Protein AF-0000000065992090 (afdb_homodimer)

Radius of gyration: 29.31 Å; Cα contacts (8 Å, |Δi|>4): 1492; chains: 2; bounding box: 113×69×102 Å

Secondary structure (DSSP, 8-state):
--------------------------------SS--SEEE--HHHHHHHHHHHTT--S-TTT-HHHHHHHHHHHGGGS-HHHHHHHHHHHHT--TTSEEEEE-PPPPSSPPPPPSSSSS-GGGGSTHHHHHHHHHHHHSEEEEETTSGGG-SSEEE---GGGTTSSSTT--SS-EEEE-TTTT-TT--SEEEEEEEE--TT--EEEEEHHHHHHTS-HHHHHHHTSS-EEEE--HHHHGGG---TT-SEEEEE-SEEEETTEEEE--BTTT-EESSHHHHHHHHHHHHHHHHH-EEE---TT-EEEEETTTEEEEE-------SS-S-EEEEEEEES-GGGGGGGBSTT-SEEPGGG-/--------------------------------SS--SEEE--HHHHHHHHHHHTT--S-TTT-HHHHHHHHHHHGGGS-HHHHHHHHHHHHT--TTSEEEEE-PPPPSSPPPPPSSSSS-GGGGSTHHHHHHHHHHHHSEEEEETTSGGG-SSEEE---GGGTTSSSTT--SS-EEEE-TTTT-TT--SEEEEEEEE--TT--EEEEEHHHHHHTS-HHHHHHHTSS-EEEE--HHHHGGG---TT-SEEEEE-SEEEETTEEEE--BTTT-EESSHHHHHHHHHHHHHHHHH-EEE---TT-EEEEETTTEEEEE-------SS-S-EEEEEEEES-GGGGGGGBSTT-SEEPGGG-

Foldseek 3Di:
DPCPDDPPPPPPDPPPPPPCPVPPPPPPPVCDPQLDLEAEDDPVQLVQLLVLLVQQDDQCFPCVPSSLVSLLVSLVSHDPVLLVSLQCLLVQVHDQQKHKYFQHDAWDPQFFQDQDFQPLSVSVTSVVSSQSNSQSSNFGFFFACLPSNRHQKTKQEAHPVCQPPLDSNHFAAKNAWFQQFLQAPPGFQKKKKAWNAFDPQKKKKKDWPSLLVVVDDPVLVVVLQDLFKKFFGDPSLPPPPDAAPCGGIGTSGHQWDDDPNQIWGGDDPVTMAGNDPVRRVSNVVSRVSRVVPIDIDGDHHRMMMMGRSGTMIMIMDHDDDPPPRRGTIIIMTGGHRDQVVQCVQDDDPHRYGYSRND/DDDPDDPPPPPPDPPPPPPCPVPPPPPPPVCDPQLDLEAEDDPVQQVQLLVLLVQQDDQCFPCVVSSLVSLLVSLVSHDPVLLVSLQCLLVQVHDQQKHKYFQHDAWDPQFFQDQDFQPLSVSVTSVVSSQSNSQSSNFGFFFACLPSNRHQKTKQEAHPVCQPPLDSNHFADKNAWFQQFLQAPPGFQKKKKAWNAFDPQKKKKKDWPSLLVVVDDPVLVVVLQDLFKKFFGDPSLPPPPDAAPCGGIGTSGHQWDDDPNQIWGGDDPVTMAGNDPVRRVSNVVSRVSRVVPIDIDGDHHRMMMMGRSGTMIMIMDHDDDPPPRRGTIIIMTGGHRDQVVQCVQDDDPHRYGYSRND

Organism: Catenulispora acidiphila (strain DSM 44928 / JCM 14897 / NBRC 102108 / NRRL B-24433 / ID139908) (NCBI:txid479433)

Sequence (716 aa):
MKNLSAYEVYESPKTSGESRTEAVSEAAFESDPEVSAILVLTSSEASTLERVADLVTAHALYAAHDFCAQAQLAAAELPSRVVARLQEFAWGDMNEGHLLIKGLPQVRSLPPTPTSNVHAVAATTPMSRYQALINECVGRMIAYEAEGHGHTFQDMVPSAMSAHSQTSLGSAVELELHTEQAFSPLRPDFVSLACLRGDPRALTYLFSARQLVATLTTQEIAMLREPMWTTTVDESFLAEGRTFLLGFERGPIPILSGADDDPFIVFDQDLMRGISAPAQELQQTVIRAYYAERVSHCLAPGEMLLIDNRRAVHGRSIFAPRFDGADRFLSRSFIVADGSRSRHARSSFGRVVSARFSMKNLSAYEVYESPKTSGESRTEAVSEAAFESDPEVSAILVLTSSEASTLERVADLVTAHALYAAHDFCAQAQLAAAELPSRVVARLQEFAWGDMNEGHLLIKGLPQVRSLPPTPTSNVHAVAATTPMSRYQALINECVGRMIAYEAEGHGHTFQDMVPSAMSAHSQTSLGSAVELELHTEQAFSPLRPDFVSLACLRGDPRALTYLFSARQLVATLTTQEIAMLREPMWTTTVDESFLAEGRTFLLGFERGPIPILSGADDDPFIVFDQDLMRGISAPAQELQQTVIRAYYAERVSHCLAPGEMLLIDNRRAVHGRSIFAPRFDGADRFLSRSFIVADGSRSRHARSSFGRVVSARFS

pLDDT: mean 87.79, std 20.75, range [20.95, 98.81]

Solvent-accessible surface area (backbone atoms only — not comparable to full-atom values): 37737 Å² total; per-residue (Å²): 132,79,80,80,74,78,79,77,74,78,71,73,77,78,77,76,70,75,72,76,69,72,71,74,68,73,74,66,73,58,85,60,72,81,68,64,50,60,47,72,46,48,74,68,51,23,51,48,48,56,57,45,34,66,68,41,77,50,44,52,82,86,31,42,64,57,20,51,52,38,20,41,60,39,37,39,72,49,55,66,70,60,52,48,51,39,40,38,50,57,70,57,77,43,75,60,24,42,39,38,36,35,46,46,66,73,70,77,83,69,72,64,37,56,72,60,37,85,74,30,64,47,34,74,39,71,57,40,42,54,50,38,24,56,46,37,57,46,27,44,70,34,23,32,40,43,47,54,76,31,36,54,37,19,38,38,29,56,22,84,93,34,24,77,40,89,50,78,30,27,24,72,36,58,33,61,50,25,17,68,55,59,60,25,94,69,40,51,44,27,39,36,42,34,27,69,34,44,37,93,60,39,31,40,32,37,39,24,28,54,61,51,56,73,75,50,52,73,64,56,52,56,53,34,48,38,60,42,25,30,30,42,66,57,72,66,49,54,53,90,72,58,64,40,79,67,51,60,63,36,71,58,37,40,38,34,45,72,21,90,92,55,34,26,35,47,42,36,64,87,54,44,42,40,76,42,70,69,41,38,52,50,50,50,51,53,53,52,50,40,77,73,64,45,44,77,44,62,54,37,62,23,24,35,38,39,33,33,28,43,23,21,31,33,30,30,45,43,39,83,77,76,83,76,35,69,34,44,25,30,32,36,33,35,23,26,53,44,69,70,79,46,40,60,38,18,64,80,90,50,49,39,31,41,51,42,66,64,134,82,80,83,75,78,78,77,77,78,74,75,79,78,76,77,72,76,71,76,68,72,68,73,66,74,76,64,73,58,83,61,74,81,68,64,49,59,46,71,47,47,73,68,50,23,53,47,48,56,57,45,35,65,68,42,76,51,45,52,81,86,30,42,65,58,21,51,52,38,20,41,62,40,36,39,74,50,56,65,71,59,50,50,53,39,39,38,50,55,70,58,76,41,77,60,25,43,41,37,37,36,48,46,66,74,70,77,84,68,73,64,36,54,71,61,38,84,74,30,63,47,36,77,40,68,56,40,42,52,50,39,25,56,45,37,56,46,27,43,70,35,22,33,41,44,46,53,76,31,36,55,37,20,37,37,29,57,22,86,92,34,24,76,40,89,50,77,30,26,24,72,35,60,33,61,50,25,16,68,57,58,59,25,94,68,42,51,43,27,39,36,41,34,26,68,33,44,37,94,60,39,30,40,33,37,39,24,28,54,62,52,56,74,75,49,52,73,66,54,52,55,53,36,49,38,58,43,26,30,31,42,66,57,71,66,49,51,53,90,74,60,64,37,80,67,52,61,64,36,70,58,38,38,39,35,46,71,22,91,92,55,34,26,36,46,42,37,66,85,54,44,42,40,78,43,69,70,42,37,52,51,51,50,50,54,52,52,50,40,76,72,64,45,45,76,44,63,56,38,60,24,25,35,39,38,34,33,28,43,24,22,32,35,30,31,45,43,39,82,77,77,83,74,35,72,35,43,25,32,30,36,35,34,24,26,55,44,69,70,79,45,40,58,38,18,63,78,90,51,50,39,31,41,50,42,66,64

GO terms:
  GO:0016706 2-oxoglutarate-dependent dioxygenase activity (F, IDA)

Structure (mmCIF, N/CA/C/O backbone):
data_AF-0000000065992090-model_v1
#
loop_
_entity.id
_entity.type
_entity.pdbx_description
1 polymer 'L-lysine 3-hydroxylase'
#
loop_
_atom_site.group_PDB
_atom_site.id
_atom_site.type_symbol
_atom_site.label_atom_id
_atom_site.label_alt_id
_atom_site.label_comp_id
_atom_site.label_asym_id
_atom_site.label_entity_id
_atom_site.label_seq_id
_atom_site.pdbx_PDB_ins_code
_atom_site.Cartn_x
_atom_site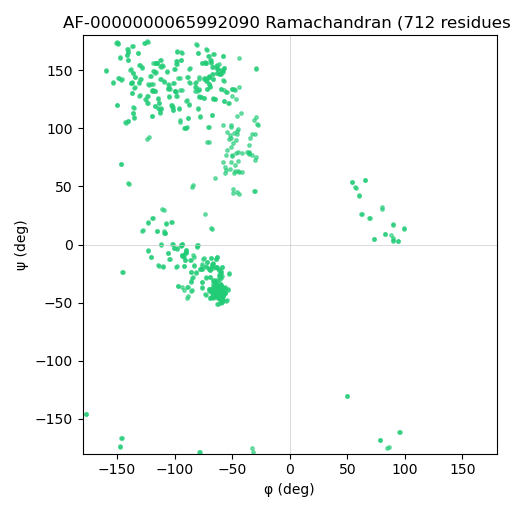.Cartn_y
_atom_site.Cartn_z
_atom_site.occupancy
_atom_site.B_iso_or_equiv
_atom_site.auth_seq_id
_atom_site.auth_comp_id
_atom_site.auth_asym_id
_atom_site.auth_atom_id
_atom_site.pdbx_PDB_model_num
ATOM 1 N N . MET A 1 1 ? -47.969 15.117 71.562 1 22.97 1 MET A N 1
ATOM 2 C CA . MET A 1 1 ? -47.281 13.852 71.438 1 22.97 1 MET A CA 1
ATOM 3 C C . MET A 1 1 ? -47.719 13.148 70.125 1 22.97 1 MET A C 1
ATOM 5 O O . MET A 1 1 ? -48.656 12.352 70.188 1 22.97 1 MET A O 1
ATOM 9 N N . LYS A 1 2 ? -47.781 14 69.062 1 23.59 2 LYS A N 1
ATOM 10 C CA . LYS A 1 2 ? -48.5 13.883 67.812 1 23.59 2 LYS A CA 1
ATOM 11 C C . LYS A 1 2 ? -48.094 12.617 67.062 1 23.59 2 LYS A C 1
ATOM 13 O O . LYS A 1 2 ? -46.906 12.336 66.875 1 23.59 2 LYS A O 1
ATOM 18 N N . ASN A 1 3 ? -48.938 11.625 67.125 1 21.34 3 ASN A N 1
ATOM 19 C CA . ASN A 1 3 ? -48.875 10.234 66.688 1 21.34 3 ASN A CA 1
ATOM 20 C C . ASN A 1 3 ? -48.594 10.141 65.188 1 21.34 3 ASN A C 1
ATOM 22 O O . ASN A 1 3 ? -49.375 10.562 64.312 1 21.34 3 ASN A O 1
ATOM 26 N N . LEU A 1 4 ? -47.375 10.461 64.75 1 23.2 4 LEU A N 1
ATOM 27 C CA . LEU A 1 4 ? -46.812 10.516 63.438 1 23.2 4 LEU A CA 1
ATOM 28 C C . LEU A 1 4 ? -46.969 9.18 62.719 1 23.2 4 LEU A C 1
ATOM 30 O O . LEU A 1 4 ? -46.438 8.164 63.156 1 23.2 4 LEU A O 1
ATOM 34 N N . SER A 1 5 ? -48.219 9.016 62.281 1 20.95 5 SER A N 1
ATOM 35 C CA . SER A 1 5 ? -48.812 7.844 61.625 1 20.95 5 SER A CA 1
ATOM 36 C C . SER A 1 5 ? -47.875 7.266 60.562 1 20.95 5 SER A C 1
ATOM 38 O O . SER A 1 5 ? -46.969 7.957 60.094 1 20.95 5 SER A O 1
ATOM 40 N N . ALA A 1 6 ? -48.156 5.949 60.219 1 21.67 6 ALA A N 1
ATOM 41 C CA . ALA A 1 6 ? -47.656 4.699 59.656 1 21.67 6 ALA A CA 1
ATOM 42 C C . ALA A 1 6 ? -47.5 4.789 58.156 1 21.67 6 ALA A C 1
ATOM 44 O O . ALA A 1 6 ? -48.438 4.457 57.406 1 21.67 6 ALA A O 1
ATOM 45 N N . TYR A 1 7 ? -47.281 5.953 57.5 1 22.78 7 TYR A N 1
ATOM 46 C CA . TYR A 1 7 ? -47.438 5.828 56.031 1 22.78 7 TYR A CA 1
ATOM 47 C C . TYR A 1 7 ? -46.625 4.656 55.5 1 22.78 7 TYR A C 1
ATOM 49 O O . TYR A 1 7 ? -45.469 4.488 55.875 1 22.78 7 TYR A O 1
ATOM 57 N N . GLU A 1 8 ? -47.312 3.578 55.219 1 22.14 8 GLU A N 1
ATOM 58 C CA . GLU A 1 8 ? -46.969 2.297 54.625 1 22.14 8 GLU A CA 1
ATOM 59 C C . GLU A 1 8 ? -46.125 2.494 53.375 1 22.14 8 GLU A C 1
ATOM 61 O O . GLU A 1 8 ? -46.531 3.209 52.438 1 22.14 8 GLU A O 1
ATOM 66 N N . VAL A 1 9 ? -44.812 2.531 53.5 1 24.27 9 VAL A N 1
ATOM 67 C CA . VAL A 1 9 ? -43.75 2.59 52.531 1 24.27 9 VAL A CA 1
ATOM 68 C C . VAL A 1 9 ? -43.938 1.511 51.469 1 24.27 9 VAL A C 1
ATOM 70 O O . VAL A 1 9 ? -43.969 0.319 51.781 1 24.27 9 VAL A O 1
ATOM 73 N N . TYR A 1 10 ? -44.906 1.753 50.531 1 23.14 10 TYR A N 1
ATOM 74 C CA . TYR A 1 10 ? -45.094 0.821 49.438 1 23.14 10 TYR A CA 1
ATOM 75 C C . TYR A 1 10 ? -43.719 0.442 48.844 1 23.14 10 TYR A C 1
ATOM 77 O O . TYR A 1 10 ? -42.938 1.315 48.469 1 23.14 10 TYR A O 1
ATOM 85 N N . GLU A 1 11 ? -43.188 -0.681 49.25 1 24.58 11 GLU A N 1
ATOM 86 C CA . GLU A 1 11 ? -42 -1.387 48.844 1 24.58 11 GLU A CA 1
ATOM 87 C C . GLU A 1 11 ? -42 -1.671 47.344 1 24.58 11 GLU A C 1
ATOM 89 O O . GLU A 1 11 ? -42.906 -2.359 46.844 1 24.58 11 GLU A O 1
ATOM 94 N N . SER A 1 12 ? -41.969 -0.593 46.5 1 24.86 12 SER A N 1
ATOM 95 C CA . SER A 1 12 ? -42 -0.955 45.094 1 24.86 12 SER A CA 1
ATOM 96 C C . SER A 1 12 ? -41.094 -2.156 44.812 1 24.86 12 SER A C 1
ATOM 98 O O . SER A 1 12 ? -40 -2.26 45.375 1 24.86 12 SER A O 1
ATOM 100 N N . PRO A 1 13 ? -41.719 -3.266 44.438 1 23.58 13 PRO A N 1
ATOM 101 C CA . PRO A 1 13 ? -40.969 -4.504 44.156 1 23.58 13 PRO A CA 1
ATOM 102 C C . PRO A 1 13 ? -39.75 -4.285 43.281 1 23.58 13 PRO A C 1
ATOM 104 O O . PRO A 1 13 ? -39.75 -3.369 42.469 1 23.58 13 PRO A O 1
ATOM 107 N N . LYS A 1 14 ? -38.625 -4.719 43.781 1 26.64 14 LYS A N 1
ATOM 108 C CA . LYS A 1 14 ? -37.281 -4.848 43.219 1 26.64 14 LYS A CA 1
ATOM 109 C C . LYS A 1 14 ? -37.312 -5.613 41.875 1 26.64 14 LYS A C 1
ATOM 111 O O . LYS A 1 14 ? -37.594 -6.816 41.875 1 26.64 14 LYS A O 1
ATOM 116 N N . THR A 1 15 ? -37.969 -5.008 40.844 1 23.81 15 THR A N 1
ATOM 117 C CA . THR A 1 15 ? -37.906 -5.758 39.594 1 23.81 15 THR A CA 1
ATOM 118 C C . THR A 1 15 ? -36.469 -6.195 39.281 1 23.81 15 THR A C 1
ATOM 120 O O . THR A 1 15 ? -35.531 -5.375 39.312 1 23.81 15 THR A O 1
ATOM 123 N N . SER A 1 16 ? -36.062 -7.418 39.625 1 25.8 16 SER A N 1
ATOM 124 C CA . SER A 1 16 ? -34.875 -8.195 39.344 1 25.8 16 SER A CA 1
ATOM 125 C C . SER A 1 16 ? -34.562 -8.18 37.844 1 25.8 16 SER A C 1
ATOM 127 O O . SER A 1 16 ? -35.188 -8.883 37.062 1 25.8 16 SER A O 1
ATOM 129 N N . GLY A 1 17 ? -34.656 -7.008 37.25 1 23.08 17 GLY A N 1
ATOM 130 C CA . GLY A 1 17 ? -34.281 -7.09 35.844 1 23.08 17 GLY A CA 1
ATOM 131 C C . GLY A 1 17 ? -32.938 -7.754 35.594 1 23.08 17 GLY A C 1
ATOM 132 O O . GLY A 1 17 ? -31.922 -7.258 36.062 1 23.08 17 GLY A O 1
ATOM 133 N N . GLU A 1 18 ? -32.906 -9.07 35.531 1 25.66 18 GLU A N 1
ATOM 134 C CA . GLU A 1 18 ? -31.766 -9.875 35.125 1 25.66 18 GLU A CA 1
ATOM 135 C C . GLU A 1 18 ? -31.156 -9.336 33.844 1 25.66 18 GLU A C 1
ATOM 137 O O . GLU A 1 18 ? -31.781 -9.328 32.781 1 25.66 18 GLU A O 1
ATOM 142 N N . SER A 1 19 ? -30.562 -8.172 33.969 1 23.84 19 SER A N 1
ATOM 143 C CA . SER A 1 19 ? -29.781 -7.73 32.812 1 23.84 19 SER A CA 1
ATOM 144 C C . SER A 1 19 ? -28.844 -8.828 32.344 1 23.84 19 SER A C 1
ATOM 146 O O . SER A 1 19 ? -28 -9.312 33.094 1 23.84 19 SER A O 1
ATOM 148 N N . ARG A 1 20 ? -29.328 -9.75 31.453 1 23.44 20 ARG A N 1
ATOM 149 C CA . ARG A 1 20 ? -28.438 -10.656 30.75 1 23.44 20 ARG A CA 1
ATOM 150 C C . ARG A 1 20 ? -27.25 -9.898 30.125 1 23.44 20 ARG A C 1
ATOM 152 O O . ARG A 1 20 ? -27.422 -9.172 29.141 1 23.44 20 ARG A O 1
ATOM 159 N N . THR A 1 21 ? -26.5 -9.305 30.984 1 24.06 21 THR A N 1
ATOM 160 C CA . THR A 1 21 ? -25.219 -8.883 30.422 1 24.06 21 THR A CA 1
ATOM 161 C C . THR A 1 21 ? -24.594 -9.992 29.578 1 24.06 21 THR A C 1
ATOM 163 O O . THR A 1 21 ? -24.188 -11.031 30.109 1 24.06 21 THR A O 1
ATOM 166 N N . GLU A 1 22 ? -25.172 -10.219 28.438 1 25.53 22 GLU A N 1
ATOM 167 C CA . GLU A 1 22 ? -24.438 -11.141 27.578 1 25.53 22 GLU A CA 1
ATOM 168 C C . GLU A 1 22 ? -22.938 -10.805 27.562 1 25.53 22 GLU A C 1
ATOM 170 O O . GLU A 1 22 ? -22.562 -9.664 27.312 1 25.53 22 GLU A O 1
ATOM 175 N N . ALA A 1 23 ? -22.156 -11.547 28.359 1 25.05 23 ALA A N 1
ATOM 176 C CA . ALA A 1 23 ? -20.688 -11.578 28.375 1 25.05 23 ALA A CA 1
ATOM 177 C C . ALA A 1 23 ? -20.125 -11.406 26.969 1 25.05 23 ALA A C 1
ATOM 179 O O . ALA A 1 23 ? -20.406 -12.203 26.078 1 25.05 23 ALA A O 1
ATOM 180 N N . VAL A 1 24 ? -19.984 -10.242 26.578 1 25 24 VAL A N 1
ATOM 181 C CA . VAL A 1 24 ? -19.062 -10.102 25.453 1 25 24 VAL A CA 1
ATOM 182 C C . VAL A 1 24 ? -17.844 -11.008 25.672 1 25 24 VAL A C 1
ATOM 184 O O . VAL A 1 24 ? -17.109 -10.844 26.641 1 25 24 VAL A O 1
ATOM 187 N N . SER A 1 25 ? -17.984 -12.266 25.422 1 24.23 25 SER A N 1
ATOM 188 C CA . SER A 1 25 ? -16.828 -13.164 25.5 1 24.23 25 SER A CA 1
ATOM 189 C C . SER A 1 25 ? -15.539 -12.438 25.141 1 24.23 25 SER A C 1
ATOM 191 O O . SER A 1 25 ? -15.516 -11.617 24.219 1 24.23 25 SER A O 1
ATOM 193 N N . GLU A 1 26 ? -14.734 -12.18 26.078 1 27.14 26 GLU A N 1
ATOM 194 C CA . GLU A 1 26 ? -13.336 -11.805 25.875 1 27.14 26 GLU A CA 1
ATOM 195 C C . GLU A 1 26 ? -12.773 -12.43 24.594 1 27.14 26 GLU A C 1
ATOM 197 O O . GLU A 1 26 ? -12.594 -13.648 24.531 1 27.14 26 GLU A O 1
ATOM 202 N N . ALA A 1 27 ? -13.125 -11.914 23.531 1 28.64 27 ALA A N 1
ATOM 203 C CA . ALA A 1 27 ? -12.359 -12.406 22.391 1 28.64 27 ALA A CA 1
ATOM 204 C C . ALA A 1 27 ? -10.875 -12.477 22.719 1 28.64 27 ALA A C 1
ATOM 206 O O . ALA A 1 27 ? -10.203 -11.445 22.812 1 28.64 27 ALA A O 1
ATOM 207 N N . ALA A 1 28 ? -10.477 -13.312 23.703 1 28.77 28 ALA A N 1
ATOM 208 C CA . ALA A 1 28 ? -9.062 -13.672 23.812 1 28.77 28 ALA A CA 1
ATOM 209 C C . ALA A 1 28 ? -8.43 -13.789 22.438 1 28.77 28 ALA A C 1
ATOM 211 O O . ALA A 1 28 ? -8.766 -14.68 21.656 1 28.77 28 ALA A O 1
ATOM 212 N N . PHE A 1 29 ? -8.141 -12.672 21.938 1 29.14 29 PHE A N 1
ATOM 213 C CA . PHE A 1 29 ? -7.141 -12.844 20.891 1 29.14 29 PHE A CA 1
ATOM 214 C C . PHE A 1 29 ? -6.039 -13.797 21.344 1 29.14 29 PHE A C 1
ATOM 216 O O . PHE A 1 29 ? -5.133 -13.398 22.078 1 29.14 29 PHE A O 1
ATOM 223 N N . GLU A 1 30 ? -6.371 -14.922 21.984 1 29.73 30 GLU A N 1
ATOM 224 C CA . GLU A 1 30 ? -5.273 -15.875 22.078 1 29.73 30 GLU A CA 1
ATOM 225 C C . GLU A 1 30 ? -4.328 -15.758 20.891 1 29.73 30 GLU A C 1
ATOM 227 O O . GLU A 1 30 ? -4.766 -15.781 19.734 1 29.73 30 GLU A O 1
ATOM 232 N N . SER A 1 31 ? -3.283 -15.031 21.016 1 33.78 31 SER A N 1
ATOM 233 C CA . SER A 1 31 ? -2.189 -15.188 20.062 1 33.78 31 SER A CA 1
ATOM 234 C C . SER A 1 31 ? -2.105 -16.625 19.531 1 33.78 31 SER A C 1
ATOM 236 O O . SER A 1 31 ? -1.698 -17.531 20.266 1 33.78 31 SER A O 1
ATOM 238 N N . ASP A 1 32 ? -3.178 -17.172 19.172 1 36.28 32 ASP A N 1
ATOM 239 C CA . ASP A 1 32 ? -3.285 -18.547 18.719 1 36.28 32 ASP A CA 1
ATOM 240 C C . ASP A 1 32 ? -2 -19.016 18.047 1 36.28 32 ASP A C 1
ATOM 242 O O . ASP A 1 32 ? -1.262 -18.188 17.484 1 36.28 32 ASP A O 1
ATOM 246 N N . PRO A 1 33 ? -1.635 -20.234 18.047 1 38.97 33 PRO A N 1
ATOM 247 C CA . PRO A 1 33 ? -0.645 -20.984 17.281 1 38.97 33 PRO A CA 1
ATOM 248 C C . PRO A 1 33 ? -0.461 -20.438 15.859 1 38.97 33 PRO A C 1
ATOM 250 O O . PRO A 1 33 ? -1.269 -19.625 15.398 1 38.97 33 PRO A O 1
ATOM 253 N N . GLU A 1 34 ? 0.412 -21.078 15.047 1 47.38 34 GLU A N 1
ATOM 254 C CA . GLU A 1 34 ? 0.8 -21.016 13.648 1 47.38 34 GLU A CA 1
ATOM 255 C C . GLU A 1 34 ? -0.384 -20.625 12.766 1 47.38 34 GLU A C 1
ATOM 257 O O . GLU A 1 34 ? -1.374 -21.359 12.688 1 47.38 34 GLU A O 1
ATOM 262 N N . VAL A 1 35 ? -0.678 -19.328 12.797 1 55.97 35 VAL A N 1
ATOM 263 C CA . VAL A 1 35 ? -1.689 -18.859 11.852 1 55.97 35 VAL A CA 1
ATOM 264 C C . VAL A 1 35 ? -1.688 -19.766 10.617 1 55.97 35 VAL A C 1
ATOM 266 O O . VAL A 1 35 ? -0.676 -19.875 9.922 1 55.97 35 VAL A O 1
ATOM 269 N N . SER A 1 36 ? -2.623 -20.625 10.539 1 71.56 36 SER A N 1
ATOM 270 C CA . SER A 1 36 ? -2.76 -21.594 9.461 1 71.56 36 SER A CA 1
ATOM 271 C C . SER A 1 36 ? -2.77 -20.906 8.094 1 71.56 36 SER A C 1
ATOM 273 O O . SER A 1 36 ? -3.318 -19.812 7.953 1 71.56 36 SER A O 1
ATOM 275 N N . ALA A 1 37 ? -2 -21.391 7.238 1 89 37 ALA A N 1
ATOM 276 C CA . ALA A 1 37 ? -1.963 -20.938 5.848 1 89 37 ALA A CA 1
ATOM 277 C C . ALA A 1 37 ? -3.25 -21.312 5.117 1 89 37 ALA A C 1
ATOM 279 O O . ALA A 1 37 ? -3.328 -21.219 3.891 1 89 37 ALA A O 1
ATOM 280 N N . ILE A 1 38 ? -4.359 -21.734 5.949 1 94.88 38 ILE A N 1
ATOM 281 C CA . ILE A 1 38 ? -5.621 -22.141 5.332 1 94.88 38 ILE A CA 1
ATOM 282 C C . ILE A 1 38 ? -6.781 -21.422 6.016 1 94.88 38 ILE A C 1
ATOM 284 O O . ILE A 1 38 ? -6.852 -21.375 7.246 1 94.88 38 ILE A O 1
ATOM 288 N N . LEU A 1 39 ? -7.609 -20.797 5.297 1 97.12 39 LEU A N 1
ATOM 289 C CA . LEU A 1 39 ? -8.875 -20.203 5.727 1 97.12 39 LEU A CA 1
ATOM 290 C C . LEU A 1 39 ? -10.055 -20.938 5.102 1 97.12 39 LEU A C 1
ATOM 292 O O . LEU A 1 39 ? -10.227 -20.922 3.881 1 97.12 39 LEU A O 1
ATOM 296 N N . VAL A 1 40 ? -10.836 -21.609 5.906 1 97.88 40 VAL A N 1
ATOM 297 C CA . VAL A 1 40 ? -12.023 -22.297 5.414 1 97.88 40 VAL A CA 1
ATOM 298 C C . VAL A 1 40 ? -13.273 -21.469 5.727 1 97.88 40 VAL A C 1
ATOM 300 O O . VAL A 1 40 ? -13.594 -21.25 6.891 1 97.88 40 VAL A O 1
ATOM 303 N N . LEU A 1 41 ? -13.914 -21.031 4.707 1 98.25 41 LEU A N 1
ATOM 304 C CA . LEU A 1 41 ? -15.164 -20.297 4.914 1 98.25 41 LEU A CA 1
ATOM 305 C C . LEU A 1 41 ? -16.266 -21.234 5.398 1 98.25 41 LEU A C 1
ATOM 307 O O . LEU A 1 41 ? -16.391 -22.359 4.906 1 98.25 41 LEU A O 1
ATOM 311 N N . THR A 1 42 ? -17.031 -20.766 6.344 1 97.62 42 THR A N 1
ATOM 312 C CA . THR A 1 42 ? -18.266 -21.453 6.707 1 97.62 42 THR A CA 1
ATOM 313 C C . THR A 1 42 ? -19.328 -21.281 5.629 1 97.62 42 THR A C 1
ATOM 315 O O . THR A 1 42 ? -19.188 -20.422 4.75 1 97.62 42 THR A O 1
ATOM 318 N N . SER A 1 43 ? -20.391 -22.094 5.754 1 97.12 43 SER A N 1
ATOM 319 C CA . SER A 1 43 ? -21.5 -21.969 4.805 1 97.12 43 SER A CA 1
ATOM 320 C C . SER A 1 43 ? -22.141 -20.578 4.871 1 97.12 43 SER A C 1
ATOM 322 O O . SER A 1 43 ? -22.516 -20.016 3.844 1 97.12 43 SER A O 1
ATOM 324 N N . SER A 1 44 ? -22.25 -20.078 6.047 1 97.5 44 SER A N 1
ATOM 325 C CA . SER A 1 44 ? -22.812 -18.75 6.227 1 97.5 44 SER A CA 1
ATOM 326 C C . SER A 1 44 ? -21.922 -17.672 5.613 1 97.5 44 SER A C 1
ATOM 328 O O . SER A 1 44 ? -22.422 -16.734 4.98 1 97.5 44 SER A O 1
ATOM 330 N N . GLU A 1 45 ? -20.656 -17.844 5.734 1 97.81 45 GLU A N 1
ATOM 331 C CA . GLU A 1 45 ? -19.703 -16.891 5.168 1 97.81 45 GLU A CA 1
ATOM 332 C C . GLU A 1 45 ? -19.703 -16.953 3.643 1 97.81 45 GLU A C 1
ATOM 334 O O . GLU A 1 45 ? -19.625 -15.914 2.975 1 97.81 45 GLU A O 1
ATOM 339 N N . ALA A 1 46 ? -19.797 -18.156 3.123 1 97.94 46 ALA A N 1
ATOM 340 C CA . ALA A 1 46 ? -19.891 -18.328 1.676 1 97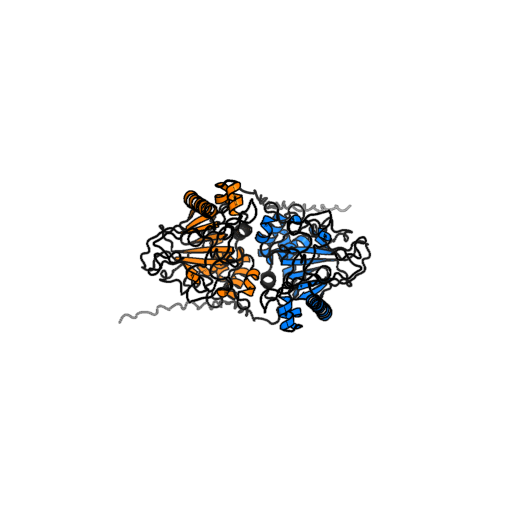.94 46 ALA A CA 1
ATOM 341 C C . ALA A 1 46 ? -21.156 -17.656 1.128 1 97.94 46 ALA A C 1
ATOM 343 O O . ALA A 1 46 ? -21.109 -17 0.089 1 97.94 46 ALA A O 1
ATOM 344 N N . SER A 1 47 ? -22.234 -17.797 1.849 1 97.56 47 SER A N 1
ATOM 345 C CA . SER A 1 47 ? -23.484 -17.172 1.442 1 97.56 47 SER A CA 1
ATOM 346 C C . SER A 1 47 ? -23.391 -15.656 1.48 1 97.56 47 SER A C 1
ATOM 348 O O . SER A 1 47 ? -23.922 -14.969 0.598 1 97.56 47 SER A O 1
ATOM 350 N N . THR A 1 48 ? -22.766 -15.18 2.498 1 97.81 48 THR A N 1
ATOM 351 C CA . THR A 1 48 ? -22.562 -13.742 2.586 1 97.81 48 THR A CA 1
ATOM 352 C C . THR A 1 48 ? -21.719 -13.242 1.418 1 97.81 48 THR A C 1
ATOM 354 O O . THR A 1 48 ? -22.016 -12.203 0.827 1 97.81 48 THR A O 1
ATOM 357 N N . LEU A 1 49 ? -20.641 -13.969 1.097 1 98 49 LEU A N 1
ATOM 358 C CA . LEU A 1 49 ? -19.781 -13.609 -0.033 1 98 49 LEU A CA 1
ATOM 359 C C . LEU A 1 49 ? -20.594 -13.523 -1.32 1 98 49 LEU A C 1
ATOM 361 O O . LEU A 1 49 ? -20.438 -12.578 -2.098 1 98 49 LEU A O 1
ATOM 365 N N . GLU A 1 50 ? -21.484 -14.469 -1.489 1 97.19 50 GLU A N 1
ATOM 366 C CA . GLU A 1 50 ? -22.344 -14.477 -2.672 1 97.19 50 GLU A CA 1
ATOM 367 C C . GLU A 1 50 ? -23.25 -13.25 -2.699 1 97.19 50 GLU A C 1
ATOM 369 O O . GLU A 1 50 ? -23.406 -12.602 -3.738 1 97.19 50 GLU A O 1
ATOM 374 N N . ARG A 1 51 ? -23.812 -12.898 -1.598 1 97.5 51 ARG A N 1
ATOM 375 C CA . ARG A 1 51 ? -24.688 -11.742 -1.51 1 97.5 51 ARG A CA 1
ATOM 376 C C . ARG A 1 51 ? -23.922 -10.445 -1.757 1 97.5 51 ARG A C 1
ATOM 378 O O . ARG A 1 51 ? -24.406 -9.57 -2.488 1 97.5 51 ARG A O 1
ATOM 385 N N . VAL A 1 52 ? -22.781 -10.375 -1.14 1 97.56 52 VAL A N 1
ATOM 386 C CA . VAL A 1 52 ? -21.969 -9.164 -1.266 1 97.56 52 VAL A CA 1
ATOM 387 C C . VAL A 1 52 ? -21.484 -9.016 -2.707 1 97.56 52 VAL A C 1
ATOM 389 O O . VAL A 1 52 ? -21.406 -7.895 -3.223 1 97.56 52 VAL A O 1
ATOM 392 N N . ALA A 1 53 ? -21.203 -10.125 -3.393 1 97.69 53 ALA A N 1
ATOM 393 C CA . ALA A 1 53 ? -20.75 -10.109 -4.781 1 97.69 53 ALA A CA 1
ATOM 394 C C . ALA A 1 53 ? -21.781 -9.461 -5.691 1 97.69 53 ALA A C 1
ATOM 396 O O . ALA A 1 53 ? -21.438 -8.836 -6.691 1 97.69 53 ALA A O 1
ATOM 397 N N . ASP A 1 54 ? -23.031 -9.539 -5.289 1 96.19 54 ASP A N 1
ATOM 398 C CA . ASP A 1 54 ? -24.109 -8.984 -6.09 1 96.19 54 ASP A CA 1
ATOM 399 C C . ASP A 1 54 ? -24.094 -7.457 -6.062 1 96.19 54 ASP A C 1
ATOM 401 O O . ASP A 1 54 ? -24.75 -6.809 -6.883 1 96.19 54 ASP A O 1
ATOM 405 N N . LEU A 1 55 ? -23.375 -6.934 -5.152 1 95.62 55 LEU A N 1
ATOM 406 C CA . LEU A 1 55 ? -23.281 -5.48 -5.062 1 95.62 55 LEU A CA 1
ATOM 407 C C . LEU A 1 55 ? -22.359 -4.926 -6.145 1 95.62 55 LEU A C 1
ATOM 409 O O . LEU A 1 55 ? -22.359 -3.721 -6.402 1 95.62 55 LEU A O 1
ATOM 413 N N . VAL A 1 56 ? -21.531 -5.746 -6.762 1 97.69 56 VAL A N 1
ATOM 414 C CA . VAL A 1 56 ? -20.641 -5.344 -7.848 1 97.69 56 VAL A CA 1
ATOM 415 C C . VAL A 1 56 ? -21.359 -5.488 -9.188 1 97.69 56 VAL A C 1
ATOM 417 O O . VAL A 1 56 ? -21.531 -6.602 -9.688 1 97.69 56 VAL A O 1
ATOM 420 N N . THR A 1 57 ? -21.688 -4.367 -9.781 1 96.62 57 THR A N 1
ATOM 421 C CA . THR A 1 57 ? -22.547 -4.418 -10.961 1 96.62 57 THR A CA 1
ATOM 422 C C . THR A 1 57 ? -21.766 -4.047 -12.219 1 96.62 57 THR A C 1
ATOM 424 O O . THR A 1 57 ? -22.203 -4.34 -13.336 1 96.62 57 THR A O 1
ATOM 427 N N . ALA A 1 58 ? -20.625 -3.383 -11.992 1 95.25 58 ALA A N 1
ATOM 428 C CA . ALA A 1 58 ? -19.797 -3.029 -13.148 1 95.25 58 ALA A CA 1
ATOM 429 C C . ALA A 1 58 ? -19.281 -4.277 -13.844 1 95.25 58 ALA A C 1
ATOM 431 O O . ALA A 1 58 ? -19.078 -5.316 -13.211 1 95.25 58 ALA A O 1
ATOM 432 N N . HIS A 1 59 ? -19.016 -4.156 -15.109 1 93.44 59 HIS A N 1
ATOM 433 C CA . HIS A 1 59 ? -18.516 -5.289 -15.875 1 93.44 59 HIS A CA 1
ATOM 434 C C . HIS A 1 59 ? -17.016 -5.457 -15.688 1 93.44 59 HIS A C 1
ATOM 436 O O . HIS A 1 59 ? -16.25 -4.504 -15.875 1 93.44 59 HIS A O 1
ATOM 442 N N . ALA A 1 60 ? -16.578 -6.617 -15.43 1 92.25 60 ALA A N 1
ATOM 443 C CA . ALA A 1 60 ? -15.195 -6.887 -15.07 1 92.25 60 ALA A CA 1
ATOM 444 C C . ALA A 1 60 ? -14.258 -6.617 -16.25 1 92.25 60 ALA A C 1
ATOM 446 O O . ALA A 1 60 ? -13.117 -6.188 -16.062 1 92.25 60 ALA A O 1
ATOM 447 N N . LEU A 1 61 ? -14.703 -6.789 -17.5 1 89.94 61 LEU A N 1
ATOM 448 C CA . LEU A 1 61 ? -13.859 -6.668 -18.672 1 89.94 61 LEU A CA 1
ATOM 449 C C . LEU A 1 61 ? -13.922 -5.254 -19.25 1 89.94 61 LEU A C 1
ATOM 451 O O . LEU A 1 61 ? -12.898 -4.691 -19.641 1 89.94 61 LEU A O 1
ATOM 455 N N . TYR A 1 62 ? -15.086 -4.609 -19.219 1 89.44 62 TYR A N 1
ATOM 456 C CA . TYR A 1 62 ? -15.266 -3.367 -19.969 1 89.44 62 TYR A CA 1
ATOM 457 C C . TYR A 1 62 ? -15.242 -2.162 -19.047 1 89.44 62 TYR A C 1
ATOM 459 O O . TYR A 1 62 ? -15.125 -1.021 -19.5 1 89.44 62 TYR A O 1
ATOM 467 N N . ALA A 1 63 ? -15.328 -2.43 -17.781 1 92.69 63 ALA A N 1
ATOM 468 C CA . ALA A 1 63 ? -15.297 -1.377 -16.766 1 92.69 63 ALA A CA 1
ATOM 469 C C . ALA A 1 63 ? -14.484 -1.808 -15.547 1 92.69 63 ALA A C 1
ATOM 471 O O . ALA A 1 63 ? -14.945 -1.696 -14.406 1 92.69 63 ALA A O 1
ATOM 472 N N . ALA A 1 64 ? -13.289 -2.23 -15.859 1 90.88 64 ALA A N 1
ATOM 473 C CA . ALA A 1 64 ? -12.438 -2.85 -14.844 1 90.88 64 ALA A CA 1
ATOM 474 C C . ALA A 1 64 ? -12.219 -1.905 -13.664 1 90.88 64 ALA A C 1
ATOM 476 O O . ALA A 1 64 ? -12.211 -2.336 -12.508 1 90.88 64 ALA A O 1
ATOM 477 N N . HIS A 1 65 ? -12.016 -0.648 -13.922 1 89.12 65 HIS A N 1
ATOM 478 C CA . HIS A 1 65 ? -11.773 0.311 -12.852 1 89.12 65 HIS A CA 1
ATOM 479 C C . HIS A 1 65 ? -12.977 0.416 -11.922 1 89.12 65 HIS A C 1
ATOM 481 O O . HIS A 1 65 ? -12.828 0.321 -10.703 1 89.12 65 HIS A O 1
ATOM 487 N N . ASP A 1 66 ? -14.148 0.625 -12.492 1 92.31 66 ASP A N 1
ATOM 488 C CA . ASP A 1 66 ? -15.367 0.707 -11.703 1 92.31 66 ASP A CA 1
ATOM 489 C C . ASP A 1 66 ? -15.641 -0.611 -10.977 1 92.31 66 ASP A C 1
ATOM 491 O O . ASP A 1 66 ? -16.094 -0.615 -9.836 1 92.31 66 ASP A O 1
ATOM 495 N N . PHE A 1 67 ? -15.422 -1.677 -11.711 1 96.44 67 PHE A N 1
ATOM 496 C CA . PHE A 1 67 ? -15.609 -3.008 -11.141 1 96.44 67 PHE A CA 1
ATOM 497 C C . PHE A 1 67 ? -14.781 -3.172 -9.867 1 96.44 67 PHE A C 1
ATOM 499 O O . PHE A 1 67 ? -15.312 -3.557 -8.828 1 96.44 67 PHE A O 1
ATOM 506 N N . CYS A 1 68 ? -13.523 -2.809 -9.898 1 94.81 68 CYS A N 1
ATOM 507 C CA . CYS A 1 68 ? -12.633 -2.945 -8.758 1 94.81 68 CYS A CA 1
ATOM 508 C C . CYS A 1 68 ? -13.008 -1.974 -7.648 1 94.81 68 CYS A C 1
ATOM 510 O O . CYS A 1 68 ? -12.945 -2.318 -6.465 1 94.81 68 CYS A O 1
ATOM 512 N N . ALA A 1 69 ? -13.406 -0.794 -8.008 1 91.38 69 ALA A N 1
ATOM 513 C CA . ALA A 1 69 ? -13.836 0.186 -7.012 1 91.38 69 ALA A CA 1
ATOM 514 C C . ALA A 1 69 ? -15.062 -0.301 -6.254 1 91.38 69 ALA A C 1
ATOM 516 O O . ALA A 1 69 ? -15.133 -0.172 -5.031 1 91.38 69 ALA A O 1
ATOM 517 N N . GLN A 1 70 ? -16.016 -0.832 -7.008 1 95.62 70 GLN A N 1
ATOM 518 C CA . GLN A 1 70 ? -17.203 -1.378 -6.371 1 95.62 70 GLN A CA 1
ATOM 519 C C . GLN A 1 70 ? -16.859 -2.557 -5.469 1 95.62 70 GLN A C 1
ATOM 521 O O . GLN A 1 70 ? -17.406 -2.689 -4.371 1 95.62 70 GLN A O 1
ATOM 526 N N . ALA A 1 71 ? -15.977 -3.398 -5.938 1 97.62 71 ALA A N 1
ATOM 527 C CA . ALA A 1 71 ? -15.547 -4.535 -5.125 1 97.62 71 ALA A CA 1
ATOM 528 C C . ALA A 1 71 ? -14.883 -4.066 -3.836 1 97.62 71 ALA A C 1
ATOM 530 O O . ALA A 1 71 ? -15.117 -4.633 -2.766 1 97.62 71 ALA A O 1
ATOM 531 N N . GLN A 1 72 ? -14.07 -3.049 -3.967 1 94.31 72 GLN A N 1
ATOM 532 C CA . GLN A 1 72 ? -13.406 -2.486 -2.799 1 94.31 72 GLN A CA 1
ATOM 533 C C . GLN A 1 72 ? -14.414 -2.016 -1.757 1 94.31 72 GLN A C 1
ATOM 535 O O . GLN A 1 72 ? -14.281 -2.328 -0.572 1 94.31 72 GLN A O 1
ATOM 540 N N . LEU A 1 73 ? -15.359 -1.324 -2.197 1 92.62 73 LEU A N 1
ATOM 541 C CA . LEU A 1 73 ? -16.391 -0.81 -1.295 1 92.62 73 LEU A CA 1
ATOM 542 C C . LEU A 1 73 ? -17.203 -1.949 -0.695 1 92.62 73 LEU A C 1
ATOM 544 O O . LEU A 1 73 ? -17.453 -1.975 0.513 1 92.62 73 LEU A O 1
ATOM 548 N N . ALA A 1 74 ? -17.547 -2.912 -1.52 1 95.81 74 ALA A N 1
ATOM 549 C CA . ALA A 1 74 ? -18.391 -4.023 -1.084 1 95.81 74 ALA A CA 1
ATOM 550 C C . ALA A 1 74 ? -17.641 -4.934 -0.113 1 95.81 74 ALA A C 1
ATOM 552 O O . ALA A 1 74 ? -18.25 -5.574 0.745 1 95.81 74 ALA A O 1
ATOM 553 N N . ALA A 1 75 ? -16.359 -4.98 -0.234 1 94.75 75 ALA A N 1
ATOM 554 C CA . ALA A 1 75 ? -15.531 -5.867 0.588 1 94.75 75 ALA A CA 1
ATOM 555 C C . ALA A 1 75 ? -15.703 -5.547 2.07 1 94.75 75 ALA A C 1
ATOM 557 O O . ALA A 1 75 ? -15.461 -6.402 2.926 1 94.75 75 ALA A O 1
ATOM 558 N N . ALA A 1 76 ? -16.109 -4.344 2.354 1 88 76 ALA A N 1
ATOM 559 C CA . ALA A 1 76 ? -16.344 -3.928 3.736 1 88 76 ALA A CA 1
ATOM 560 C C . ALA A 1 76 ? -17.469 -4.734 4.375 1 88 76 ALA A C 1
ATOM 562 O O . ALA A 1 76 ? -17.562 -4.805 5.602 1 88 76 ALA A O 1
ATOM 563 N N . GLU A 1 77 ? -18.297 -5.359 3.588 1 91.69 77 GLU A N 1
ATOM 564 C CA . GLU A 1 77 ? -19.469 -6.09 4.09 1 91.69 77 GLU A CA 1
ATOM 565 C C . GLU A 1 77 ? -19.141 -7.57 4.277 1 91.69 77 GLU A C 1
ATOM 567 O O . GLU A 1 77 ? -19.984 -8.336 4.738 1 91.69 77 GLU A O 1
ATOM 572 N N . LEU A 1 78 ? -17.938 -7.957 3.969 1 95.5 78 LEU A N 1
ATOM 573 C CA . LEU A 1 78 ? -17.562 -9.352 4.191 1 95.5 78 LEU A CA 1
ATOM 574 C C . LEU A 1 78 ? -17.5 -9.664 5.68 1 95.5 78 LEU A C 1
ATOM 576 O O . LEU A 1 78 ? -17.344 -8.766 6.504 1 95.5 78 LEU A O 1
ATOM 580 N N . PRO A 1 79 ? -17.641 -10.984 6 1 94.69 79 PRO A N 1
ATOM 581 C CA . PRO A 1 79 ? -17.578 -11.367 7.414 1 94.69 79 PRO A CA 1
ATOM 582 C C . PRO A 1 79 ? -16.25 -10.953 8.07 1 94.69 79 PRO A C 1
ATOM 584 O O . PRO A 1 79 ? -15.188 -11.094 7.465 1 94.69 79 PRO A O 1
ATOM 587 N N . SER A 1 80 ? -16.328 -10.508 9.312 1 91.94 80 SER A N 1
ATOM 588 C CA . SER A 1 80 ? -15.18 -9.922 10.008 1 91.94 80 SER A CA 1
ATOM 589 C C . SER A 1 80 ? -14.039 -10.922 10.133 1 91.94 80 SER A C 1
ATOM 591 O O . SER A 1 80 ? -12.867 -10.555 10.039 1 91.94 80 SER A O 1
ATOM 593 N N . ARG A 1 81 ? -14.383 -12.172 10.328 1 94.12 81 ARG A N 1
ATOM 594 C CA . ARG A 1 81 ? -13.344 -13.188 10.461 1 94.12 81 ARG A CA 1
ATOM 595 C C . ARG A 1 81 ? -12.539 -13.32 9.172 1 94.12 81 ARG A C 1
ATOM 597 O O . ARG A 1 81 ? -11.312 -13.469 9.211 1 94.12 81 ARG A O 1
ATOM 604 N N . VAL A 1 82 ? -13.234 -13.266 8.039 1 96.25 82 VAL A N 1
ATOM 605 C CA . VAL A 1 82 ? -12.594 -13.383 6.73 1 96.25 82 VAL A CA 1
ATOM 606 C C . VAL A 1 82 ? -11.695 -12.172 6.484 1 96.25 82 VAL A C 1
ATOM 608 O O . VAL A 1 82 ? -10.523 -12.32 6.133 1 96.25 82 VAL A O 1
ATOM 611 N N . VAL A 1 83 ? -12.227 -11.016 6.773 1 94.56 83 VAL A N 1
ATOM 612 C CA . VAL A 1 83 ? -11.492 -9.766 6.559 1 94.56 83 VAL A CA 1
ATOM 613 C C . VAL A 1 83 ? -10.25 -9.734 7.453 1 94.56 83 VAL A C 1
ATOM 615 O O . VAL A 1 83 ? -9.164 -9.375 6.996 1 94.56 83 VAL A O 1
ATOM 618 N N . ALA A 1 84 ? -10.398 -10.148 8.656 1 92 84 ALA A N 1
ATOM 619 C CA . ALA A 1 84 ? -9.281 -10.148 9.602 1 92 84 ALA A CA 1
ATOM 620 C C . ALA A 1 84 ? -8.141 -11.031 9.102 1 92 84 ALA A C 1
ATOM 622 O O . ALA A 1 84 ? -6.977 -10.633 9.141 1 92 84 ALA A O 1
ATOM 623 N N . ARG A 1 85 ? -8.5 -12.172 8.609 1 94.06 85 ARG A N 1
ATOM 624 C CA . ARG A 1 85 ? -7.488 -13.102 8.117 1 94.06 85 ARG A CA 1
ATOM 625 C C . ARG A 1 85 ? -6.785 -12.555 6.883 1 94.06 85 ARG A C 1
ATOM 627 O O . ARG A 1 85 ? -5.57 -12.688 6.742 1 94.06 85 ARG A O 1
ATOM 634 N N . LEU A 1 86 ? -7.551 -11.953 6.051 1 95.31 86 LEU A N 1
ATOM 635 C CA . LEU A 1 86 ? -6.98 -11.375 4.84 1 95.31 86 LEU A CA 1
ATOM 636 C C . LEU A 1 86 ? -6.059 -10.211 5.172 1 95.31 86 LEU A C 1
ATOM 638 O O . LEU A 1 86 ? -5.008 -10.047 4.547 1 95.31 86 LEU A O 1
ATOM 642 N N . GLN A 1 87 ? -6.422 -9.461 6.164 1 90.62 87 GLN A N 1
ATOM 643 C CA . GLN A 1 87 ? -5.598 -8.328 6.582 1 90.62 87 GLN A CA 1
ATOM 644 C C . GLN A 1 87 ? -4.305 -8.805 7.238 1 90.62 87 GLN A C 1
ATOM 646 O O . GLN A 1 87 ? -3.248 -8.195 7.051 1 90.62 87 GLN A O 1
ATOM 651 N N . GLU A 1 88 ? -4.395 -9.836 7.988 1 89.5 88 GLU A N 1
ATOM 652 C CA . GLU A 1 88 ? -3.199 -10.445 8.57 1 89.5 88 GLU A CA 1
ATOM 653 C C . GLU A 1 88 ? -2.238 -10.914 7.48 1 89.5 88 GLU A C 1
ATOM 655 O O . GLU A 1 88 ? -1.03 -10.688 7.57 1 89.5 88 GLU A O 1
ATOM 660 N N . PHE A 1 89 ? -2.812 -11.508 6.504 1 93.81 89 PHE A N 1
ATOM 661 C CA . PHE A 1 89 ? -2.018 -11.969 5.371 1 93.81 89 PHE A CA 1
ATOM 662 C C . PHE A 1 89 ? -1.348 -10.789 4.672 1 93.81 89 PHE A C 1
ATOM 664 O O . PHE A 1 89 ? -0.148 -10.828 4.391 1 93.81 89 PHE A O 1
ATOM 671 N N . ALA A 1 90 ? -2.092 -9.75 4.445 1 92.94 90 ALA A N 1
ATOM 672 C CA . ALA A 1 90 ? -1.595 -8.57 3.73 1 92.94 90 ALA A CA 1
ATOM 673 C C . ALA A 1 90 ? -0.474 -7.891 4.508 1 92.94 90 ALA A C 1
ATOM 675 O O . ALA A 1 90 ? 0.454 -7.336 3.914 1 92.94 90 ALA A O 1
ATOM 676 N N . TRP A 1 91 ? -0.562 -7.922 5.805 1 87.62 91 TRP A N 1
ATOM 677 C CA . TRP A 1 91 ? 0.417 -7.258 6.66 1 87.62 91 TRP A CA 1
ATOM 678 C C . TRP A 1 91 ? 1.712 -8.062 6.73 1 87.62 91 TRP A C 1
ATOM 680 O O . TRP A 1 91 ? 2.777 -7.508 7.008 1 87.62 91 TRP A O 1
ATOM 690 N N . GLY A 1 92 ? 1.641 -9.344 6.426 1 84.94 92 GLY A N 1
ATOM 691 C CA . GLY A 1 92 ? 2.834 -10.172 6.43 1 84.94 92 GLY A CA 1
ATOM 692 C C . GLY A 1 92 ? 2.984 -11 7.691 1 84.94 92 GLY A C 1
ATOM 693 O O . GLY A 1 92 ? 4.059 -11.547 7.961 1 84.94 92 GLY A O 1
ATOM 694 N N . ASP A 1 93 ? 1.982 -11.109 8.469 1 75.56 93 ASP A N 1
ATOM 695 C CA . ASP A 1 93 ? 2.049 -11.82 9.75 1 75.56 93 ASP A CA 1
ATOM 696 C C . ASP A 1 93 ? 1.948 -13.328 9.539 1 75.56 93 ASP A C 1
ATOM 698 O O . ASP A 1 93 ? 2.066 -14.102 10.492 1 75.56 93 ASP A O 1
ATOM 702 N N . MET A 1 94 ? 1.816 -13.758 8.336 1 78.06 94 MET A N 1
ATOM 703 C CA . MET A 1 94 ? 1.713 -15.188 8.078 1 78.06 94 MET A CA 1
ATOM 704 C C . MET A 1 94 ? 3.055 -15.758 7.629 1 78.06 94 MET A C 1
ATOM 706 O O . MET A 1 94 ? 3.695 -15.219 6.727 1 78.06 94 MET A O 1
ATOM 710 N N . ASN A 1 95 ? 3.414 -16.766 8.18 1 76.5 95 ASN A N 1
ATOM 711 C CA . ASN A 1 95 ? 4.746 -17.328 7.992 1 76.5 95 ASN A CA 1
ATOM 712 C C . ASN A 1 95 ? 4.895 -17.969 6.613 1 76.5 95 ASN A C 1
ATOM 714 O O . ASN A 1 95 ? 5.988 -18 6.047 1 76.5 95 ASN A O 1
ATOM 718 N N . GLU A 1 96 ? 3.906 -18.453 6.023 1 87.06 96 GLU A N 1
ATOM 719 C CA . GLU A 1 96 ? 3.998 -19.344 4.863 1 87.06 96 GLU A CA 1
ATOM 720 C C . GLU A 1 96 ? 4.102 -18.531 3.568 1 87.06 96 GLU A C 1
ATOM 722 O O . GLU A 1 96 ? 4.48 -19.078 2.527 1 87.06 96 GLU A O 1
ATOM 727 N N . GLY A 1 97 ? 3.846 -17.266 3.582 1 93.62 97 GLY A N 1
ATOM 728 C CA . GLY A 1 97 ? 3.893 -16.453 2.381 1 93.62 97 GLY A CA 1
ATOM 729 C C . GLY A 1 97 ? 2.732 -16.703 1.438 1 93.62 97 GLY A C 1
ATOM 730 O O . GLY A 1 97 ? 2.766 -16.281 0.278 1 93.62 97 GLY A O 1
ATOM 731 N N . HIS A 1 98 ? 1.759 -17.547 1.831 1 96.88 98 HIS A N 1
ATOM 732 C CA . HIS A 1 98 ? 0.553 -17.797 1.046 1 96.88 98 HIS A CA 1
ATOM 733 C C . HIS A 1 98 ? -0.644 -18.078 1.948 1 96.88 98 HIS A C 1
ATOM 735 O O . HIS A 1 98 ? -0.479 -18.328 3.146 1 96.88 98 HIS A O 1
ATOM 741 N N . LEU A 1 99 ? -1.822 -17.938 1.434 1 97.44 99 LEU A N 1
ATOM 742 C CA . LEU A 1 99 ? -3.082 -18.234 2.104 1 97.44 99 LEU A CA 1
ATOM 743 C C . LEU A 1 99 ? -4.027 -18.984 1.166 1 97.44 99 LEU A C 1
ATOM 745 O O . LEU A 1 99 ? -4.41 -18.469 0.119 1 97.44 99 LEU A O 1
ATOM 749 N N . LEU A 1 100 ? -4.285 -20.25 1.538 1 97.94 100 LEU A N 1
ATOM 750 C CA . LEU A 1 100 ? -5.281 -21.031 0.815 1 97.94 100 LEU A CA 1
ATOM 751 C C . LEU A 1 100 ? -6.672 -20.797 1.394 1 97.94 100 LEU A C 1
ATOM 753 O O . LEU A 1 100 ? -6.895 -21.016 2.588 1 97.94 100 LEU A O 1
ATOM 757 N N . ILE A 1 101 ? -7.559 -20.328 0.589 1 98.38 101 ILE A N 1
ATOM 758 C CA . ILE A 1 101 ? -8.938 -20.094 1.003 1 98.38 101 ILE A CA 1
ATOM 759 C C . ILE A 1 101 ? -9.844 -21.188 0.422 1 98.38 101 ILE A C 1
ATOM 761 O O . ILE A 1 101 ? -9.836 -21.422 -0.787 1 98.38 101 ILE A O 1
ATOM 765 N N . LYS A 1 102 ? -10.586 -21.797 1.23 1 98.12 102 LYS A N 1
ATOM 766 C CA . LYS A 1 102 ? -11.516 -22.859 0.841 1 98.12 102 LYS A CA 1
ATOM 767 C C . LYS A 1 102 ? -12.953 -22.46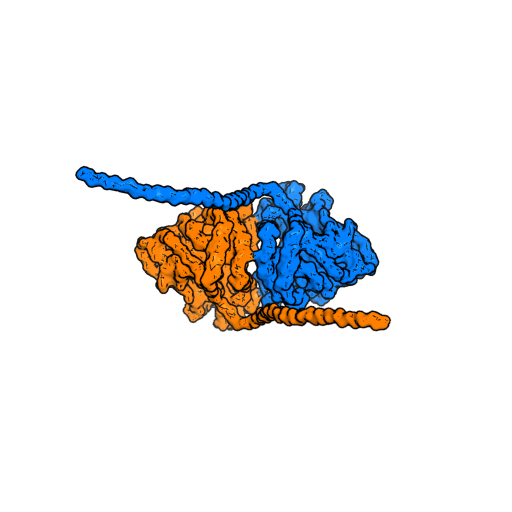9 1.16 1 98.12 102 LYS A C 1
ATOM 769 O O . LYS A 1 102 ? -13.195 -21.609 2.014 1 98.12 102 LYS A O 1
ATOM 774 N N . GLY A 1 103 ? -13.844 -23.078 0.444 1 97.88 103 GLY A N 1
ATOM 775 C CA . GLY A 1 103 ? -15.258 -22.906 0.758 1 97.88 103 GLY A CA 1
ATOM 776 C C . GLY A 1 103 ? -15.891 -21.734 0.023 1 97.88 103 GLY A C 1
ATOM 777 O O . GLY A 1 103 ? -16.922 -21.219 0.445 1 97.88 103 GLY A O 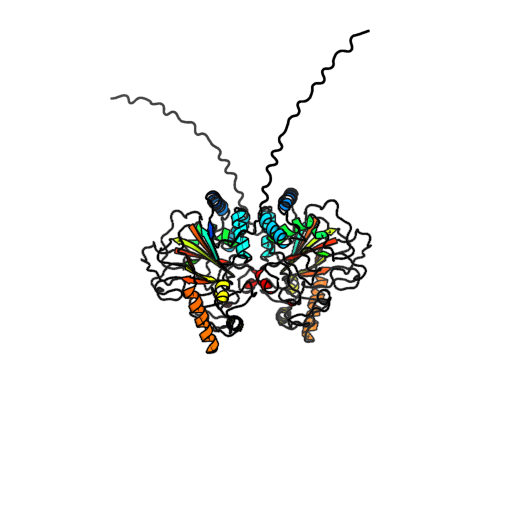1
ATOM 778 N N . LEU A 1 104 ? -15.258 -21.266 -1.024 1 97.88 104 LEU A N 1
ATOM 779 C CA . LEU A 1 104 ? -15.906 -20.266 -1.867 1 97.88 104 LEU A CA 1
ATOM 780 C C . LEU A 1 104 ? -17.156 -20.844 -2.52 1 97.88 104 LEU A C 1
ATOM 782 O O . LEU A 1 104 ? -17.25 -22.047 -2.742 1 97.88 104 LEU A O 1
ATOM 786 N N . PRO A 1 105 ? -18.094 -19.984 -2.867 1 96.19 105 PRO A N 1
ATOM 787 C CA . PRO A 1 105 ? -19.266 -20.484 -3.592 1 96.19 105 PRO A CA 1
ATOM 788 C C . PRO A 1 105 ? -18.906 -21.125 -4.926 1 96.19 105 PRO A C 1
ATOM 790 O O . PRO A 1 105 ? -18 -20.656 -5.621 1 96.19 105 PRO A O 1
ATOM 793 N N . GLN A 1 106 ? -19.656 -22.094 -5.254 1 90.94 106 GLN A N 1
ATOM 794 C CA . GLN A 1 106 ? -19.422 -22.781 -6.52 1 90.94 106 GLN A CA 1
ATOM 795 C C . GLN A 1 106 ? -20.047 -22.016 -7.684 1 90.94 106 GLN A C 1
ATOM 797 O O . GLN A 1 106 ? -21.141 -21.453 -7.559 1 90.94 106 GLN A O 1
ATOM 802 N N . VAL A 1 107 ? -19.266 -21.922 -8.711 1 91.31 107 VAL A N 1
ATOM 803 C CA . VAL A 1 107 ? -19.812 -21.344 -9.938 1 91.31 107 VAL A CA 1
ATOM 804 C C . VAL A 1 107 ? -20.641 -22.391 -10.68 1 91.31 107 VAL A C 1
ATOM 806 O O . VAL A 1 107 ? -20.109 -23.391 -11.18 1 91.31 107 VAL A O 1
ATOM 809 N N . ARG A 1 108 ? -21.891 -21.969 -10.719 1 85.5 108 ARG A N 1
ATOM 810 C CA . ARG A 1 108 ? -22.797 -22.875 -11.422 1 85.5 108 ARG A CA 1
ATOM 811 C C . ARG A 1 108 ? -22.719 -22.672 -12.93 1 85.5 108 ARG A C 1
ATOM 813 O O . ARG A 1 108 ? -22.484 -21.562 -13.398 1 85.5 108 ARG A O 1
ATOM 820 N N . SER A 1 109 ? -22.734 -23.641 -13.781 1 88.19 109 SER A N 1
ATOM 821 C CA . SER A 1 109 ? -22.734 -23.609 -15.242 1 88.19 109 SER A CA 1
ATOM 822 C C . SER A 1 109 ? -21.438 -23.016 -15.781 1 88.19 109 SER A C 1
ATOM 824 O O . SER A 1 109 ? -21.453 -22.062 -16.547 1 88.19 109 SER A O 1
ATOM 826 N N . LEU A 1 110 ? -20.391 -23.484 -15.469 1 94.38 110 LEU A N 1
ATOM 827 C CA . LEU A 1 110 ? -19.078 -23.031 -15.93 1 94.38 110 LEU A CA 1
ATOM 828 C C . LEU A 1 110 ? -18.906 -23.297 -17.422 1 94.38 110 LEU A C 1
ATOM 830 O O . LEU A 1 110 ? -19.188 -24.406 -17.906 1 94.38 110 LEU A O 1
ATOM 834 N N . PRO A 1 111 ? -18.578 -22.281 -18.156 1 95.25 111 PRO A N 1
ATOM 835 C CA . PRO A 1 111 ? -18.25 -22.531 -19.562 1 95.25 111 PRO A CA 1
ATOM 836 C C . PRO A 1 111 ? -17.094 -23.516 -19.734 1 95.25 111 PRO A C 1
ATOM 838 O O . PRO A 1 111 ? -16.344 -23.781 -18.781 1 95.25 111 PRO A O 1
ATOM 841 N N . PRO A 1 112 ? -17.016 -24.062 -20.969 1 96.81 112 PRO A N 1
ATOM 842 C CA . PRO A 1 112 ? -15.852 -24.906 -21.234 1 96.81 112 PRO A CA 1
ATOM 843 C C . PRO A 1 112 ? -14.531 -24.172 -21.031 1 96.81 112 PRO A C 1
ATOM 845 O O . PRO A 1 112 ? -14.461 -22.953 -21.219 1 96.81 112 PRO A O 1
ATOM 848 N N . THR A 1 113 ? -13.484 -24.938 -20.609 1 97.25 113 THR A N 1
ATOM 849 C CA . THR A 1 113 ? -12.148 -24.359 -20.531 1 97.25 113 THR A CA 1
ATOM 850 C C . THR A 1 113 ? -11.719 -23.797 -21.875 1 97.25 113 THR A C 1
ATOM 852 O O . THR A 1 113 ? -11.727 -24.5 -22.891 1 97.25 113 THR A O 1
ATOM 855 N N . PRO A 1 114 ? -11.391 -22.531 -21.859 1 95.94 114 PRO A N 1
ATOM 856 C CA . PRO A 1 114 ? -10.969 -21.938 -23.141 1 95.94 114 PRO A CA 1
ATOM 857 C C . PRO A 1 114 ? -9.656 -22.531 -23.656 1 95.94 114 PRO A C 1
ATOM 859 O O . PRO A 1 114 ? -8.883 -23.094 -22.875 1 95.94 114 PRO A O 1
ATOM 862 N N . THR A 1 115 ? -9.375 -22.297 -24.969 1 92.56 115 THR A N 1
ATOM 863 C CA . THR A 1 115 ? -8.188 -22.859 -25.609 1 92.56 115 THR A CA 1
ATOM 864 C C . THR A 1 115 ? -7.02 -21.891 -25.531 1 92.56 115 THR A C 1
ATOM 866 O O . THR A 1 115 ? -5.898 -22.219 -25.922 1 92.56 115 THR A O 1
ATOM 869 N N . SER A 1 116 ? -7.316 -20.719 -25.141 1 91.5 116 SER A N 1
ATOM 870 C CA . SER A 1 116 ? -6.301 -19.672 -24.984 1 91.5 116 SER A CA 1
ATOM 871 C C . SER A 1 116 ? -6.668 -18.703 -23.875 1 91.5 116 SER A C 1
ATOM 873 O O . SER A 1 116 ? -7.77 -18.766 -23.328 1 91.5 116 SER A O 1
ATOM 875 N N . ASN A 1 117 ? -5.77 -17.844 -23.578 1 92.5 117 ASN A N 1
ATOM 876 C CA . ASN A 1 117 ? -6.008 -16.891 -22.516 1 92.5 117 ASN A CA 1
ATOM 877 C C . ASN A 1 117 ? -6.363 -15.508 -23.062 1 92.5 117 ASN A C 1
ATOM 879 O O . ASN A 1 117 ? -6.293 -14.508 -22.359 1 92.5 117 ASN A O 1
ATOM 883 N N . VAL A 1 118 ? -6.801 -15.406 -24.312 1 92.06 118 VAL A N 1
ATOM 884 C CA . VAL A 1 118 ? -7 -14.141 -25 1 92.06 118 VAL A CA 1
ATOM 885 C C . VAL A 1 118 ? -8.344 -13.539 -24.594 1 92.06 118 VAL A C 1
ATOM 887 O O . VAL A 1 118 ? -8.5 -12.312 -24.562 1 92.06 118 VAL A O 1
ATOM 890 N N . HIS A 1 119 ? -9.289 -14.32 -24.156 1 92.25 119 HIS A N 1
ATOM 891 C CA . HIS A 1 119 ? -10.664 -13.836 -24.125 1 92.25 119 HIS A CA 1
ATOM 892 C C . HIS A 1 119 ? -11.094 -13.523 -22.688 1 92.25 119 HIS A C 1
ATOM 894 O O . HIS A 1 119 ? -12.188 -13.016 -22.453 1 92.25 119 HIS A O 1
ATOM 900 N N . ALA A 1 120 ? -10.328 -13.836 -21.719 1 95.94 120 ALA A N 1
ATOM 901 C CA . ALA A 1 120 ? -10.633 -13.547 -20.312 1 95.94 120 ALA A CA 1
ATOM 902 C C . ALA A 1 120 ? -12 -14.102 -19.922 1 95.94 120 ALA A C 1
ATOM 904 O O . ALA A 1 120 ? -12.836 -13.367 -19.375 1 95.94 120 ALA A O 1
ATOM 905 N N . VAL A 1 121 ? -12.242 -15.344 -20.141 1 96.5 121 VAL A N 1
ATOM 906 C CA . VAL A 1 121 ? -13.516 -16.016 -19.875 1 96.5 121 VAL A CA 1
ATOM 907 C C . VAL A 1 121 ? -13.82 -15.992 -18.391 1 96.5 121 VAL A C 1
ATOM 909 O O . VAL A 1 121 ? -14.977 -15.828 -17.984 1 96.5 121 VAL A O 1
ATOM 912 N N . ALA A 1 122 ? -12.883 -16.141 -17.562 1 96.38 122 ALA A N 1
ATOM 913 C CA . ALA A 1 122 ? -13.062 -16.141 -16.125 1 96.38 122 ALA A CA 1
ATOM 914 C C . ALA A 1 122 ? -13.734 -14.852 -15.656 1 96.38 122 ALA A C 1
ATOM 916 O O . ALA A 1 122 ? -14.531 -14.867 -14.711 1 96.38 122 ALA A O 1
ATOM 917 N N . ALA A 1 123 ? -13.414 -13.758 -16.281 1 96.62 123 ALA A N 1
ATOM 918 C CA . ALA A 1 123 ? -13.953 -12.453 -15.914 1 96.62 123 ALA A CA 1
ATOM 919 C C . ALA A 1 123 ? -15.477 -12.43 -16.047 1 96.62 123 ALA A C 1
ATOM 921 O O . ALA A 1 123 ? -16.141 -11.633 -15.391 1 96.62 123 ALA A O 1
ATOM 922 N N . THR A 1 124 ? -15.992 -13.281 -16.875 1 94.31 124 THR A N 1
ATOM 923 C CA . THR A 1 124 ? -17.422 -13.281 -17.156 1 94.31 124 THR A CA 1
ATOM 924 C C . THR A 1 124 ? -18.172 -14.195 -16.188 1 94.31 124 THR A C 1
ATOM 926 O O . THR A 1 124 ? -19.406 -14.273 -16.234 1 94.31 124 THR A O 1
ATOM 929 N N . THR A 1 125 ? -17.531 -14.93 -15.375 1 95.75 125 THR A N 1
ATOM 930 C CA . THR A 1 125 ? -18.141 -15.812 -14.391 1 95.75 125 THR A CA 1
ATOM 931 C C . THR A 1 125 ? -18.281 -15.109 -13.039 1 95.75 125 THR A C 1
ATOM 933 O O . THR A 1 125 ? -17.625 -14.102 -12.789 1 95.75 125 THR A O 1
ATOM 936 N N . PRO A 1 126 ? -19.094 -15.68 -12.141 1 95.94 126 PRO A N 1
ATOM 937 C CA . PRO A 1 126 ? -19.234 -15.102 -10.805 1 95.94 126 PRO A CA 1
ATOM 938 C C . PRO A 1 126 ? -17.922 -15.125 -10.016 1 95.94 126 PRO A C 1
ATOM 940 O O . PRO A 1 126 ? -17.766 -14.367 -9.055 1 95.94 126 PRO A O 1
ATOM 943 N N . MET A 1 127 ? -17 -15.953 -10.398 1 97.06 127 MET A N 1
ATOM 944 C CA . MET A 1 127 ? -15.734 -16.078 -9.68 1 97.06 127 MET A CA 1
ATOM 945 C C . MET A 1 127 ? -14.992 -14.742 -9.664 1 97.06 127 MET A C 1
ATOM 947 O O . MET A 1 127 ? -14.312 -14.414 -8.688 1 97.06 127 MET A O 1
ATOM 951 N N . SER A 1 128 ? -15.125 -13.984 -10.75 1 97.75 128 SER A N 1
ATOM 952 C CA . SER A 1 128 ? -14.438 -12.703 -10.812 1 97.75 128 SER A CA 1
ATOM 953 C C . SER A 1 128 ? -14.859 -11.797 -9.656 1 97.75 128 SER A C 1
ATOM 955 O O . SER A 1 128 ? -14.023 -11.109 -9.062 1 97.75 128 SER A O 1
ATOM 957 N N . ARG A 1 129 ? -16.109 -11.836 -9.281 1 98.19 129 ARG A N 1
ATOM 958 C CA . ARG A 1 129 ? -16.594 -11 -8.195 1 98.19 129 ARG A CA 1
ATOM 959 C C . ARG A 1 129 ? -16.109 -11.516 -6.844 1 98.19 129 ARG A C 1
ATOM 961 O O . ARG A 1 129 ? -15.688 -10.727 -5.988 1 98.19 129 ARG A O 1
ATOM 968 N N . TYR A 1 130 ? -16.156 -12.875 -6.637 1 98.31 130 TYR A N 1
ATOM 969 C CA . TYR A 1 130 ? -15.625 -13.445 -5.398 1 98.31 130 TYR A CA 1
ATOM 970 C C . TYR A 1 130 ? -14.148 -13.109 -5.23 1 98.31 130 TYR A C 1
ATOM 972 O O . TYR A 1 130 ? -13.727 -12.648 -4.168 1 98.31 130 TYR A O 1
ATOM 980 N N . GLN A 1 131 ? -13.445 -13.305 -6.277 1 98.56 131 GLN A N 1
ATOM 981 C CA . GLN A 1 131 ? -12 -13.078 -6.297 1 98.56 131 GLN A CA 1
ATOM 982 C C . GLN A 1 131 ? -11.672 -11.609 -6.035 1 98.56 131 GLN A C 1
ATOM 984 O O . GLN A 1 131 ? -10.773 -11.297 -5.254 1 98.56 131 GLN A O 1
ATOM 989 N N . ALA A 1 132 ? -12.43 -10.727 -6.629 1 98.69 132 ALA A N 1
ATOM 990 C CA . ALA A 1 132 ? -12.188 -9.297 -6.477 1 98.69 132 ALA A CA 1
ATOM 991 C C . ALA A 1 132 ? -12.445 -8.844 -5.043 1 98.69 132 ALA A C 1
ATOM 993 O O . ALA A 1 132 ? -11.688 -8.047 -4.492 1 98.69 132 ALA A O 1
ATOM 994 N N . LEU A 1 133 ? -13.516 -9.32 -4.473 1 98.5 133 LEU A N 1
ATOM 995 C CA . LEU A 1 133 ? -13.836 -8.953 -3.096 1 98.5 133 LEU A CA 1
ATOM 996 C C . LEU A 1 133 ? -12.703 -9.344 -2.152 1 98.5 133 LEU A C 1
ATOM 998 O O . LEU A 1 133 ? -12.281 -8.539 -1.318 1 98.5 133 LEU A O 1
ATOM 1002 N N . ILE A 1 134 ? -12.203 -10.477 -2.316 1 98.5 134 ILE A N 1
ATOM 1003 C CA . ILE A 1 134 ? -11.117 -10.977 -1.479 1 98.5 134 ILE A CA 1
ATOM 1004 C C . ILE A 1 134 ? -9.836 -10.195 -1.765 1 98.5 134 ILE A C 1
ATOM 1006 O O . ILE A 1 134 ? -9.156 -9.75 -0.839 1 98.5 134 ILE A O 1
ATOM 1010 N N . ASN A 1 135 ? -9.555 -10.023 -3.055 1 98.56 135 ASN A N 1
ATOM 1011 C CA . ASN A 1 135 ? -8.352 -9.312 -3.467 1 98.56 135 ASN A CA 1
ATOM 1012 C C . ASN A 1 135 ? -8.32 -7.895 -2.906 1 98.56 135 ASN A C 1
ATOM 1014 O O . ASN A 1 135 ? -7.277 -7.434 -2.434 1 98.56 135 ASN A O 1
ATOM 1018 N N . GLU A 1 136 ? -9.438 -7.215 -2.898 1 96.81 136 GLU A N 1
ATOM 1019 C CA . GLU A 1 136 ? -9.5 -5.812 -2.498 1 96.81 136 GLU A CA 1
ATOM 1020 C C . GLU A 1 136 ? -9.391 -5.668 -0.983 1 96.81 136 GLU A C 1
ATOM 1022 O O . GLU A 1 136 ? -9.188 -4.562 -0.473 1 96.81 136 GLU A O 1
ATOM 1027 N N . CYS A 1 137 ? -9.508 -6.77 -0.225 1 95.19 137 CYS A N 1
ATOM 1028 C CA . CYS A 1 137 ? -9.211 -6.762 1.203 1 95.19 137 CYS A CA 1
ATOM 1029 C C . CYS A 1 137 ? -7.703 -6.797 1.448 1 95.19 137 CYS A C 1
ATOM 1031 O O . CYS A 1 137 ? -7.238 -6.402 2.518 1 95.19 137 CYS A O 1
ATOM 1033 N N . VAL A 1 138 ? -6.996 -7.242 0.461 1 95.94 138 VAL A N 1
ATOM 1034 C CA . VAL A 1 138 ? -5.559 -7.465 0.604 1 95.94 138 VAL A CA 1
ATOM 1035 C C . VAL A 1 138 ? -4.793 -6.262 0.058 1 95.94 138 VAL A C 1
ATOM 1037 O O . VAL A 1 138 ? -3.771 -5.859 0.622 1 95.94 138 VAL A O 1
ATOM 1040 N N . GLY A 1 139 ? -5.301 -5.711 -0.939 1 96.44 139 GLY A N 1
ATOM 1041 C CA . GLY A 1 139 ? -4.703 -4.574 -1.625 1 96.44 139 GLY A CA 1
ATOM 1042 C C . GLY A 1 139 ? -5.562 -4.043 -2.758 1 96.44 139 GLY A C 1
ATOM 1043 O O . GLY A 1 139 ? -6.789 -4 -2.645 1 96.44 139 GLY A O 1
ATOM 1044 N N . ARG A 1 140 ? -4.879 -3.557 -3.828 1 95.69 140 ARG A N 1
ATOM 1045 C CA . ARG A 1 140 ? -5.562 -3.004 -4.996 1 95.69 140 ARG A CA 1
ATOM 1046 C C . ARG A 1 140 ? -5.234 -3.803 -6.25 1 95.69 140 ARG A C 1
ATOM 1048 O O . ARG A 1 140 ? -4.062 -4.055 -6.547 1 95.69 140 ARG A O 1
ATOM 1055 N N . MET A 1 141 ? -6.242 -4.109 -6.945 1 97.31 141 MET A N 1
ATOM 1056 C CA . MET A 1 141 ? -6.047 -4.918 -8.148 1 97.31 141 MET A CA 1
ATOM 1057 C C . MET A 1 141 ? -5.535 -4.062 -9.305 1 97.31 141 MET A C 1
ATOM 1059 O O . MET A 1 141 ? -6.039 -2.959 -9.531 1 97.31 141 MET A O 1
ATOM 1063 N N . ILE A 1 142 ? -4.535 -4.578 -9.945 1 96.25 142 ILE A N 1
ATOM 1064 C CA . ILE A 1 142 ? -4.027 -3.98 -11.18 1 96.25 142 ILE A CA 1
ATOM 1065 C C . ILE A 1 142 ? -3.752 -5.074 -12.203 1 96.25 142 ILE A C 1
ATOM 1067 O O . ILE A 1 142 ? -3.857 -6.266 -11.898 1 96.25 142 ILE A O 1
ATOM 1071 N N . ALA A 1 143 ? -3.477 -4.645 -13.414 1 96.5 143 ALA A N 1
ATOM 1072 C CA . ALA A 1 143 ? -3.139 -5.551 -14.508 1 96.5 143 ALA A CA 1
ATOM 1073 C C . ALA A 1 143 ? -1.889 -5.082 -15.25 1 96.5 143 ALA A C 1
ATOM 1075 O O . ALA A 1 143 ? -1.396 -3.977 -15.008 1 96.5 143 ALA A O 1
ATOM 1076 N N . TYR A 1 144 ? -1.347 -5.91 -16 1 95.12 144 TYR A N 1
ATOM 1077 C CA . TYR A 1 144 ? -0.159 -5.621 -16.797 1 95.12 144 TYR A CA 1
ATOM 1078 C C . TYR A 1 144 ? -0.421 -5.875 -18.281 1 95.12 144 TYR A C 1
ATOM 1080 O O . TYR A 1 144 ? -0.828 -6.973 -18.672 1 95.12 144 TYR A O 1
ATOM 1088 N N . GLU A 1 145 ? -0.12 -4.898 -19.047 1 92.56 145 GLU A N 1
ATOM 1089 C CA . GLU A 1 145 ? -0.41 -4.918 -20.484 1 92.56 145 GLU A CA 1
ATOM 1090 C C . GLU A 1 145 ? 0.16 -6.168 -21.141 1 92.56 145 GLU A C 1
ATOM 1092 O O . GLU A 1 145 ? -0.496 -6.785 -21.984 1 92.56 145 GLU A O 1
ATOM 1097 N N . ALA A 1 146 ? 1.331 -6.555 -20.719 1 89.5 146 ALA A N 1
ATOM 1098 C CA . ALA A 1 146 ? 2.051 -7.633 -21.391 1 89.5 146 ALA A CA 1
ATOM 1099 C C . ALA A 1 146 ? 1.699 -8.992 -20.781 1 89.5 146 ALA A C 1
ATOM 1101 O O . ALA A 1 146 ? 2.117 -10.031 -21.297 1 89.5 146 ALA A O 1
ATOM 1102 N N . GLU A 1 147 ? 0.976 -9.062 -19.75 1 90.56 147 GLU A N 1
ATOM 1103 C CA . GLU A 1 147 ? 0.604 -10.305 -19.078 1 90.56 147 GLU A CA 1
ATOM 1104 C C . GLU A 1 147 ? -0.89 -10.586 -19.219 1 90.56 147 GLU A C 1
ATOM 1106 O O . GLU A 1 147 ? -1.717 -9.805 -18.734 1 90.56 147 GLU A O 1
ATOM 1111 N N . GLY A 1 148 ? -1.162 -11.695 -19.875 1 90.38 148 GLY A N 1
ATOM 1112 C CA . GLY A 1 148 ? -2.559 -12.062 -20.047 1 90.38 148 GLY A CA 1
ATOM 1113 C C . GLY A 1 148 ? -3.348 -11.039 -20.844 1 90.38 148 GLY A C 1
ATOM 1114 O O . GLY A 1 148 ? -4.523 -10.797 -20.562 1 90.38 148 GLY A O 1
ATOM 1115 N N . HIS A 1 149 ? -2.654 -10.328 -21.672 1 89.94 149 HIS A N 1
ATOM 1116 C CA . HIS A 1 149 ? -3.264 -9.367 -22.594 1 89.94 149 HIS A CA 1
ATOM 1117 C C . HIS A 1 149 ? -3.834 -8.172 -21.828 1 89.94 149 HIS A C 1
ATOM 1119 O O . HIS A 1 149 ? -4.805 -7.559 -22.281 1 89.94 149 HIS A O 1
ATOM 1125 N N . GLY A 1 150 ? -3.326 -7.938 -20.641 1 92.25 150 GLY A N 1
ATOM 1126 C CA . GLY A 1 150 ? -3.752 -6.773 -19.875 1 92.25 150 GLY A CA 1
ATOM 1127 C C . GLY A 1 150 ? -5.039 -7.004 -19.109 1 92.25 150 GLY A C 1
ATOM 1128 O O . GLY A 1 150 ? -5.594 -6.07 -18.516 1 92.25 150 GLY A O 1
ATOM 1129 N N . HIS A 1 151 ? -5.512 -8.211 -19.062 1 95 151 HIS A N 1
ATOM 1130 C CA . HIS A 1 151 ? -6.766 -8.516 -18.391 1 95 151 HIS A CA 1
ATOM 1131 C C . HIS A 1 151 ? -6.586 -8.492 -16.875 1 95 151 HIS A C 1
ATOM 1133 O O . HIS A 1 151 ? -5.562 -8.938 -16.344 1 95 151 HIS A O 1
ATOM 1139 N N . THR A 1 152 ? -7.652 -7.984 -16.172 1 96.69 152 THR A N 1
ATOM 1140 C CA . THR A 1 152 ? -7.652 -7.996 -14.711 1 96.69 152 THR A CA 1
ATOM 1141 C C . THR A 1 152 ? -7.762 -9.422 -14.18 1 96.69 152 THR A C 1
ATOM 1143 O O . THR A 1 152 ? -7.129 -9.773 -13.188 1 96.69 152 THR A O 1
ATOM 1146 N N . PHE A 1 153 ? -8.578 -10.195 -14.867 1 98 153 PHE A N 1
ATOM 1147 C CA . PHE A 1 153 ? -8.711 -11.625 -14.617 1 98 153 PHE A CA 1
ATOM 1148 C C . PHE A 1 153 ? -8.203 -12.438 -15.812 1 98 153 PHE A C 1
ATOM 1150 O O . PHE A 1 153 ? -8.797 -12.383 -16.891 1 98 153 PHE A O 1
ATOM 1157 N N . GLN A 1 154 ? -7.152 -13.203 -15.547 1 97.38 154 GLN A N 1
ATOM 1158 C CA . GLN A 1 154 ? -6.488 -13.922 -16.625 1 97.38 154 GLN A CA 1
ATOM 1159 C C . GLN A 1 154 ? -6.84 -15.406 -16.594 1 97.38 154 GLN A C 1
ATOM 1161 O O . GLN A 1 154 ? -6.805 -16.047 -15.539 1 97.38 154 GLN A O 1
ATOM 1166 N N . ASP A 1 155 ? -7.094 -15.914 -17.766 1 97.31 155 ASP A N 1
ATOM 1167 C CA . ASP A 1 155 ? -7.348 -17.344 -17.906 1 97.31 155 ASP A CA 1
ATOM 1168 C C . ASP A 1 155 ? -6.043 -18.141 -17.859 1 97.31 155 ASP A C 1
ATOM 1170 O O . ASP A 1 155 ? -5.215 -18.031 -18.766 1 97.31 155 ASP A O 1
ATOM 1174 N N . MET A 1 156 ? -5.891 -18.844 -16.812 1 96.88 156 MET A N 1
ATOM 1175 C CA . MET A 1 156 ? -4.816 -19.828 -16.766 1 96.88 156 MET A CA 1
ATOM 1176 C C . MET A 1 156 ? -5.309 -21.188 -17.25 1 96.88 156 MET A C 1
ATOM 1178 O O . MET A 1 156 ? -5.953 -21.922 -16.5 1 96.88 156 MET A O 1
ATOM 1182 N N . VAL A 1 157 ? -4.992 -21.5 -18.484 1 97.12 157 VAL A N 1
ATOM 1183 C CA . VAL A 1 157 ? -5.469 -22.688 -19.172 1 97.12 157 VAL A CA 1
ATOM 1184 C C . VAL A 1 157 ? -4.336 -23.312 -19.984 1 97.12 157 VAL A C 1
ATOM 1186 O O . VAL A 1 157 ? -3.416 -22.609 -20.406 1 97.12 157 VAL A O 1
ATOM 1189 N N . PRO A 1 158 ? -4.414 -24.609 -20.141 1 96 158 PRO A N 1
ATOM 1190 C CA . PRO A 1 158 ? -3.391 -25.188 -21.016 1 96 158 PRO A CA 1
ATOM 1191 C C . PRO A 1 158 ? -3.615 -24.875 -22.484 1 96 158 PRO A C 1
ATOM 1193 O O . PRO A 1 158 ? -4.762 -24.797 -22.938 1 96 158 PRO A O 1
ATOM 1196 N N . SER A 1 159 ? -2.525 -24.625 -23.125 1 93.06 159 SER A N 1
ATOM 1197 C CA . SER A 1 159 ? -2.535 -24.438 -24.578 1 93.06 159 SER A CA 1
ATOM 1198 C C . SER A 1 159 ? -1.652 -25.469 -25.266 1 93.06 159 SER A C 1
ATOM 1200 O O . SER A 1 159 ? -0.488 -25.641 -24.891 1 93.06 159 SER A O 1
ATOM 1202 N N . ALA A 1 160 ? -2.207 -26.094 -26.328 1 91.69 160 ALA A N 1
ATOM 1203 C CA . ALA A 1 160 ? -1.447 -27.109 -27.062 1 91.69 160 ALA A CA 1
ATOM 1204 C C . ALA A 1 160 ? -0.21 -26.5 -27.703 1 91.69 160 ALA A C 1
ATOM 1206 O O . ALA A 1 160 ? 0.862 -27.109 -27.703 1 91.69 160 ALA A O 1
ATOM 1207 N N . MET A 1 161 ? -0.329 -25.312 -28.156 1 90 161 MET A N 1
ATOM 1208 C CA . MET A 1 161 ? 0.744 -24.641 -28.875 1 90 161 MET A CA 1
ATOM 1209 C C . MET A 1 161 ? 1.867 -24.234 -27.922 1 90 161 MET A C 1
ATOM 1211 O O . MET A 1 161 ? 3.016 -24.078 -28.344 1 90 161 MET A O 1
ATOM 1215 N N . SER A 1 162 ? 1.567 -24.188 -26.625 1 89.75 162 SER A N 1
ATOM 1216 C CA . SER A 1 162 ? 2.539 -23.703 -25.656 1 89.75 162 SER A CA 1
ATOM 1217 C C . SER A 1 162 ? 2.869 -24.781 -24.625 1 89.75 162 SER A C 1
ATOM 1219 O O . SER A 1 162 ? 3.287 -24.469 -23.5 1 89.75 162 SER A O 1
ATOM 1221 N N . ALA A 1 163 ? 2.684 -25.984 -24.922 1 91.94 163 ALA A N 1
ATOM 1222 C CA . ALA A 1 163 ? 2.768 -27.094 -23.969 1 91.94 163 ALA A CA 1
ATOM 1223 C C . ALA A 1 163 ? 4.156 -27.172 -23.344 1 91.94 163 ALA A C 1
ATOM 1225 O O . ALA A 1 163 ? 4.297 -27.547 -22.172 1 91.94 163 ALA A O 1
ATOM 1226 N N . HIS A 1 164 ? 5.191 -26.75 -24.016 1 92.12 164 HIS A N 1
ATOM 1227 C CA . HIS A 1 164 ? 6.559 -26.922 -23.531 1 92.12 164 HIS A CA 1
ATOM 1228 C C . HIS A 1 164 ? 7.156 -25.578 -23.109 1 92.12 164 HIS A C 1
ATOM 1230 O O . HIS A 1 164 ? 8.352 -25.484 -22.828 1 92.12 164 HIS A O 1
ATOM 1236 N N . SER A 1 165 ? 6.316 -24.562 -23.047 1 88.56 165 SER A N 1
ATOM 1237 C CA . SER A 1 165 ? 6.812 -23.234 -22.719 1 88.56 165 SER A CA 1
ATOM 1238 C C . SER A 1 165 ? 6.863 -23.031 -21.219 1 88.56 165 SER A C 1
ATOM 1240 O O . SER A 1 165 ? 6.141 -23.688 -20.469 1 88.56 165 SER A O 1
ATOM 1242 N N . GLN A 1 166 ? 7.773 -22.172 -20.734 1 88.94 166 GLN A N 1
ATOM 1243 C CA . GLN A 1 166 ? 7.855 -21.734 -19.344 1 88.94 166 GLN A CA 1
ATOM 1244 C C . GLN A 1 166 ? 6.914 -20.562 -19.078 1 88.94 166 GLN A C 1
ATOM 1246 O O . GLN A 1 166 ? 7.344 -19.516 -18.609 1 88.94 166 GLN A O 1
ATOM 1251 N N . THR A 1 167 ? 5.672 -20.719 -19.484 1 87.25 167 THR A N 1
ATOM 1252 C CA . THR A 1 167 ? 4.605 -19.75 -19.266 1 87.25 167 THR A CA 1
ATOM 1253 C C . THR A 1 167 ? 3.408 -20.406 -18.578 1 87.25 167 THR A C 1
ATOM 1255 O O . THR A 1 167 ? 3.395 -21.625 -18.375 1 87.25 167 THR A O 1
ATOM 1258 N N . SER A 1 168 ? 2.439 -19.625 -18.203 1 87.31 168 SER A N 1
ATOM 1259 C CA . SER A 1 168 ? 1.244 -20.109 -17.516 1 87.31 168 SER A CA 1
ATOM 1260 C C . SER A 1 168 ? 0.436 -21.047 -18.406 1 87.31 168 SER A C 1
ATOM 1262 O O . SER A 1 168 ? -0.441 -21.766 -17.938 1 87.31 168 SER A O 1
ATOM 1264 N N . LEU A 1 169 ? 0.726 -21.109 -19.656 1 88.44 169 LEU A N 1
ATOM 1265 C CA . LEU A 1 169 ? -0.028 -21.922 -20.609 1 88.44 169 LEU A CA 1
ATOM 1266 C C . LEU A 1 169 ? 0.609 -23.297 -20.781 1 88.44 169 LEU A C 1
ATOM 1268 O O . LEU A 1 169 ? 0.016 -24.188 -21.406 1 88.44 169 LEU A O 1
ATOM 1272 N N . GLY A 1 170 ? 1.742 -23.469 -20.25 1 90.69 170 GLY A N 1
ATOM 1273 C CA . GLY A 1 170 ? 2.461 -24.719 -20.375 1 90.69 170 GLY A CA 1
ATOM 1274 C C . GLY A 1 170 ? 1.855 -25.844 -19.547 1 90.69 170 GLY A C 1
ATOM 1275 O O . GLY A 1 170 ? 1.203 -25.578 -18.531 1 90.69 170 GLY A O 1
ATOM 1276 N N . SER A 1 171 ? 2.17 -27.094 -20.016 1 92.81 171 SER A N 1
ATOM 1277 C CA . SER A 1 171 ? 1.666 -28.266 -19.297 1 92.81 171 SER A CA 1
ATOM 1278 C C . SER A 1 171 ? 2.66 -29.422 -19.344 1 92.81 171 SER A C 1
ATOM 1280 O O . SER A 1 171 ? 2.691 -30.25 -18.453 1 92.81 171 SER A O 1
ATOM 1282 N N . ALA A 1 172 ? 3.523 -29.453 -20.312 1 94.31 172 ALA A N 1
ATOM 1283 C CA . ALA A 1 172 ? 4.375 -30.609 -20.578 1 94.31 172 ALA A CA 1
ATOM 1284 C C . ALA A 1 172 ? 5.715 -30.484 -19.859 1 94.31 172 ALA A C 1
ATOM 1286 O O . ALA A 1 172 ? 6.531 -31.406 -19.875 1 94.31 172 ALA A O 1
ATOM 1287 N N . VAL A 1 173 ? 5.98 -29.391 -19.328 1 94.19 173 VAL A N 1
ATOM 1288 C CA . VAL A 1 173 ? 7.156 -29.172 -18.484 1 94.19 173 VAL A CA 1
ATOM 1289 C C . VAL A 1 173 ? 6.734 -28.547 -17.156 1 94.19 173 VAL A C 1
ATOM 1291 O O . VAL A 1 173 ? 5.703 -27.875 -17.078 1 94.19 173 VAL A O 1
ATOM 1294 N N . GLU A 1 174 ? 7.496 -28.797 -16.188 1 95.88 174 GLU A N 1
ATOM 1295 C CA . GLU A 1 174 ? 7.242 -28.125 -14.914 1 95.88 174 GLU A CA 1
ATOM 1296 C C . GLU A 1 174 ? 7.461 -26.609 -15.047 1 95.88 174 GLU A C 1
ATOM 1298 O O . GLU A 1 174 ? 8.438 -26.172 -15.656 1 95.88 174 GLU A O 1
ATOM 1303 N N . LEU A 1 175 ? 6.441 -25.891 -14.68 1 95.62 175 LEU A N 1
ATOM 1304 C CA . LEU A 1 175 ? 6.699 -24.453 -14.523 1 95.62 175 LEU A CA 1
ATOM 1305 C C . LEU A 1 175 ? 7.625 -24.203 -13.344 1 95.62 175 LEU A C 1
ATOM 1307 O O . LEU A 1 175 ? 7.23 -24.391 -12.188 1 95.62 175 LEU A O 1
ATOM 1311 N N . GLU A 1 176 ? 8.773 -23.781 -13.617 1 96.56 176 GLU A N 1
ATOM 1312 C CA . GLU A 1 176 ? 9.852 -23.688 -12.633 1 96.56 176 GLU A CA 1
ATOM 1313 C C . GLU A 1 176 ? 9.562 -22.594 -11.609 1 96.56 176 GLU A C 1
ATOM 1315 O O . GLU A 1 176 ? 8.742 -21.703 -11.852 1 96.56 176 GLU A O 1
ATOM 1320 N N . LEU A 1 177 ? 10.234 -22.719 -10.453 1 97.12 177 LEU A N 1
ATOM 1321 C CA . LEU A 1 177 ? 9.984 -21.797 -9.359 1 97.12 177 LEU A CA 1
ATOM 1322 C C . LEU A 1 177 ? 10.281 -20.359 -9.781 1 97.12 177 LEU A C 1
ATOM 1324 O O . LEU A 1 177 ? 11.289 -20.109 -10.445 1 97.12 177 LEU A O 1
ATOM 1328 N N . HIS A 1 178 ? 9.367 -19.453 -9.453 1 98.19 178 HIS A N 1
ATOM 1329 C CA . HIS A 1 178 ? 9.594 -18.062 -9.844 1 98.19 178 HIS A CA 1
ATOM 1330 C C . HIS A 1 178 ? 8.766 -17.109 -8.992 1 98.19 178 HIS A C 1
ATOM 1332 O O . HIS A 1 178 ? 7.738 -17.5 -8.43 1 98.19 178 HIS A O 1
ATOM 1338 N N . THR A 1 179 ? 9.289 -15.914 -8.781 1 98.5 179 THR A N 1
ATOM 1339 C CA . THR A 1 179 ? 8.531 -14.719 -8.43 1 98.5 179 THR A CA 1
ATOM 1340 C C . THR A 1 179 ? 7.863 -14.125 -9.664 1 98.5 179 THR A C 1
ATOM 1342 O O . THR A 1 179 ? 8.5 -13.969 -10.703 1 98.5 179 THR A O 1
ATOM 1345 N N . GLU A 1 180 ? 6.535 -13.906 -9.523 1 97.81 180 GLU A N 1
ATOM 1346 C CA . GLU A 1 180 ? 5.855 -13.312 -10.664 1 97.81 180 GLU A CA 1
ATOM 1347 C C . GLU A 1 180 ? 6.539 -12.016 -11.102 1 97.81 180 GLU A C 1
ATOM 1349 O O . GLU A 1 180 ? 6.734 -11.109 -10.297 1 97.81 180 GLU A O 1
ATOM 1354 N N . GLN A 1 181 ? 6.973 -11.992 -12.375 1 96.62 181 GLN A N 1
ATOM 1355 C CA . GLN A 1 181 ? 7.621 -10.828 -12.977 1 96.62 181 GLN A CA 1
ATOM 1356 C C . GLN A 1 181 ? 8.859 -10.414 -12.18 1 96.62 181 GLN A C 1
ATOM 1358 O O . GLN A 1 181 ? 9.047 -9.234 -11.883 1 96.62 181 GLN A O 1
ATOM 1363 N N . ALA A 1 182 ? 9.672 -11.305 -11.883 1 97.19 182 ALA A N 1
ATOM 1364 C CA . ALA A 1 182 ? 10.883 -11.109 -11.086 1 97.19 182 ALA A CA 1
ATOM 1365 C C . ALA A 1 182 ? 11.727 -9.977 -11.648 1 97.19 182 ALA A C 1
ATOM 1367 O O . ALA A 1 182 ? 12.445 -9.297 -10.906 1 97.19 182 ALA A O 1
ATOM 1368 N N . PHE A 1 183 ? 11.594 -9.695 -12.922 1 95.12 183 PHE A N 1
ATOM 1369 C CA . PHE A 1 183 ? 12.445 -8.734 -13.617 1 95.12 183 PHE A CA 1
ATOM 1370 C C . PHE A 1 183 ? 11.945 -7.312 -13.414 1 95.12 183 PHE A C 1
ATOM 1372 O O . PHE A 1 183 ? 12.656 -6.348 -13.695 1 95.12 183 PHE A O 1
ATOM 1379 N N . SER A 1 184 ? 10.797 -7.148 -13.031 1 95.25 184 SER A N 1
ATOM 1380 C CA . SER A 1 184 ? 10.164 -5.832 -13.062 1 95.25 184 SER A CA 1
ATOM 1381 C C . SER A 1 184 ? 10.188 -5.176 -11.68 1 95.25 184 SER A C 1
ATOM 1383 O O . SER A 1 184 ? 9.781 -5.789 -10.695 1 95.25 184 SER A O 1
ATOM 1385 N N . PRO A 1 185 ? 10.609 -3.877 -11.578 1 93.81 185 PRO A N 1
ATOM 1386 C CA . PRO A 1 185 ? 10.453 -3.141 -10.32 1 93.81 185 PRO A CA 1
ATOM 1387 C C . PRO A 1 185 ? 8.992 -2.842 -9.977 1 93.81 185 PRO A C 1
ATOM 1389 O O . PRO A 1 185 ? 8.695 -2.41 -8.867 1 93.81 185 PRO A O 1
ATOM 1392 N N . LEU A 1 186 ? 8.086 -3.057 -10.938 1 95.56 186 LEU A N 1
ATOM 1393 C CA . LEU A 1 186 ? 6.668 -2.773 -10.742 1 95.56 186 LEU A CA 1
ATOM 1394 C C . LEU A 1 186 ? 5.867 -4.066 -10.617 1 95.56 186 LEU A C 1
ATOM 1396 O O . LEU A 1 186 ? 4.648 -4.066 -10.797 1 95.56 186 LEU A O 1
ATOM 1400 N N . ARG A 1 187 ? 6.559 -5.156 -10.328 1 97.25 187 ARG A N 1
ATOM 1401 C CA . ARG A 1 187 ? 5.898 -6.453 -10.227 1 97.25 187 ARG A CA 1
ATOM 1402 C C . ARG A 1 187 ? 4.789 -6.418 -9.18 1 97.25 187 ARG A C 1
ATOM 1404 O O . ARG A 1 187 ? 4.836 -5.621 -8.242 1 97.25 187 ARG A O 1
ATOM 1411 N N . PRO A 1 188 ? 3.748 -7.262 -9.344 1 98.12 188 PRO A N 1
ATOM 1412 C CA . PRO A 1 188 ? 2.688 -7.309 -8.336 1 98.12 188 PRO A CA 1
ATOM 1413 C C . PRO A 1 188 ? 3.191 -7.766 -6.969 1 98.12 188 PRO A C 1
ATOM 1415 O O . PRO A 1 188 ? 4.156 -8.531 -6.891 1 98.12 188 PRO A O 1
ATOM 1418 N N . ASP A 1 189 ? 2.539 -7.309 -5.934 1 98.25 189 ASP A N 1
ATOM 1419 C CA . ASP A 1 189 ? 2.895 -7.703 -4.574 1 98.25 189 ASP A CA 1
ATOM 1420 C C . ASP A 1 189 ? 2.227 -9.023 -4.191 1 98.25 189 ASP A C 1
ATOM 1422 O O . ASP A 1 189 ? 2.734 -9.758 -3.344 1 98.25 189 ASP A O 1
ATOM 1426 N N . PHE A 1 190 ? 1.078 -9.297 -4.781 1 98.56 190 PHE A N 1
ATOM 1427 C CA . PHE A 1 190 ? 0.342 -10.531 -4.531 1 98.56 190 PHE A CA 1
ATOM 1428 C C . PHE A 1 190 ? -0.177 -11.125 -5.836 1 98.56 190 PHE A C 1
ATOM 1430 O O . PHE A 1 190 ? -0.517 -10.391 -6.766 1 98.56 190 PHE A O 1
ATOM 1437 N N . VAL A 1 191 ? -0.222 -12.422 -5.832 1 98.75 191 VAL A N 1
ATOM 1438 C CA . VAL A 1 191 ? -0.84 -13.18 -6.91 1 98.75 191 VAL A CA 1
ATOM 1439 C C . VAL A 1 191 ? -2.037 -13.961 -6.371 1 98.75 191 VAL A C 1
ATOM 1441 O O . VAL A 1 191 ? -1.959 -14.57 -5.305 1 98.75 191 VAL A O 1
ATOM 1444 N N . SER A 1 192 ? -3.068 -13.828 -7.094 1 98.69 192 SER A N 1
ATOM 1445 C CA . SER A 1 192 ? -4.293 -14.539 -6.738 1 98.69 192 SER A CA 1
ATOM 1446 C C . SER A 1 192 ? -4.652 -15.578 -7.793 1 98.69 192 SER A C 1
ATOM 1448 O O . SER A 1 192 ? -4.758 -15.258 -8.977 1 98.69 192 SER A O 1
ATOM 1450 N N . LEU A 1 193 ? -4.84 -16.844 -7.379 1 98.75 193 LEU A N 1
ATOM 1451 C CA . LEU A 1 193 ? -5.262 -17.938 -8.242 1 98.75 193 LEU A CA 1
ATOM 1452 C C . LEU A 1 193 ? -6.582 -18.531 -7.758 1 98.75 193 LEU A C 1
ATOM 1454 O O . LEU A 1 193 ? -6.629 -19.188 -6.711 1 98.75 193 LEU A O 1
ATOM 1458 N N . ALA A 1 194 ? -7.625 -18.328 -8.492 1 98.69 194 ALA A N 1
ATOM 1459 C CA . ALA A 1 194 ? -8.93 -18.891 -8.164 1 98.69 194 ALA A CA 1
ATOM 1460 C C . ALA A 1 194 ? -9.266 -20.062 -9.086 1 98.69 194 ALA A C 1
ATOM 1462 O O . ALA A 1 194 ? -9.141 -19.953 -10.305 1 98.69 194 ALA A O 1
ATOM 1463 N N . CYS A 1 195 ? -9.734 -21.109 -8.531 1 98.44 195 CYS A N 1
ATOM 1464 C CA . CYS A 1 195 ? -9.938 -22.312 -9.312 1 98.44 195 CYS A CA 1
ATOM 1465 C C . CYS A 1 195 ? -11.383 -22.422 -9.797 1 98.44 195 CYS A C 1
ATOM 1467 O O . CYS A 1 195 ? -12.312 -22.5 -8.984 1 98.44 195 CYS A O 1
ATOM 1469 N N . LEU A 1 196 ? -11.539 -22.391 -11.039 1 98 196 LEU A N 1
ATOM 1470 C CA . LEU A 1 196 ? -12.836 -22.656 -11.648 1 98 196 LEU A CA 1
ATOM 1471 C C . LEU A 1 196 ? -13.016 -24.141 -11.922 1 98 196 LEU A C 1
ATOM 1473 O O . LEU A 1 196 ? -14.086 -24.703 -11.664 1 98 196 LEU A O 1
ATOM 1477 N N . ARG A 1 197 ? -11.961 -24.781 -12.477 1 97.44 197 ARG A N 1
ATOM 1478 C CA . ARG A 1 197 ? -11.883 -26.203 -12.734 1 97.44 197 ARG A CA 1
ATOM 1479 C C . ARG A 1 197 ? -10.516 -26.766 -12.352 1 97.44 197 ARG A C 1
ATOM 1481 O O . ARG A 1 197 ? -9.484 -26.203 -12.742 1 97.44 197 ARG A O 1
ATOM 1488 N N . GLY A 1 198 ? -10.57 -27.844 -11.586 1 95.75 198 GLY A N 1
ATOM 1489 C CA . GLY A 1 198 ? -9.312 -28.422 -11.141 1 95.75 198 GLY A CA 1
ATOM 1490 C C . GLY A 1 198 ? -8.859 -29.594 -11.992 1 95.75 198 GLY A C 1
ATOM 1491 O O . GLY A 1 198 ? -9.602 -30.047 -12.867 1 95.75 198 GLY A O 1
ATOM 1492 N N . ASP A 1 199 ? -7.652 -29.953 -11.828 1 95.75 199 ASP A N 1
ATOM 1493 C CA . ASP A 1 199 ? -7.023 -31.156 -12.328 1 95.75 199 ASP A CA 1
ATOM 1494 C C . ASP A 1 199 ? -6.168 -31.828 -11.25 1 95.75 199 ASP A C 1
ATOM 1496 O O . ASP A 1 199 ? -5.215 -31.219 -10.75 1 95.75 199 ASP A O 1
ATOM 1500 N N . PRO A 1 200 ? -6.5 -33.031 -10.859 1 93.62 200 PRO A N 1
ATOM 1501 C CA . PRO A 1 200 ? -5.797 -33.688 -9.75 1 93.62 200 PRO A CA 1
ATOM 1502 C C . PRO A 1 200 ? -4.301 -33.844 -10.016 1 93.62 200 PRO A C 1
ATOM 1504 O O . PRO A 1 200 ? -3.527 -34.062 -9.086 1 93.62 200 PRO A O 1
ATOM 1507 N N . ARG A 1 201 ? -3.865 -33.781 -11.18 1 93.5 201 ARG A N 1
ATOM 1508 C CA . ARG A 1 201 ? -2.457 -33.938 -11.523 1 93.5 201 ARG A CA 1
ATOM 1509 C C . ARG A 1 201 ? -1.729 -32.594 -11.539 1 93.5 201 ARG A C 1
ATOM 1511 O O . ARG A 1 201 ? -0.5 -32.562 -11.609 1 93.5 201 ARG A O 1
ATOM 1518 N N . ALA A 1 202 ? -2.439 -31.547 -11.531 1 96.06 202 ALA A N 1
ATOM 1519 C CA . ALA A 1 202 ? -1.846 -30.203 -11.586 1 96.06 202 ALA A CA 1
ATOM 1520 C C . ALA A 1 202 ? -1.68 -29.625 -10.188 1 96.06 202 ALA A C 1
ATOM 1522 O O . ALA A 1 202 ? -2.652 -29.172 -9.578 1 96.06 202 ALA A O 1
ATOM 1523 N N . LEU A 1 203 ? -0.462 -29.609 -9.758 1 97.31 203 LEU A N 1
ATOM 1524 C CA . LEU A 1 203 ? -0.122 -29.094 -8.43 1 97.31 203 LEU A CA 1
ATOM 1525 C C . LEU A 1 203 ? 0.515 -27.719 -8.531 1 97.31 203 LEU A C 1
ATOM 1527 O O . LEU A 1 203 ? 1.329 -27.469 -9.422 1 97.31 203 LEU A O 1
ATOM 1531 N N . THR A 1 204 ? 0.067 -26.781 -7.684 1 97.75 204 THR A N 1
ATOM 1532 C CA . THR A 1 204 ? 0.79 -25.531 -7.473 1 97.75 204 THR A CA 1
ATOM 1533 C C . THR A 1 204 ? 1.802 -25.688 -6.34 1 97.75 204 THR A C 1
ATOM 1535 O O . THR A 1 204 ? 1.446 -26.094 -5.234 1 97.75 204 THR A O 1
ATOM 1538 N N . TYR A 1 205 ? 3.01 -25.391 -6.664 1 97.81 205 TYR A N 1
ATOM 1539 C CA . TYR A 1 205 ? 4.082 -25.484 -5.676 1 97.81 205 TYR A CA 1
ATOM 1540 C C . TYR A 1 205 ? 4.355 -24.125 -5.055 1 97.81 205 TYR A C 1
ATOM 1542 O O . TYR A 1 205 ? 4.297 -23.094 -5.734 1 97.81 205 TYR A O 1
ATOM 1550 N N . LEU A 1 206 ? 4.672 -24.141 -3.752 1 97.69 206 LEU A N 1
ATOM 1551 C CA . LEU A 1 206 ? 5.023 -22.922 -3.025 1 97.69 206 LEU A CA 1
ATOM 1552 C C . LEU A 1 206 ? 6.262 -23.156 -2.16 1 97.69 206 LEU A C 1
ATOM 1554 O O . LEU A 1 206 ? 6.457 -24.234 -1.618 1 97.69 206 LEU A O 1
ATOM 1558 N N . PHE A 1 207 ? 7.035 -22.141 -2.078 1 97.56 207 PHE A N 1
ATOM 1559 C CA . PHE A 1 207 ? 8.25 -22.125 -1.267 1 97.56 207 PHE A CA 1
ATOM 1560 C C . PHE A 1 207 ? 8.555 -20.734 -0.764 1 97.56 207 PHE A C 1
ATOM 1562 O O . PHE A 1 207 ? 8.727 -19.797 -1.56 1 97.56 207 PHE A O 1
ATOM 1569 N N . SER A 1 208 ? 8.602 -20.531 0.579 1 97 208 SER A N 1
ATOM 1570 C CA . SER A 1 208 ? 8.719 -19.188 1.139 1 97 208 SER A CA 1
ATOM 1571 C C . SER A 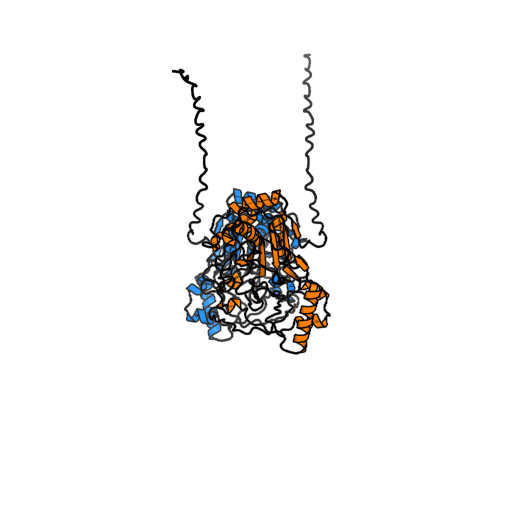1 208 ? 10.172 -18.828 1.414 1 97 208 SER A C 1
ATOM 1573 O O . SER A 1 208 ? 11.023 -19.703 1.566 1 97 208 SER A O 1
ATOM 1575 N N . ALA A 1 209 ? 10.445 -17.531 1.492 1 97.31 209 ALA A N 1
ATOM 1576 C CA . ALA A 1 209 ? 11.758 -17 1.869 1 97.31 209 ALA A CA 1
ATOM 1577 C C . ALA A 1 209 ? 12.156 -17.484 3.26 1 97.31 209 ALA A C 1
ATOM 1579 O O . ALA A 1 209 ? 13.328 -17.781 3.506 1 97.31 209 ALA A O 1
ATOM 1580 N N . ARG A 1 210 ? 11.219 -17.562 4.16 1 95.56 210 ARG A N 1
ATOM 1581 C CA . ARG A 1 210 ? 11.5 -18.016 5.512 1 95.56 210 ARG A CA 1
ATOM 1582 C C . ARG A 1 210 ? 11.969 -19.469 5.512 1 95.56 210 ARG A C 1
ATOM 1584 O O . ARG A 1 210 ? 12.922 -19.828 6.211 1 95.56 210 ARG A O 1
ATOM 1591 N N . GLN A 1 211 ? 11.297 -20.312 4.738 1 95.69 211 GLN A N 1
ATOM 1592 C CA . GLN A 1 211 ? 11.734 -21.688 4.586 1 95.69 211 GLN A CA 1
ATOM 1593 C C . GLN A 1 211 ? 13.148 -21.75 4.023 1 95.69 211 GLN A C 1
ATOM 1595 O O . GLN A 1 211 ? 13.977 -22.547 4.5 1 95.69 211 GLN A O 1
ATOM 1600 N N . LEU A 1 212 ? 13.391 -20.922 3.035 1 98 212 LEU A N 1
ATOM 1601 C CA . LEU A 1 212 ? 14.719 -20.906 2.43 1 98 212 LEU A CA 1
ATOM 1602 C C . LEU A 1 212 ? 15.781 -20.562 3.463 1 98 212 LEU A C 1
ATOM 1604 O O . LEU A 1 212 ? 16.781 -21.266 3.605 1 98 212 LEU A O 1
ATOM 1608 N N . VAL A 1 213 ? 15.578 -19.516 4.195 1 97.75 213 VAL A N 1
ATOM 1609 C CA . VAL A 1 213 ? 16.547 -19.016 5.164 1 97.75 213 VAL A CA 1
ATOM 1610 C C . VAL A 1 213 ? 16.828 -20.094 6.219 1 97.75 213 VAL A C 1
ATOM 1612 O O . VAL A 1 213 ? 17.953 -20.234 6.684 1 97.75 213 VAL A O 1
ATOM 1615 N N . ALA A 1 214 ? 15.867 -20.844 6.547 1 96.56 214 ALA A N 1
ATOM 1616 C CA . ALA A 1 214 ? 15.992 -21.875 7.57 1 96.56 214 ALA A CA 1
ATOM 1617 C C . ALA A 1 214 ? 16.922 -22.984 7.109 1 96.56 214 ALA A C 1
ATOM 1619 O O . ALA A 1 214 ? 17.422 -23.766 7.922 1 96.56 214 ALA A O 1
ATOM 1620 N N . THR A 1 215 ? 17.219 -23.094 5.824 1 97.19 215 THR A N 1
ATOM 1621 C CA . THR A 1 215 ? 18.031 -24.172 5.285 1 97.19 215 THR A CA 1
ATOM 1622 C C . THR A 1 215 ? 19.469 -23.703 5.035 1 97.19 215 THR A C 1
ATOM 1624 O O . THR A 1 215 ? 20.328 -24.484 4.648 1 97.19 215 THR A O 1
ATOM 1627 N N . LEU A 1 216 ? 19.734 -22.422 5.281 1 98.19 216 LEU A N 1
ATOM 1628 C CA . LEU A 1 216 ? 20.984 -21.844 4.832 1 98.19 216 LEU A CA 1
ATOM 1629 C C . LEU A 1 216 ? 21.875 -21.469 6.016 1 98.19 216 LEU A C 1
ATOM 1631 O O . LEU A 1 216 ? 21.375 -21.266 7.125 1 98.19 216 LEU A O 1
ATOM 1635 N N . THR A 1 217 ? 23.188 -21.359 5.738 1 98.12 217 THR A N 1
ATOM 1636 C CA . THR A 1 217 ? 24.125 -20.812 6.711 1 98.12 217 THR A CA 1
ATOM 1637 C C . THR A 1 217 ? 24.062 -19.281 6.73 1 98.12 217 THR A C 1
ATOM 1639 O O . THR A 1 217 ? 23.578 -18.672 5.785 1 98.12 217 THR A O 1
ATOM 1642 N N . THR A 1 218 ? 24.625 -18.734 7.754 1 97.88 218 THR A N 1
ATOM 1643 C CA . THR A 1 218 ? 24.672 -17.281 7.883 1 97.88 218 THR A CA 1
ATOM 1644 C C . THR A 1 218 ? 25.438 -16.656 6.719 1 97.88 218 THR A C 1
ATOM 1646 O O . THR A 1 218 ? 25.062 -15.602 6.215 1 97.88 218 THR A O 1
ATOM 1649 N N . GLN A 1 219 ? 26.422 -17.344 6.344 1 98 219 GLN A N 1
ATOM 1650 C CA . GLN A 1 219 ? 27.234 -16.844 5.242 1 98 219 GLN A CA 1
ATOM 1651 C C . GLN A 1 219 ? 26.453 -16.859 3.928 1 98 219 GLN A C 1
ATOM 1653 O O . GLN A 1 219 ? 26.516 -15.906 3.148 1 98 219 GLN A O 1
ATOM 1658 N N . GLU A 1 220 ? 25.766 -17.953 3.689 1 98.5 220 GLU A N 1
ATOM 1659 C CA . GLU A 1 220 ? 24.953 -18.062 2.48 1 98.5 220 GLU A CA 1
ATOM 1660 C C . GLU A 1 220 ? 23.875 -17 2.449 1 98.5 220 GLU A C 1
ATOM 1662 O O . GLU A 1 220 ? 23.609 -16.391 1.403 1 98.5 220 GLU A O 1
ATOM 1667 N N . ILE A 1 221 ? 23.297 -16.797 3.584 1 98.69 221 ILE A N 1
ATOM 1668 C CA . ILE A 1 221 ? 22.266 -15.766 3.695 1 98.69 221 ILE A CA 1
ATOM 1669 C C . ILE A 1 221 ? 22.859 -14.398 3.354 1 98.69 221 ILE A C 1
ATOM 1671 O O . ILE A 1 221 ? 22.266 -13.641 2.58 1 98.69 221 ILE A O 1
ATOM 1675 N N . ALA A 1 222 ? 23.984 -14.125 3.889 1 98.38 222 ALA A N 1
ATOM 1676 C CA . ALA A 1 222 ? 24.641 -12.844 3.633 1 98.38 222 ALA A CA 1
ATOM 1677 C C . ALA A 1 222 ? 24.953 -12.68 2.148 1 98.38 222 ALA A C 1
ATOM 1679 O O . ALA A 1 222 ? 24.766 -11.594 1.59 1 98.38 222 ALA A O 1
ATOM 1680 N N . MET A 1 223 ? 25.391 -13.703 1.562 1 98.56 223 MET A N 1
ATOM 1681 C CA . MET A 1 223 ? 25.719 -13.648 0.142 1 98.56 223 MET A CA 1
ATOM 1682 C C . MET A 1 223 ? 24.469 -13.453 -0.705 1 98.56 223 MET A C 1
ATOM 1684 O O . MET A 1 223 ? 24.5 -12.711 -1.691 1 98.56 223 MET A O 1
ATOM 1688 N N . LEU A 1 224 ? 23.375 -14.094 -0.358 1 98.81 224 LEU A N 1
ATOM 1689 C CA . LEU A 1 224 ? 22.141 -13.992 -1.111 1 98.81 224 LEU A CA 1
ATOM 1690 C C . LEU A 1 224 ? 21.562 -12.578 -1.034 1 98.81 224 LEU A C 1
ATOM 1692 O O . LEU A 1 224 ? 20.688 -12.211 -1.825 1 98.81 224 LEU A O 1
ATOM 1696 N N . ARG A 1 225 ? 22.031 -11.805 -0.091 1 98.44 225 ARG A N 1
ATOM 1697 C CA . ARG A 1 225 ? 21.562 -10.438 0.072 1 98.44 225 ARG A CA 1
ATOM 1698 C C . ARG A 1 225 ? 22.406 -9.469 -0.742 1 98.44 225 ARG A C 1
ATOM 1700 O O . ARG A 1 225 ? 22.094 -8.273 -0.82 1 98.44 225 ARG A O 1
ATOM 1707 N N . GLU A 1 226 ? 23.453 -9.961 -1.374 1 98.38 226 GLU A N 1
ATOM 1708 C CA . GLU A 1 226 ? 24.266 -9.148 -2.27 1 98.38 226 GLU A CA 1
ATOM 1709 C C . GLU A 1 226 ? 23.719 -9.172 -3.693 1 98.38 226 GLU A C 1
ATOM 1711 O O . GLU A 1 226 ? 23.188 -10.195 -4.141 1 98.38 226 GLU A O 1
ATOM 1716 N N . PRO A 1 227 ? 23.828 -8.039 -4.402 1 98.38 227 PRO A N 1
ATOM 1717 C CA . PRO A 1 227 ? 23.359 -8.016 -5.789 1 98.38 227 PRO A CA 1
ATOM 1718 C C . PRO A 1 227 ? 24.266 -8.805 -6.73 1 98.38 227 PRO A C 1
ATOM 1720 O O . PRO A 1 227 ? 25.125 -8.219 -7.402 1 98.38 227 PRO A O 1
ATOM 1723 N N . MET A 1 228 ? 24.016 -10.086 -6.871 1 98.62 228 MET A N 1
ATOM 1724 C CA . MET A 1 228 ? 24.953 -10.922 -7.598 1 98.62 228 MET A CA 1
ATOM 1725 C C . MET A 1 228 ? 24.25 -11.719 -8.688 1 98.62 228 MET A C 1
ATOM 1727 O O . MET A 1 228 ? 24.828 -12.641 -9.266 1 98.62 228 MET A O 1
ATOM 1731 N N . TRP A 1 229 ? 23.016 -11.398 -9.008 1 98.69 229 TRP A N 1
ATOM 1732 C CA . TRP A 1 229 ? 22.297 -12.148 -10.039 1 98.69 229 TRP A CA 1
ATOM 1733 C C . TRP A 1 229 ? 21.672 -11.211 -11.055 1 98.69 229 TRP A C 1
ATOM 1735 O O . TRP A 1 229 ? 21.172 -10.141 -10.695 1 98.69 229 TRP A O 1
ATOM 1745 N N . THR A 1 230 ? 21.688 -11.617 -12.273 1 98 230 THR A N 1
ATOM 1746 C CA . THR A 1 230 ? 21 -10.93 -13.352 1 98 230 THR A CA 1
ATOM 1747 C C . THR A 1 230 ? 19.812 -11.75 -13.844 1 98 230 THR A C 1
ATOM 1749 O O . THR A 1 230 ? 19.734 -12.961 -13.586 1 98 230 THR A O 1
ATOM 1752 N N . THR A 1 231 ? 18.844 -11.094 -14.391 1 97.06 231 THR A N 1
ATOM 1753 C CA . THR A 1 231 ? 17.703 -11.773 -15 1 97.06 231 THR A CA 1
ATOM 1754 C C . THR A 1 231 ? 17.281 -11.07 -16.281 1 97.06 231 THR A C 1
ATOM 1756 O O . THR A 1 231 ? 17.844 -10.023 -16.641 1 97.06 231 THR A O 1
ATOM 1759 N N . THR A 1 232 ? 16.438 -11.695 -17.031 1 94.31 232 THR A N 1
ATOM 1760 C CA . THR A 1 232 ? 15.883 -11.117 -18.266 1 94.31 232 THR A CA 1
ATOM 1761 C C . THR A 1 232 ? 14.359 -11.086 -18.203 1 94.31 232 THR A C 1
ATOM 1763 O O . THR A 1 232 ? 13.758 -11.5 -17.219 1 94.31 232 THR A O 1
ATOM 1766 N N . VAL A 1 233 ? 13.805 -10.477 -19.219 1 91.25 233 VAL A N 1
ATOM 1767 C CA . VAL A 1 233 ? 12.367 -10.242 -19.266 1 91.25 233 VAL A CA 1
ATOM 1768 C C . VAL A 1 233 ? 11.648 -11.531 -19.672 1 91.25 233 VAL A C 1
ATOM 1770 O O . VAL A 1 233 ? 12.125 -12.266 -20.547 1 91.25 233 VAL A O 1
ATOM 1773 N N . ASP A 1 234 ? 10.469 -11.758 -19.094 1 88 234 ASP A N 1
ATOM 1774 C CA . ASP A 1 234 ? 9.68 -12.953 -19.375 1 88 234 ASP A CA 1
ATOM 1775 C C . ASP A 1 234 ? 9.32 -13.031 -20.859 1 88 234 ASP A C 1
ATOM 1777 O O . ASP A 1 234 ? 9.055 -12.016 -21.5 1 88 234 ASP A O 1
ATOM 1781 N N . GLU A 1 235 ? 9.195 -14.234 -21.312 1 78.44 235 GLU A N 1
ATOM 1782 C CA . GLU A 1 235 ? 8.828 -14.5 -22.703 1 78.44 235 GLU A CA 1
ATOM 1783 C C . GLU A 1 235 ? 7.5 -13.844 -23.062 1 78.44 235 GLU A C 1
ATOM 1785 O O . GLU A 1 235 ? 7.34 -13.32 -24.172 1 78.44 235 GLU A O 1
ATOM 1790 N N . SER A 1 236 ? 6.586 -13.859 -22.172 1 78.06 236 SER A N 1
ATOM 1791 C CA . SER A 1 236 ? 5.266 -13.297 -22.422 1 78.06 236 SER A CA 1
ATOM 1792 C C . SER A 1 236 ? 5.348 -11.805 -22.719 1 78.06 236 SER A C 1
ATOM 1794 O O . SER A 1 236 ? 4.477 -11.242 -23.375 1 78.06 236 SER A O 1
ATOM 1796 N N . PHE A 1 237 ? 6.328 -11.141 -22.234 1 79.69 237 PHE A N 1
ATOM 1797 C CA . PHE A 1 237 ? 6.477 -9.703 -22.406 1 79.69 237 PHE A CA 1
ATOM 1798 C C . PHE A 1 237 ? 7.184 -9.391 -23.719 1 79.69 237 PHE A C 1
ATOM 1800 O O . PHE A 1 237 ? 7.152 -8.25 -24.188 1 79.69 237 PHE A O 1
ATOM 1807 N N . LEU A 1 238 ? 7.91 -10.328 -24.188 1 75.94 238 LEU A N 1
ATOM 1808 C CA . LEU A 1 238 ? 8.703 -10.094 -25.391 1 75.94 238 LEU A CA 1
ATOM 1809 C C . LEU A 1 238 ? 7.852 -10.227 -26.656 1 75.94 238 LEU A C 1
ATOM 1811 O O . LEU A 1 238 ? 8.266 -9.828 -27.734 1 75.94 238 LEU A O 1
ATOM 1815 N N . ALA A 1 239 ? 6.707 -10.531 -26.391 1 66.94 239 ALA A N 1
ATOM 1816 C CA . ALA A 1 239 ? 5.844 -10.688 -27.562 1 66.94 239 ALA A CA 1
ATOM 1817 C C . ALA A 1 239 ? 5.57 -9.344 -28.234 1 66.94 239 ALA A C 1
ATOM 1819 O O . ALA A 1 239 ? 5.688 -8.297 -27.594 1 66.94 239 ALA A O 1
ATOM 1820 N N . GLU A 1 240 ? 5.633 -9.266 -29.531 1 68.38 240 GLU A N 1
ATOM 1821 C CA . GLU A 1 240 ? 5.168 -8.156 -30.344 1 68.38 240 GLU A CA 1
ATOM 1822 C C . GLU A 1 240 ? 6.27 -7.113 -30.547 1 68.38 240 GLU A C 1
ATOM 1824 O O . GLU A 1 240 ? 5.988 -5.961 -30.891 1 68.38 240 GLU A O 1
ATOM 1829 N N . GLY A 1 241 ? 7.402 -7.457 -30.078 1 72.56 241 GLY A N 1
ATOM 1830 C CA . GLY A 1 241 ? 8.492 -6.527 -30.328 1 72.56 241 GLY A CA 1
ATOM 1831 C C . GLY A 1 241 ? 8.5 -5.344 -29.375 1 72.56 241 GLY A C 1
ATOM 1832 O O . GLY A 1 241 ? 8.867 -4.234 -29.766 1 72.56 241 GLY A O 1
ATOM 1833 N N . ARG A 1 242 ? 8.07 -5.594 -28.234 1 77.94 242 ARG A N 1
ATOM 1834 C CA . ARG A 1 242 ? 8 -4.52 -27.25 1 77.94 242 ARG A CA 1
ATOM 1835 C C . ARG A 1 242 ? 9.398 -4.102 -26.797 1 77.94 242 ARG A C 1
ATOM 1837 O O . ARG A 1 242 ? 10.32 -4.918 -26.766 1 77.94 242 ARG A O 1
ATOM 1844 N N . THR A 1 243 ? 9.461 -2.764 -26.562 1 80.12 243 THR A N 1
ATOM 1845 C CA . THR A 1 243 ? 10.688 -2.217 -25.969 1 80.12 243 THR A CA 1
ATOM 1846 C C . THR A 1 243 ? 10.461 -1.83 -24.516 1 80.12 243 THR A C 1
ATOM 1848 O O . THR A 1 243 ? 9.344 -1.5 -24.125 1 80.12 243 THR A O 1
ATOM 1851 N N . PHE A 1 244 ? 11.562 -1.978 -23.781 1 84.31 244 PHE A N 1
ATOM 1852 C CA . PHE A 1 244 ? 11.508 -1.695 -22.359 1 84.31 244 PHE A CA 1
ATOM 1853 C C . PHE A 1 244 ? 12.461 -0.566 -21.984 1 84.31 244 PHE A C 1
ATOM 1855 O O . PHE A 1 244 ? 13.617 -0.552 -22.438 1 84.31 244 PHE A O 1
ATOM 1862 N N . LEU A 1 245 ? 12.055 0.327 -21.156 1 83.56 245 LEU A N 1
ATOM 1863 C CA . LEU A 1 245 ? 12.875 1.465 -20.734 1 83.56 245 LEU A CA 1
ATOM 1864 C C . LEU A 1 245 ? 14.125 0.999 -20 1 83.56 245 LEU A C 1
ATOM 1866 O O . LEU A 1 245 ? 15.188 1.604 -20.141 1 83.56 245 LEU A O 1
ATOM 1870 N N . LEU A 1 246 ? 13.977 -0.144 -19.312 1 85.44 246 LEU A N 1
ATOM 1871 C CA . LEU A 1 246 ? 15.094 -0.625 -18.5 1 85.44 246 LEU A CA 1
ATOM 1872 C C . LEU A 1 246 ? 15.938 -1.622 -19.281 1 85.44 246 LEU A C 1
ATOM 1874 O O . LEU A 1 246 ? 16.859 -2.232 -18.734 1 85.44 246 LEU A O 1
ATOM 1878 N N . GLY A 1 247 ? 15.562 -1.885 -20.484 1 86.88 247 GLY A N 1
ATOM 1879 C CA . GLY A 1 247 ? 16.297 -2.84 -21.281 1 86.88 247 GLY A CA 1
ATOM 1880 C C . GLY A 1 247 ? 15.883 -4.277 -21.047 1 86.88 247 GLY A C 1
ATOM 1881 O O . GLY A 1 247 ? 14.914 -4.535 -20.328 1 86.88 247 GLY A O 1
ATOM 1882 N N . PHE A 1 248 ? 16.594 -5.18 -21.672 1 89.38 248 PHE A N 1
ATOM 1883 C CA . PHE A 1 248 ? 16.25 -6.594 -21.625 1 89.38 248 PHE A CA 1
ATOM 1884 C C . PHE A 1 248 ? 16.906 -7.27 -20.422 1 89.38 248 PHE A C 1
ATOM 1886 O O . PHE A 1 248 ? 16.312 -8.156 -19.797 1 89.38 248 PHE A O 1
ATOM 1893 N N . GLU A 1 249 ? 18.094 -6.844 -20.125 1 92.31 249 GLU A N 1
ATOM 1894 C CA . GLU A 1 249 ? 18.828 -7.402 -19 1 92.31 249 GLU A CA 1
ATOM 1895 C C . GLU A 1 249 ? 18.641 -6.551 -17.75 1 92.31 249 GLU A C 1
ATOM 1897 O O . GLU A 1 249 ? 18.703 -5.324 -17.812 1 92.31 249 GLU A O 1
ATOM 1902 N N . ARG A 1 250 ? 18.359 -7.242 -16.688 1 94.88 250 ARG A N 1
ATOM 1903 C CA . ARG A 1 250 ? 18.156 -6.582 -15.398 1 94.88 250 ARG A CA 1
ATOM 1904 C C . ARG A 1 250 ? 19.234 -7.016 -14.391 1 94.88 250 ARG A C 1
ATOM 1906 O O . ARG A 1 250 ? 19.703 -8.156 -14.43 1 94.88 250 ARG A O 1
ATOM 1913 N N . GLY A 1 251 ? 19.422 -6.082 -13.391 1 93.06 251 GLY A N 1
ATOM 1914 C CA . GLY A 1 251 ? 20.328 -6.406 -12.297 1 93.06 251 GLY A CA 1
ATOM 1915 C C . GLY A 1 251 ? 21.734 -5.879 -12.508 1 93.06 251 GLY A C 1
ATOM 1916 O O . GLY A 1 251 ? 21.969 -5.07 -13.414 1 93.06 251 GLY A O 1
ATOM 1917 N N . PRO A 1 252 ? 22.625 -6.441 -11.789 1 97.31 252 PRO A N 1
ATOM 1918 C CA . PRO A 1 252 ? 22.453 -7.531 -10.82 1 97.31 252 PRO A CA 1
ATOM 1919 C C . PRO A 1 252 ? 21.562 -7.148 -9.648 1 97.31 252 PRO A C 1
ATOM 1921 O O . PRO A 1 252 ? 21.516 -5.98 -9.25 1 97.31 252 PRO A O 1
ATOM 1924 N N . ILE A 1 253 ? 20.797 -8.172 -9.109 1 97.75 253 ILE A N 1
ATOM 1925 C CA . ILE A 1 253 ? 19.906 -7.992 -7.969 1 97.75 253 ILE A CA 1
ATOM 1926 C C . ILE A 1 253 ? 20.172 -9.078 -6.93 1 97.75 253 ILE A C 1
ATOM 1928 O O . ILE A 1 253 ? 20.75 -10.117 -7.246 1 97.75 253 ILE A O 1
ATOM 1932 N N . PRO A 1 254 ? 19.859 -8.781 -5.672 1 98.56 254 PRO A N 1
ATOM 1933 C CA . PRO A 1 254 ? 19.906 -9.836 -4.656 1 98.56 254 PRO A CA 1
ATOM 1934 C C . PRO A 1 254 ? 18.719 -10.781 -4.73 1 98.56 254 PRO A C 1
ATOM 1936 O O . PRO A 1 254 ? 17.656 -10.406 -5.242 1 98.56 254 PRO A O 1
ATOM 1939 N N . ILE A 1 255 ? 18.844 -11.969 -4.254 1 98.75 255 ILE A N 1
ATOM 1940 C CA . ILE A 1 255 ? 17.75 -12.938 -4.168 1 98.75 255 ILE A CA 1
ATOM 1941 C C . ILE A 1 255 ? 16.953 -12.711 -2.879 1 98.75 255 ILE A C 1
ATOM 1943 O O . ILE A 1 255 ? 15.734 -12.844 -2.863 1 98.75 255 ILE A O 1
ATOM 1947 N N . LEU A 1 256 ? 17.703 -12.406 -1.792 1 98.56 256 LEU A N 1
ATOM 1948 C CA . LEU A 1 256 ? 17.062 -12.125 -0.512 1 98.56 256 LEU A CA 1
ATOM 1949 C C . LEU A 1 256 ? 17.172 -10.648 -0.161 1 98.56 256 LEU A C 1
ATOM 1951 O O . LEU A 1 256 ? 18.203 -10.023 -0.421 1 98.56 256 LEU A O 1
ATOM 1955 N N . SER A 1 257 ? 16.156 -10.094 0.38 1 97.5 257 SER A N 1
ATOM 1956 C CA . SER A 1 257 ? 16.125 -8.75 0.954 1 97.5 257 SER A CA 1
ATOM 1957 C C . SER A 1 257 ? 15.188 -8.68 2.154 1 97.5 257 SER A C 1
ATOM 1959 O O . SER A 1 257 ? 14.797 -9.719 2.701 1 97.5 257 SER A O 1
ATOM 1961 N N . GLY A 1 258 ? 14.867 -7.488 2.58 1 93.88 258 GLY A N 1
ATOM 1962 C CA . GLY A 1 258 ? 13.93 -7.316 3.682 1 93.88 258 GLY A CA 1
ATOM 1963 C C . GLY A 1 258 ? 14.562 -7.566 5.039 1 93.88 258 GLY A C 1
ATOM 1964 O O . GLY A 1 258 ? 15.789 -7.645 5.156 1 93.88 258 GLY A O 1
ATOM 1965 N N . ALA A 1 259 ? 13.695 -7.664 6.043 1 93.12 259 ALA A N 1
ATOM 1966 C CA . ALA A 1 259 ? 14.141 -7.859 7.422 1 93.12 259 ALA A CA 1
ATOM 1967 C C . ALA A 1 259 ? 14.641 -9.281 7.641 1 93.12 259 ALA A C 1
ATOM 1969 O O . ALA A 1 259 ? 14.242 -10.211 6.934 1 93.12 259 ALA A O 1
ATOM 1970 N N . ASP A 1 260 ? 15.484 -9.453 8.648 1 92 260 ASP A N 1
ATOM 1971 C CA . ASP A 1 260 ? 16.016 -10.781 8.953 1 92 260 ASP A CA 1
ATOM 1972 C C . ASP A 1 260 ? 14.891 -11.734 9.367 1 92 260 ASP A C 1
ATOM 1974 O O . ASP A 1 260 ? 14.906 -12.906 8.992 1 92 260 ASP A O 1
ATOM 1978 N N . ASP A 1 261 ? 13.953 -11.227 10.055 1 91 261 ASP A N 1
ATOM 1979 C CA . ASP A 1 261 ? 12.883 -12.094 10.547 1 91 261 ASP A CA 1
ATOM 1980 C C . ASP A 1 261 ? 11.703 -12.102 9.586 1 91 261 ASP A C 1
ATOM 1982 O O . ASP A 1 261 ? 10.688 -12.758 9.852 1 91 261 ASP A O 1
ATOM 1986 N N . ASP A 1 262 ? 11.781 -11.414 8.539 1 93.25 262 ASP A N 1
ATOM 1987 C CA . ASP A 1 262 ? 10.773 -11.375 7.48 1 93.25 262 ASP A CA 1
ATOM 1988 C C . ASP A 1 262 ? 11.422 -11.172 6.113 1 93.25 262 ASP A C 1
ATOM 1990 O O . ASP A 1 262 ? 11.227 -10.133 5.477 1 93.25 262 ASP A O 1
ATOM 1994 N N . PRO A 1 263 ? 12.117 -12.156 5.668 1 96 263 PRO A N 1
ATOM 1995 C CA . PRO A 1 263 ? 12.852 -12.016 4.41 1 96 263 PRO A CA 1
ATOM 1996 C C . PRO A 1 263 ? 11.945 -12.023 3.184 1 96 263 PRO A C 1
ATOM 1998 O O . PRO A 1 263 ? 10.922 -12.719 3.178 1 96 263 PRO A O 1
ATOM 2001 N N . PHE A 1 264 ? 12.336 -11.219 2.234 1 97.44 264 PHE A N 1
ATOM 2002 C CA . PHE A 1 264 ? 11.742 -11.227 0.905 1 97.44 264 PHE A CA 1
ATOM 2003 C C . PHE A 1 264 ? 12.602 -12.016 -0.07 1 97.44 264 PHE A C 1
ATOM 2005 O O . PHE A 1 264 ? 13.812 -12.164 0.14 1 97.44 264 PHE A O 1
ATOM 2012 N N . ILE A 1 265 ? 11.969 -12.523 -1.126 1 98.38 265 ILE A N 1
ATOM 2013 C CA . ILE A 1 265 ? 12.688 -13.32 -2.113 1 98.38 265 ILE A CA 1
ATOM 2014 C C . ILE A 1 265 ? 12.281 -12.891 -3.521 1 98.38 265 ILE A C 1
ATOM 2016 O O . ILE A 1 265 ? 11.102 -12.633 -3.779 1 98.38 265 ILE A O 1
ATOM 2020 N N . VAL A 1 266 ? 13.203 -12.727 -4.371 1 98.62 266 VAL A N 1
ATOM 2021 C CA . VAL A 1 266 ? 13.008 -12.602 -5.812 1 98.62 266 VAL A CA 1
ATOM 2022 C C . VAL A 1 266 ? 13.828 -13.672 -6.535 1 98.62 266 VAL A C 1
ATOM 2024 O O . VAL A 1 266 ? 15.039 -13.75 -6.359 1 98.62 266 VAL A O 1
ATOM 2027 N N . PHE A 1 267 ? 13.141 -14.492 -7.293 1 98.69 267 PHE A N 1
ATOM 2028 C CA . PHE A 1 267 ? 13.828 -15.617 -7.922 1 98.69 267 PHE A CA 1
ATOM 2029 C C . PHE A 1 267 ? 13.117 -16.031 -9.203 1 98.69 267 PHE A C 1
ATOM 2031 O O . PHE A 1 267 ? 11.891 -15.984 -9.281 1 98.69 267 PHE A O 1
ATOM 2038 N N . ASP A 1 268 ? 13.867 -16.344 -10.172 1 98.19 268 ASP A N 1
ATOM 2039 C CA . ASP A 1 268 ? 13.414 -16.953 -11.422 1 98.19 268 ASP A CA 1
ATOM 2040 C C . ASP A 1 268 ? 14.398 -18 -11.898 1 98.19 268 ASP A C 1
ATOM 2042 O O . ASP A 1 268 ? 15.469 -17.672 -12.43 1 98.19 268 ASP A O 1
ATOM 2046 N N . GLN A 1 269 ? 14.008 -19.203 -11.742 1 97.62 269 GLN A N 1
ATOM 2047 C CA . GLN A 1 269 ? 14.906 -20.312 -12.047 1 97.62 269 GLN A CA 1
ATOM 2048 C C . GLN A 1 269 ? 15.297 -20.312 -13.523 1 97.62 269 GLN A C 1
ATOM 2050 O O . GLN A 1 269 ? 16.453 -20.594 -13.867 1 97.62 269 GLN A O 1
ATOM 2055 N N . ASP A 1 270 ? 14.414 -20 -14.344 1 95.12 270 ASP A N 1
ATOM 2056 C CA . ASP A 1 270 ? 14.617 -20.094 -15.789 1 95.12 270 ASP A CA 1
ATOM 2057 C C . ASP A 1 270 ? 15.492 -18.938 -16.281 1 95.12 270 ASP A C 1
ATOM 2059 O O . ASP A 1 270 ? 16.344 -19.141 -17.156 1 95.12 270 ASP A O 1
ATOM 2063 N N . LEU A 1 271 ? 15.336 -17.75 -15.734 1 96.19 271 LEU A N 1
ATOM 2064 C CA . LEU A 1 271 ? 15.875 -16.562 -16.391 1 96.19 271 LEU A CA 1
ATOM 2065 C C . LEU A 1 271 ? 17 -15.938 -15.57 1 96.19 271 LEU A C 1
ATOM 2067 O O . LEU A 1 271 ? 17.797 -15.156 -16.094 1 96.19 271 LEU A O 1
ATOM 2071 N N . MET A 1 272 ? 17.094 -16.25 -14.32 1 97.62 272 MET A N 1
ATOM 2072 C CA . MET A 1 272 ? 18.078 -15.633 -13.445 1 97.62 272 MET A CA 1
ATOM 2073 C C . MET A 1 272 ? 19.406 -16.375 -13.5 1 97.62 272 MET A C 1
ATOM 2075 O O . MET A 1 272 ? 19.438 -17.609 -13.531 1 97.62 272 MET A O 1
ATOM 2079 N N . ARG A 1 273 ? 20.547 -15.602 -13.516 1 98 273 ARG A N 1
ATOM 2080 C CA . ARG A 1 273 ? 21.891 -16.172 -13.555 1 98 273 ARG A CA 1
ATOM 2081 C C . ARG A 1 273 ? 22.812 -15.445 -12.594 1 98 273 ARG A C 1
ATOM 2083 O O . ARG A 1 273 ? 22.781 -14.219 -12.492 1 98 273 ARG A O 1
ATOM 2090 N N . GLY A 1 274 ? 23.656 -16.281 -11.922 1 98.25 274 GLY A N 1
ATOM 2091 C CA . GLY A 1 274 ? 24.719 -15.672 -11.117 1 98.25 274 GLY A CA 1
ATOM 2092 C C . GLY A 1 274 ? 25.797 -15.023 -11.945 1 98.25 274 GLY A C 1
ATOM 2093 O O . GLY A 1 274 ? 26.188 -15.555 -12.992 1 98.25 274 GLY A O 1
ATOM 2094 N N . ILE A 1 275 ? 26.312 -13.93 -11.43 1 98.12 275 ILE A N 1
ATOM 2095 C CA . ILE A 1 275 ? 27.312 -13.195 -12.203 1 98.12 275 ILE A CA 1
ATOM 2096 C C . ILE A 1 275 ? 28.688 -13.805 -11.984 1 98.12 275 ILE A C 1
ATOM 2098 O O . ILE A 1 275 ? 29.672 -13.398 -12.617 1 98.12 275 ILE A O 1
ATOM 2102 N N . SER A 1 276 ? 28.859 -14.695 -11.086 1 98.19 276 SER A N 1
ATOM 2103 C CA . SER A 1 276 ? 30.094 -15.414 -10.758 1 98.19 276 SER A CA 1
ATOM 2104 C C . SER A 1 276 ? 29.797 -16.875 -10.438 1 98.19 276 SER A C 1
ATOM 2106 O O . SER A 1 276 ? 28.641 -17.266 -10.258 1 98.19 276 SER A O 1
ATOM 2108 N N . ALA A 1 277 ? 30.828 -17.656 -10.414 1 97.88 277 ALA A N 1
ATOM 2109 C CA . ALA A 1 277 ? 30.672 -19.078 -10.133 1 97.88 277 ALA A CA 1
ATOM 2110 C C . ALA A 1 277 ? 30.078 -19.297 -8.742 1 97.88 277 ALA A C 1
ATOM 2112 O O . ALA A 1 277 ? 29.141 -20.078 -8.578 1 97.88 277 ALA A O 1
ATOM 2113 N N . PRO A 1 278 ? 30.578 -18.578 -7.734 1 97.69 278 PRO A N 1
ATOM 2114 C CA . PRO A 1 278 ? 29.953 -18.766 -6.414 1 97.69 278 PRO A CA 1
ATOM 2115 C C . PRO A 1 278 ? 28.484 -18.375 -6.398 1 97.69 278 PRO A C 1
ATOM 2117 O O . PRO A 1 278 ? 27.672 -19.047 -5.746 1 97.69 278 PRO A O 1
ATOM 2120 N N . ALA A 1 279 ? 28.141 -17.328 -7.113 1 98.25 279 ALA A N 1
ATOM 2121 C CA . ALA A 1 279 ? 26.75 -16.906 -7.191 1 98.25 279 ALA A CA 1
ATOM 2122 C C . ALA A 1 279 ? 25.891 -17.984 -7.871 1 98.25 279 ALA A C 1
ATOM 2124 O O . ALA A 1 279 ? 24.766 -18.25 -7.438 1 98.25 279 ALA A O 1
ATOM 2125 N N . GLN A 1 280 ? 26.453 -18.578 -8.875 1 98.12 280 GLN A N 1
ATOM 2126 C CA . GLN A 1 280 ? 25.734 -19.625 -9.586 1 98.12 280 GLN A CA 1
ATOM 2127 C C . GLN A 1 280 ? 25.531 -20.859 -8.695 1 98.12 280 GLN A C 1
ATOM 2129 O O . GLN A 1 280 ? 24.469 -21.469 -8.711 1 98.12 280 GLN A O 1
ATOM 2134 N N . GLU A 1 281 ? 26.5 -21.172 -8.016 1 98.12 281 GLU A N 1
ATOM 2135 C CA . GLU A 1 281 ? 26.406 -22.297 -7.098 1 98.12 281 GLU A CA 1
ATOM 2136 C C . GLU A 1 281 ? 25.344 -22.047 -6.027 1 98.12 281 GLU A C 1
ATOM 2138 O O . GLU A 1 281 ? 24.594 -22.953 -5.66 1 98.12 281 GLU A O 1
ATOM 2143 N N . LEU A 1 282 ? 25.375 -20.875 -5.52 1 98.31 282 LEU A N 1
ATOM 2144 C CA . LEU A 1 282 ? 24.375 -20.516 -4.508 1 98.31 282 LEU A CA 1
ATOM 2145 C C . LEU A 1 282 ? 22.969 -20.547 -5.086 1 98.31 282 LEU A C 1
ATOM 2147 O O . LEU A 1 282 ? 22.016 -20.922 -4.387 1 98.31 282 LEU A O 1
ATOM 2151 N N . GLN A 1 283 ? 22.828 -20.172 -6.277 1 98.19 283 GLN A N 1
ATOM 2152 C CA . GLN A 1 283 ? 21.547 -20.281 -6.969 1 98.19 283 GLN A CA 1
ATOM 2153 C C . GLN A 1 283 ? 21.062 -21.734 -7 1 98.19 283 GLN A C 1
ATOM 2155 O O . GLN A 1 283 ? 19.875 -22 -6.781 1 98.19 283 GLN A O 1
ATOM 2160 N N . GLN A 1 284 ? 21.953 -22.609 -7.289 1 98.31 284 GLN A N 1
ATOM 2161 C CA . GLN A 1 284 ? 21.609 -24.031 -7.289 1 98.31 284 GLN A CA 1
ATOM 2162 C C . GLN A 1 284 ? 21.203 -24.5 -5.898 1 98.31 284 GLN A C 1
ATOM 2164 O O . GLN A 1 284 ? 20.328 -25.359 -5.762 1 98.31 284 GLN A O 1
ATOM 2169 N N . THR A 1 285 ? 21.828 -23.938 -4.918 1 98.5 285 THR A N 1
ATOM 2170 C CA . THR A 1 285 ? 21.438 -24.25 -3.547 1 98.5 285 THR A CA 1
ATOM 2171 C C . THR A 1 285 ? 20 -23.859 -3.281 1 98.5 285 THR A C 1
ATOM 2173 O O . THR A 1 285 ? 19.25 -24.609 -2.65 1 98.5 285 THR A O 1
ATOM 2176 N N . VAL A 1 286 ? 19.562 -22.719 -3.75 1 98.62 286 VAL A N 1
ATOM 2177 C CA . VAL A 1 286 ? 18.188 -22.25 -3.611 1 98.62 286 VAL A CA 1
ATOM 2178 C C . VAL A 1 286 ? 17.234 -23.219 -4.312 1 98.62 286 VAL A C 1
ATOM 2180 O O . VAL A 1 286 ? 16.203 -23.609 -3.75 1 98.62 286 VAL A O 1
ATOM 2183 N N . ILE A 1 287 ? 17.609 -23.672 -5.496 1 98.56 287 ILE A N 1
ATOM 2184 C CA . ILE A 1 287 ? 16.781 -24.578 -6.293 1 98.56 287 ILE A CA 1
ATOM 2185 C C . ILE A 1 287 ? 16.641 -25.922 -5.566 1 98.56 287 ILE A C 1
ATOM 2187 O O . ILE A 1 287 ? 15.539 -26.453 -5.465 1 98.56 287 ILE A O 1
ATOM 2191 N N . ARG A 1 288 ? 17.734 -26.391 -5.039 1 98.38 288 ARG A N 1
ATOM 2192 C CA . ARG A 1 288 ? 17.688 -27.656 -4.305 1 98.38 288 ARG A CA 1
ATOM 2193 C C . ARG A 1 288 ? 16.797 -27.547 -3.072 1 98.38 288 ARG A C 1
ATOM 2195 O O . ARG A 1 288 ? 16.047 -28.469 -2.766 1 98.38 288 ARG A O 1
ATOM 2202 N N . ALA A 1 289 ? 16.922 -26.438 -2.363 1 98.38 289 ALA A N 1
ATOM 2203 C CA . ALA A 1 289 ? 16.078 -26.219 -1.187 1 98.38 289 ALA A CA 1
ATOM 2204 C C . ALA A 1 289 ? 14.594 -26.219 -1.561 1 98.38 289 ALA A C 1
ATOM 2206 O O . ALA A 1 289 ? 13.773 -26.797 -0.848 1 98.38 289 ALA A O 1
ATOM 2207 N N . TYR A 1 290 ? 14.258 -25.594 -2.648 1 97.69 290 TYR A N 1
ATOM 2208 C CA . TYR A 1 290 ? 12.891 -25.547 -3.148 1 97.69 290 TYR A CA 1
ATOM 2209 C C . TYR A 1 290 ? 12.359 -26.953 -3.4 1 97.69 290 TYR A C 1
ATOM 2211 O O . TYR A 1 290 ? 11.281 -27.312 -2.926 1 97.69 290 TYR A O 1
ATOM 2219 N N . TYR A 1 291 ? 13.109 -27.766 -4.098 1 97.75 291 TYR A N 1
ATOM 2220 C CA . TYR A 1 291 ? 12.633 -29.094 -4.473 1 97.75 291 TYR A CA 1
ATOM 2221 C C . TYR A 1 291 ? 12.547 -30.016 -3.256 1 97.75 291 TYR A C 1
ATOM 2223 O O . TYR A 1 291 ? 11.727 -30.938 -3.219 1 97.75 291 TYR A O 1
ATOM 2231 N N . ALA A 1 292 ? 13.266 -29.672 -2.258 1 97.38 292 ALA A N 1
ATOM 2232 C CA . ALA A 1 292 ? 13.281 -30.484 -1.043 1 97.38 292 ALA A CA 1
ATOM 2233 C C . ALA A 1 292 ? 12.133 -30.094 -0.114 1 97.38 292 ALA A C 1
ATOM 2235 O O . ALA A 1 292 ? 11.602 -30.938 0.607 1 97.38 292 ALA A O 1
ATOM 2236 N N . GLU A 1 293 ? 11.742 -28.797 -0.128 1 96 293 GLU A N 1
ATOM 2237 C CA . GLU A 1 293 ? 10.93 -28.297 0.98 1 96 293 GLU A CA 1
ATOM 2238 C C . GLU A 1 293 ? 9.609 -27.719 0.479 1 96 293 GLU A C 1
ATOM 2240 O O . GLU A 1 293 ? 8.742 -27.359 1.276 1 96 293 GLU A O 1
ATOM 2245 N N . ARG A 1 294 ? 9.414 -27.625 -0.818 1 96.25 294 ARG A N 1
ATOM 2246 C CA . ARG A 1 294 ? 8.219 -26.969 -1.349 1 96.25 294 ARG A CA 1
ATOM 2247 C C . ARG A 1 294 ? 6.953 -27.672 -0.875 1 96.25 294 ARG A C 1
ATOM 2249 O O . ARG A 1 294 ? 6.965 -28.875 -0.61 1 96.25 294 ARG A O 1
ATOM 2256 N N . VAL A 1 295 ? 5.93 -26.875 -0.694 1 95.5 295 VAL A N 1
ATOM 2257 C CA . VAL A 1 295 ? 4.605 -27.406 -0.399 1 95.5 295 VAL A CA 1
ATOM 2258 C C . VAL A 1 295 ? 3.756 -27.422 -1.67 1 95.5 295 VAL A C 1
ATOM 2260 O O . VAL A 1 295 ? 4.012 -26.656 -2.6 1 95.5 295 VAL A O 1
ATOM 2263 N N . SER A 1 296 ? 2.816 -28.359 -1.746 1 96.12 296 SER A N 1
ATOM 2264 C CA . SER A 1 296 ? 1.988 -28.516 -2.939 1 96.12 296 SER A CA 1
ATOM 2265 C C . SER A 1 296 ? 0.506 -28.391 -2.602 1 96.12 296 SER A C 1
ATOM 2267 O O . SER A 1 296 ? 0.061 -28.875 -1.56 1 96.12 296 SER A O 1
ATOM 2269 N N . HIS A 1 297 ? -0.198 -27.688 -3.445 1 96.25 297 HIS A N 1
ATOM 2270 C CA . HIS A 1 297 ? -1.652 -27.609 -3.373 1 96.25 297 HIS A CA 1
ATOM 2271 C C . HIS A 1 297 ? -2.291 -28 -4.703 1 96.25 297 HIS A C 1
ATOM 2273 O O . HIS A 1 297 ? -1.903 -27.484 -5.754 1 96.25 297 HIS A O 1
ATOM 2279 N N . CYS A 1 298 ? -3.166 -28.938 -4.672 1 97.5 298 CYS A N 1
ATOM 2280 C CA . CYS A 1 298 ? -4.051 -29.219 -5.797 1 97.5 298 CYS A CA 1
ATOM 2281 C C . CYS A 1 298 ? -5.344 -28.422 -5.688 1 97.5 298 CYS A C 1
ATOM 2283 O O . CYS A 1 298 ? -6.258 -28.812 -4.953 1 97.5 298 CYS A O 1
ATOM 2285 N N . LEU A 1 299 ? -5.438 -27.344 -6.41 1 97.62 299 LEU A N 1
ATOM 2286 C CA . LEU A 1 299 ? -6.574 -26.438 -6.25 1 97.62 299 LEU A CA 1
ATOM 2287 C C . LEU A 1 299 ? -7.844 -27.062 -6.824 1 97.62 299 LEU A C 1
ATOM 2289 O O . LEU A 1 299 ? -7.816 -27.656 -7.902 1 97.62 299 LEU A O 1
ATOM 2293 N N . ALA A 1 300 ? -8.883 -26.984 -6.086 1 96.94 300 ALA A N 1
ATOM 2294 C CA . ALA A 1 300 ? -10.195 -27.484 -6.477 1 96.94 300 ALA A CA 1
ATOM 2295 C C . ALA A 1 300 ? -11.203 -26.359 -6.602 1 96.94 300 ALA A C 1
ATOM 2297 O O . ALA A 1 300 ? -11 -25.266 -6.062 1 96.94 300 ALA A O 1
ATOM 2298 N N . PRO A 1 301 ? -12.281 -26.641 -7.438 1 96.38 301 PRO A N 1
ATOM 2299 C CA . PRO A 1 301 ? -13.312 -25.609 -7.492 1 96.38 301 PRO A CA 1
ATOM 2300 C C . PRO A 1 301 ? -13.766 -25.156 -6.105 1 96.38 301 PRO A C 1
ATOM 2302 O O . PRO A 1 301 ? -13.969 -25.984 -5.215 1 96.38 301 PRO A O 1
ATOM 2305 N N . GLY A 1 302 ? -13.867 -23.844 -5.898 1 95.12 302 GLY A N 1
ATOM 2306 C CA . GLY A 1 302 ? -14.219 -23.297 -4.594 1 95.12 302 GLY A CA 1
ATOM 2307 C C . GLY A 1 302 ? -13.008 -22.938 -3.756 1 95.12 302 GLY A C 1
ATOM 2308 O O . GLY A 1 302 ? -13.141 -22.547 -2.596 1 95.12 302 GLY A O 1
ATOM 2309 N N . GLU A 1 303 ? -11.852 -23.109 -4.363 1 97.69 303 GLU A N 1
ATOM 2310 C CA . GLU A 1 303 ? -10.625 -22.75 -3.664 1 97.69 303 GLU A CA 1
ATOM 2311 C C . GLU A 1 303 ? -9.891 -21.625 -4.387 1 97.69 303 GLU A C 1
ATOM 2313 O O . GLU A 1 303 ? -10.008 -21.484 -5.605 1 97.69 303 GLU A O 1
ATOM 2318 N N . MET A 1 304 ? -9.227 -20.812 -3.609 1 98.25 304 MET A N 1
ATOM 2319 C CA . MET A 1 304 ? -8.391 -19.719 -4.098 1 98.25 304 MET A CA 1
ATOM 2320 C C . MET A 1 304 ? -7.09 -19.641 -3.312 1 98.25 304 MET A C 1
ATOM 2322 O O . MET A 1 304 ? -7.074 -19.844 -2.098 1 98.25 304 MET A O 1
ATOM 2326 N N . LEU A 1 305 ? -6.07 -19.406 -4.02 1 98.5 305 LEU A N 1
ATOM 2327 C CA . LEU A 1 305 ? -4.75 -19.281 -3.416 1 98.5 305 LEU A CA 1
ATOM 2328 C C . LEU A 1 305 ? -4.227 -17.844 -3.551 1 98.5 305 LEU A C 1
ATOM 2330 O O . LEU A 1 305 ? -4.188 -17.297 -4.656 1 98.5 305 LEU A O 1
ATOM 2334 N N . LEU A 1 306 ? -3.928 -17.219 -2.426 1 98.5 306 LEU A N 1
ATOM 2335 C CA . LEU A 1 306 ? -3.203 -15.953 -2.395 1 98.5 306 LEU A CA 1
ATOM 2336 C C . LEU A 1 306 ? -1.722 -16.172 -2.111 1 98.5 306 LEU A C 1
ATOM 2338 O O . LEU A 1 306 ? -1.368 -16.875 -1.162 1 98.5 306 LEU A O 1
ATOM 2342 N N . ILE A 1 307 ? -0.924 -15.625 -2.947 1 98.25 307 ILE A N 1
ATOM 2343 C CA . ILE A 1 307 ? 0.522 -15.734 -2.793 1 98.25 307 ILE A CA 1
ATOM 2344 C C . ILE A 1 307 ? 1.125 -14.352 -2.568 1 98.25 307 ILE A C 1
ATOM 2346 O O . ILE A 1 307 ? 0.888 -13.43 -3.354 1 98.25 307 ILE A O 1
ATOM 2350 N N . ASP A 1 308 ? 1.775 -14.125 -1.451 1 98.06 308 ASP A N 1
ATOM 2351 C CA . ASP A 1 308 ? 2.602 -12.93 -1.297 1 98.06 308 ASP A CA 1
ATOM 2352 C C . ASP A 1 308 ? 3.861 -13.016 -2.152 1 98.06 308 ASP A C 1
ATOM 2354 O O . ASP A 1 308 ? 4.84 -13.656 -1.762 1 98.06 308 ASP A O 1
ATOM 2358 N N . ASN A 1 309 ? 3.844 -12.352 -3.268 1 98.25 309 ASN A N 1
ATOM 2359 C CA . ASN A 1 309 ? 4.848 -12.43 -4.324 1 98.25 309 ASN A CA 1
ATOM 2360 C C . ASN A 1 309 ? 6.211 -11.945 -3.84 1 98.25 309 ASN A C 1
ATOM 2362 O O . ASN A 1 309 ? 7.227 -12.188 -4.496 1 98.25 309 ASN A O 1
ATOM 2366 N N . ARG A 1 310 ? 6.262 -11.312 -2.633 1 97.44 310 ARG A N 1
ATOM 2367 C CA . ARG A 1 310 ? 7.508 -10.844 -2.033 1 97.44 310 ARG A CA 1
ATOM 2368 C C . ARG A 1 310 ? 8.109 -11.906 -1.118 1 97.44 310 ARG A C 1
ATOM 2370 O O . ARG A 1 310 ? 9.297 -11.867 -0.802 1 97.44 310 ARG A O 1
ATOM 2377 N N . ARG A 1 311 ? 7.254 -12.852 -0.725 1 97.25 311 ARG A N 1
ATOM 2378 C CA . ARG A 1 311 ? 7.68 -13.711 0.373 1 97.25 311 ARG A CA 1
ATOM 2379 C C . ARG A 1 311 ? 7.711 -15.172 -0.059 1 97.25 311 ARG A C 1
ATOM 2381 O O . ARG A 1 311 ? 8.242 -16.031 0.657 1 97.25 311 ARG A O 1
ATOM 2388 N N . ALA A 1 312 ? 7.16 -15.43 -1.223 1 97.56 312 ALA A N 1
ATOM 2389 C CA . ALA A 1 312 ? 7.129 -16.812 -1.68 1 97.56 312 ALA A CA 1
ATOM 2390 C C . ALA A 1 312 ? 7.27 -16.891 -3.197 1 97.56 312 ALA A C 1
ATOM 2392 O O . ALA A 1 312 ? 6.711 -16.062 -3.924 1 97.56 312 ALA A O 1
ATOM 2393 N N . VAL A 1 313 ? 7.98 -17.891 -3.605 1 98.19 313 VAL A N 1
ATOM 2394 C CA . VAL A 1 313 ? 8.039 -18.266 -5.016 1 98.19 313 VAL A CA 1
ATOM 2395 C C . VAL A 1 313 ? 7.082 -19.422 -5.281 1 98.19 313 VAL A C 1
ATOM 2397 O O . VAL A 1 313 ? 6.648 -20.109 -4.348 1 98.19 313 VAL A O 1
ATOM 2400 N N . HIS A 1 314 ? 6.707 -19.547 -6.543 1 98.44 314 HIS A N 1
ATOM 2401 C CA . HIS A 1 314 ? 5.746 -20.594 -6.863 1 98.44 314 HIS A CA 1
ATOM 2402 C C . HIS A 1 314 ? 6.09 -21.266 -8.188 1 98.44 314 HIS A C 1
ATOM 2404 O O . HIS A 1 314 ? 6.91 -20.75 -8.953 1 98.44 314 HIS A O 1
ATOM 2410 N N . GLY A 1 315 ? 5.598 -22.453 -8.375 1 97.94 315 GLY A N 1
ATOM 2411 C CA . GLY A 1 315 ? 5.676 -23.266 -9.586 1 97.94 315 GLY A CA 1
ATOM 2412 C C . GLY A 1 315 ? 4.457 -24.141 -9.797 1 97.94 315 GLY A C 1
ATOM 2413 O O . GLY A 1 315 ? 3.432 -23.953 -9.133 1 97.94 315 GLY A O 1
ATOM 2414 N N . ARG A 1 316 ? 4.578 -24.953 -10.805 1 97.56 316 ARG A N 1
ATOM 2415 C CA . ARG A 1 316 ? 3.455 -25.844 -11.109 1 97.56 316 ARG A CA 1
ATOM 2416 C C . ARG A 1 316 ? 3.938 -27.156 -11.703 1 97.56 316 ARG A C 1
ATOM 2418 O O . ARG A 1 316 ? 4.848 -27.172 -12.531 1 97.56 316 ARG A O 1
ATOM 2425 N N . SER A 1 317 ? 3.309 -28.188 -11.375 1 97.38 317 SER A N 1
ATOM 2426 C CA . SER A 1 317 ? 3.654 -29.516 -11.875 1 97.38 317 SER A CA 1
ATOM 2427 C C . SER A 1 317 ? 3.314 -29.656 -13.352 1 97.38 317 SER A C 1
ATOM 2429 O O . SER A 1 317 ? 2.576 -28.844 -13.906 1 97.38 317 SER A O 1
ATOM 2431 N N . ILE A 1 318 ? 3.945 -30.672 -13.859 1 96.12 318 ILE A N 1
ATOM 2432 C CA . ILE A 1 318 ? 3.5 -31.156 -15.156 1 96.12 318 ILE A CA 1
ATOM 2433 C C . ILE A 1 318 ? 2.104 -31.75 -15.031 1 96.12 318 ILE A C 1
ATOM 2435 O O . ILE A 1 318 ? 1.746 -32.281 -13.984 1 96.12 318 ILE A O 1
ATOM 2439 N N . PHE A 1 319 ? 1.281 -31.625 -16.047 1 95.81 319 PHE A N 1
ATOM 2440 C CA . PHE A 1 319 ? 0.016 -32.344 -16.141 1 95.81 319 PHE A CA 1
ATOM 2441 C C . PHE A 1 319 ? -0.351 -32.594 -17.594 1 95.81 319 PHE A C 1
ATOM 2443 O O . PHE A 1 319 ? 0.358 -32.156 -18.516 1 95.81 319 PHE A O 1
ATOM 2450 N N . ALA A 1 320 ? -1.434 -33.375 -17.828 1 94.44 320 ALA A N 1
ATOM 2451 C CA . ALA A 1 320 ? -1.765 -33.812 -19.172 1 94.44 320 ALA A CA 1
ATOM 2452 C C . ALA A 1 320 ? -3.174 -33.375 -19.562 1 94.44 320 ALA A C 1
ATOM 2454 O O . ALA A 1 320 ? -4.133 -34.125 -19.406 1 94.44 320 ALA A O 1
ATOM 2455 N N . PRO A 1 321 ? -3.258 -32.219 -20.188 1 95.94 321 PRO A N 1
ATOM 2456 C CA . PRO A 1 321 ? -4.578 -31.781 -20.641 1 95.94 321 PRO A CA 1
ATOM 2457 C C . PRO A 1 321 ? -5.137 -32.656 -21.766 1 95.94 321 PRO A C 1
ATOM 2459 O O . PRO A 1 321 ? -4.371 -33.219 -22.547 1 95.94 321 PRO A O 1
ATOM 2462 N N . ARG A 1 322 ? -6.469 -32.688 -21.812 1 95.38 322 ARG A N 1
ATOM 2463 C CA . ARG A 1 322 ? -7.148 -33.406 -22.875 1 95.38 322 ARG A CA 1
ATOM 2464 C C . ARG A 1 322 ? -7.59 -32.5 -24 1 95.38 322 ARG A C 1
ATOM 2466 O O . ARG A 1 322 ? -7.945 -32.969 -25.078 1 95.38 322 ARG A O 1
ATOM 2473 N N . PHE A 1 323 ? -7.672 -31.266 -23.781 1 94.81 323 PHE A N 1
ATOM 2474 C CA . PHE A 1 323 ? -8.109 -30.234 -24.719 1 94.81 323 PHE A CA 1
ATOM 2475 C C . PHE A 1 323 ? -9.531 -30.5 -25.172 1 94.81 323 PHE A C 1
ATOM 2477 O O . PHE A 1 323 ? -9.836 -30.375 -26.375 1 94.81 323 PHE A O 1
ATOM 2484 N N . ASP A 1 324 ? -10.391 -30.891 -24.219 1 95.5 324 ASP A N 1
ATOM 2485 C CA . ASP A 1 324 ? -11.773 -31.234 -24.531 1 95.5 324 ASP A CA 1
ATOM 2486 C C . ASP A 1 324 ? -12.734 -30.25 -23.859 1 95.5 324 ASP A C 1
ATOM 2488 O O . ASP A 1 324 ? -13.93 -30.531 -23.734 1 95.5 324 ASP A O 1
ATOM 2492 N N . GLY A 1 325 ? -12.203 -29.219 -23.375 1 95.75 325 GLY A N 1
ATOM 2493 C CA . GLY A 1 325 ? -13.031 -28.203 -22.734 1 95.75 325 GLY A CA 1
ATOM 2494 C C . GLY A 1 325 ? -13.227 -28.438 -21.25 1 95.75 325 GLY A C 1
ATOM 2495 O O . GLY A 1 325 ? -13.898 -27.656 -20.578 1 95.75 325 GLY A O 1
ATOM 2496 N N . ALA A 1 326 ? -12.578 -29.469 -20.719 1 96.06 326 ALA A N 1
ATOM 2497 C CA . ALA A 1 326 ? -12.766 -29.812 -19.312 1 96.06 326 ALA A CA 1
ATOM 2498 C C . ALA A 1 326 ? -11.43 -29.812 -18.562 1 96.06 326 ALA A C 1
ATOM 2500 O O . ALA A 1 326 ? -11.328 -30.375 -17.469 1 96.06 326 ALA A O 1
ATOM 2501 N N . ASP A 1 327 ? -10.508 -29.188 -19.141 1 97.19 327 ASP A N 1
ATOM 2502 C CA . ASP A 1 327 ? -9.172 -29.141 -18.531 1 97.19 327 ASP A CA 1
ATOM 2503 C C . ASP A 1 327 ? -9.102 -28.078 -17.438 1 97.19 327 ASP A C 1
ATOM 2505 O O . ASP A 1 327 ? -10.055 -27.328 -17.219 1 97.19 327 ASP A O 1
ATOM 2509 N N . ARG A 1 328 ? -7.957 -28.125 -16.734 1 97.38 328 ARG A N 1
ATOM 2510 C CA . ARG A 1 328 ? -7.688 -27.172 -15.656 1 97.38 328 ARG A CA 1
ATOM 2511 C C . ARG A 1 328 ? -7.98 -25.75 -16.094 1 97.38 328 ARG A C 1
ATOM 2513 O O . ARG A 1 328 ? -7.641 -25.359 -17.219 1 97.38 328 ARG A O 1
ATOM 2520 N N . PHE A 1 329 ? -8.688 -25 -15.266 1 97.81 329 PHE A N 1
ATOM 2521 C CA . PHE A 1 329 ? -9.062 -23.625 -15.531 1 97.81 329 PHE A CA 1
ATOM 2522 C C . PHE A 1 329 ? -8.992 -22.781 -14.266 1 97.81 329 PHE A C 1
ATOM 2524 O O . PHE A 1 329 ? -9.859 -22.891 -13.391 1 97.81 329 PHE A O 1
ATOM 2531 N N . LEU A 1 330 ? -7.926 -21.938 -14.156 1 98.19 330 LEU A N 1
ATOM 2532 C CA . LEU A 1 330 ? -7.793 -21 -13.047 1 98.19 330 LEU A CA 1
ATOM 2533 C C . LEU A 1 330 ? -7.941 -19.562 -13.523 1 98.19 330 LEU A C 1
ATOM 2535 O O . LEU A 1 330 ? -7.719 -19.266 -14.703 1 98.19 330 LEU A O 1
ATOM 2539 N N . SER A 1 331 ? -8.391 -18.719 -12.633 1 98.38 331 SER A N 1
ATOM 2540 C CA . SER A 1 331 ? -8.336 -17.266 -12.82 1 98.38 331 SER A CA 1
ATOM 2541 C C . SER A 1 331 ? -7.184 -16.641 -12.039 1 98.38 331 SER A C 1
ATOM 2543 O O . SER A 1 331 ? -7.125 -16.75 -10.812 1 98.38 331 SER A O 1
ATOM 2545 N N . ARG A 1 332 ? -6.254 -16.031 -12.727 1 98.44 332 ARG A N 1
ATOM 2546 C CA . ARG A 1 332 ? -5.164 -15.312 -12.062 1 98.44 332 ARG A CA 1
ATOM 2547 C C . ARG A 1 332 ? -5.418 -13.812 -12.055 1 98.44 332 ARG A C 1
ATOM 2549 O O . ARG A 1 332 ? -5.879 -13.25 -13.055 1 98.44 332 ARG A O 1
ATOM 2556 N N . SER A 1 333 ? -5.148 -13.156 -11.023 1 98.56 333 SER A N 1
ATOM 2557 C CA . SER A 1 333 ? -5.18 -11.703 -10.906 1 98.56 333 SER A CA 1
ATOM 2558 C C . SER A 1 333 ? -4.035 -11.195 -10.039 1 98.56 333 SER A C 1
ATOM 2560 O O . SER A 1 333 ? -3.393 -11.969 -9.328 1 98.56 333 SER A O 1
ATOM 2562 N N . PHE A 1 334 ? -3.789 -9.922 -10.156 1 98.5 334 PHE A N 1
ATOM 2563 C CA . PHE A 1 334 ? -2.652 -9.312 -9.469 1 98.5 334 PHE A CA 1
ATOM 2564 C C . PHE A 1 334 ? -3.113 -8.211 -8.531 1 98.5 334 PHE A C 1
ATOM 2566 O O . PHE A 1 334 ? -4.098 -7.52 -8.805 1 98.5 334 PHE A O 1
ATOM 2573 N N . ILE A 1 335 ? -2.414 -8.109 -7.438 1 98.5 335 ILE A N 1
ATOM 2574 C CA . ILE A 1 335 ? -2.711 -7.121 -6.402 1 98.5 335 ILE A CA 1
ATOM 2575 C C . ILE A 1 335 ? -1.437 -6.375 -6.02 1 98.5 335 ILE A C 1
ATOM 2577 O O . ILE A 1 335 ? -0.366 -6.977 -5.91 1 98.5 335 ILE A O 1
ATOM 2581 N N . VAL A 1 336 ? -1.566 -5.086 -5.82 1 97.62 336 VAL A N 1
ATOM 2582 C CA . VAL A 1 336 ? -0.473 -4.305 -5.25 1 97.62 336 VAL A CA 1
ATOM 2583 C C . VAL A 1 336 ? -0.913 -3.688 -3.926 1 97.62 336 VAL A C 1
ATOM 2585 O O . VAL A 1 336 ? -2.086 -3.35 -3.752 1 97.62 336 VAL A O 1
ATOM 2588 N N . ALA A 1 337 ? 0.039 -3.533 -3.094 1 96.5 337 ALA A N 1
ATOM 2589 C CA . ALA A 1 337 ? -0.242 -2.92 -1.799 1 96.5 337 ALA A CA 1
ATOM 2590 C C . ALA A 1 337 ? -0.42 -1.409 -1.935 1 96.5 337 ALA A C 1
ATOM 2592 O O . ALA A 1 337 ? -1.182 -0.798 -1.182 1 96.5 337 ALA A O 1
ATOM 2593 N N . ASP A 1 338 ? 0.265 -0.796 -2.852 1 95.44 338 ASP A N 1
ATOM 2594 C CA . ASP A 1 338 ? 0.242 0.643 -3.094 1 95.44 338 ASP A CA 1
ATOM 2595 C C . ASP A 1 338 ? 0.141 0.947 -4.586 1 95.44 338 ASP A C 1
ATOM 2597 O O . ASP A 1 338 ? 1.131 0.842 -5.312 1 95.44 338 ASP A O 1
ATOM 2601 N N . GLY A 1 339 ? -0.991 1.426 -4.949 1 92.5 339 GLY A N 1
ATOM 2602 C CA . GLY A 1 339 ? -1.231 1.702 -6.359 1 92.5 339 GLY A CA 1
ATOM 2603 C C . GLY A 1 339 ? -0.421 2.871 -6.883 1 92.5 339 GLY A C 1
ATOM 2604 O O . GLY A 1 339 ? -0.197 2.986 -8.094 1 92.5 339 GLY A O 1
ATOM 2605 N N . SER A 1 340 ? 0.035 3.748 -6.027 1 92.19 340 SER A N 1
ATOM 2606 C CA . SER A 1 340 ? 0.744 4.945 -6.465 1 92.19 340 SER A CA 1
ATOM 2607 C C . SER A 1 340 ? 2.109 4.598 -7.047 1 92.19 340 SER A C 1
ATOM 2609 O O . SER A 1 340 ? 2.654 5.348 -7.855 1 92.19 340 SER A O 1
ATOM 2611 N N . ARG A 1 341 ? 2.625 3.508 -6.75 1 91.81 341 ARG A N 1
ATOM 2612 C CA . ARG A 1 341 ? 3.959 3.104 -7.18 1 91.81 341 ARG A CA 1
ATOM 2613 C C . ARG A 1 341 ? 4.02 2.922 -8.688 1 91.81 341 ARG A C 1
ATOM 2615 O O . ARG A 1 341 ? 5.055 3.162 -9.312 1 91.81 341 ARG A O 1
ATOM 2622 N N . SER A 1 342 ? 2.928 2.5 -9.242 1 93.56 342 SER A N 1
ATOM 2623 C CA . SER A 1 342 ? 2.924 2.26 -10.688 1 93.56 342 SER A CA 1
ATOM 2624 C C . SER A 1 342 ? 2.107 3.318 -11.422 1 93.56 342 SER A C 1
ATOM 2626 O O . SER A 1 342 ? 1.848 3.188 -12.617 1 93.56 342 SER A O 1
ATOM 2628 N N . ARG A 1 343 ? 1.732 4.352 -10.703 1 92.75 343 ARG A N 1
ATOM 2629 C CA . ARG A 1 343 ? 0.846 5.344 -11.305 1 92.75 343 ARG A CA 1
ATOM 2630 C C . ARG A 1 343 ? 1.465 5.941 -12.562 1 92.75 343 ARG A C 1
ATOM 2632 O O . ARG A 1 343 ? 0.768 6.172 -13.555 1 92.75 343 ARG A O 1
ATOM 2639 N N . HIS A 1 344 ? 2.707 6.168 -12.617 1 91 344 HIS A N 1
ATOM 2640 C CA . HIS A 1 344 ? 3.4 6.77 -13.75 1 91 344 HIS A CA 1
ATOM 2641 C C . HIS A 1 344 ? 3.381 5.844 -14.961 1 91 344 HIS A C 1
ATOM 2643 O O . HIS A 1 344 ? 3.607 6.289 -16.094 1 91 344 HIS A O 1
ATOM 2649 N N . ALA A 1 345 ? 3.146 4.605 -14.711 1 94.38 345 ALA A N 1
ATOM 2650 C CA . ALA A 1 345 ? 3.229 3.604 -15.766 1 94.38 345 ALA A CA 1
ATOM 2651 C C . ALA A 1 345 ? 1.837 3.209 -16.25 1 94.38 345 ALA A C 1
ATOM 2653 O O . ALA A 1 345 ? 1.695 2.295 -17.078 1 94.38 345 ALA A O 1
ATOM 2654 N N . ARG A 1 346 ? 0.869 3.811 -15.68 1 92.31 346 ARG A N 1
ATOM 2655 C CA . ARG A 1 346 ? -0.51 3.523 -16.062 1 92.31 346 ARG A CA 1
ATOM 2656 C C . ARG A 1 346 ? -1.15 4.727 -16.75 1 92.31 346 ARG A C 1
ATOM 2658 O O . ARG A 1 346 ? -0.849 5.875 -16.406 1 92.31 346 ARG A O 1
ATOM 2665 N N . SER A 1 347 ? -1.939 4.418 -17.719 1 84.75 347 SER A N 1
ATOM 2666 C CA . SER A 1 347 ? -2.641 5.512 -18.375 1 84.75 347 SER A CA 1
ATOM 2667 C C . SER A 1 347 ? -3.775 6.047 -17.516 1 84.75 347 SER A C 1
ATOM 2669 O O . SER A 1 347 ? -4.621 5.285 -17.047 1 84.75 347 SER A O 1
ATOM 2671 N N . SER A 1 348 ? -3.689 7.453 -17.312 1 76.75 348 SER A N 1
ATOM 2672 C CA . SER A 1 348 ? -4.676 8.133 -16.484 1 76.75 348 SER A CA 1
ATOM 2673 C C . SER A 1 348 ? -4.863 7.43 -15.148 1 76.75 348 SER A C 1
ATOM 2675 O O . SER A 1 348 ? -3.889 7.16 -14.445 1 76.75 348 SER A O 1
ATOM 2677 N N . PHE A 1 349 ? -5.957 7.129 -14.695 1 66.44 349 PHE A N 1
ATOM 2678 C CA . PHE A 1 349 ? -6.195 6.48 -13.414 1 66.44 349 PHE A CA 1
ATOM 2679 C C . PHE A 1 349 ? -6.691 5.055 -13.609 1 66.44 349 PHE A C 1
ATOM 2681 O O . PHE A 1 349 ? -7.359 4.496 -12.742 1 66.44 349 PHE A O 1
ATOM 2688 N N . GLY A 1 350 ? -6.109 4.605 -14.789 1 82.12 350 GLY A N 1
ATOM 2689 C CA . GLY A 1 350 ? -6.469 3.227 -15.078 1 82.12 350 GLY A CA 1
ATOM 2690 C C . GLY A 1 350 ? -5.672 2.217 -14.273 1 82.12 350 GLY A C 1
ATOM 2691 O O . GLY A 1 350 ? -4.887 2.594 -13.398 1 82.12 350 GLY A O 1
ATOM 2692 N N . ARG A 1 351 ? -5.898 0.928 -14.477 1 90.69 351 ARG A N 1
ATOM 2693 C CA . ARG A 1 351 ? -5.344 -0.117 -13.617 1 90.69 351 ARG A CA 1
ATOM 2694 C C . ARG A 1 351 ? -4.305 -0.946 -14.367 1 90.69 351 ARG A C 1
ATOM 2696 O O . ARG A 1 351 ? -3.672 -1.828 -13.781 1 90.69 351 ARG A O 1
ATOM 2703 N N . VAL A 1 352 ? -4.004 -0.652 -15.68 1 93.94 352 VAL A N 1
ATOM 2704 C CA . VAL A 1 352 ? -3.115 -1.495 -16.469 1 93.94 352 VAL A CA 1
ATOM 2705 C C . VAL A 1 352 ? -1.739 -0.839 -16.578 1 93.94 352 VAL A C 1
ATOM 2707 O O . VAL A 1 352 ? -1.61 0.262 -17.109 1 93.94 352 VAL A O 1
ATOM 2710 N N . VAL A 1 353 ? -0.745 -1.479 -16.125 1 95 353 VAL A N 1
ATOM 2711 C CA . VAL A 1 353 ? 0.637 -1.021 -16.219 1 95 353 VAL A CA 1
ATOM 2712 C C . VAL A 1 353 ? 1.163 -1.261 -17.625 1 95 353 VAL A C 1
ATOM 2714 O O . VAL A 1 353 ? 1.104 -2.383 -18.141 1 95 353 VAL A O 1
ATOM 2717 N N . SER A 1 354 ? 1.671 -0.213 -18.203 1 92.62 354 SER A N 1
ATOM 2718 C CA . SER A 1 354 ? 2.242 -0.314 -19.547 1 92.62 354 SER A CA 1
ATOM 2719 C C . SER A 1 354 ? 3.498 -1.18 -19.547 1 92.62 354 SER A C 1
ATOM 2721 O O . SER A 1 354 ? 4.324 -1.086 -18.641 1 92.62 354 SER A O 1
ATOM 2723 N N . ALA A 1 355 ? 3.633 -1.95 -20.625 1 90.19 355 ALA A N 1
ATOM 2724 C CA . ALA A 1 355 ? 4.734 -2.904 -20.734 1 90.19 355 ALA A CA 1
ATOM 2725 C C . ALA A 1 355 ? 6.078 -2.188 -20.797 1 90.19 355 ALA A C 1
ATOM 2727 O O . ALA A 1 355 ? 7.086 -2.703 -20.297 1 90.19 355 ALA A O 1
ATOM 2728 N N . ARG A 1 356 ? 6.039 -1.051 -21.344 1 88.75 356 ARG A N 1
ATOM 2729 C CA . ARG A 1 356 ? 7.285 -0.315 -21.547 1 88.75 356 ARG A CA 1
ATOM 2730 C C . ARG A 1 356 ? 7.969 -0.013 -20.219 1 88.75 356 ARG A C 1
ATOM 2732 O O . ARG A 1 356 ? 9.18 0.187 -20.172 1 88.75 356 ARG A O 1
ATOM 2739 N N . PHE A 1 357 ? 7.188 -0.032 -19.125 1 88.44 357 PHE A N 1
ATOM 2740 C CA . PHE A 1 357 ? 7.73 0.345 -17.812 1 88.44 357 PHE A CA 1
ATOM 2741 C C . PHE A 1 357 ? 8.117 -0.89 -17.016 1 88.44 357 PHE A C 1
ATOM 2743 O O . PHE A 1 357 ? 8.656 -0.775 -15.914 1 88.44 357 PHE A O 1
ATOM 2750 N N . SER A 1 358 ? 7.867 -2.043 -17.516 1 83.75 358 SER A N 1
ATOM 2751 C CA . SER A 1 358 ? 8.156 -3.27 -16.781 1 83.75 358 SER A CA 1
ATOM 2752 C C . SER A 1 358 ? 9.633 -3.633 -16.875 1 83.75 358 SER A C 1
ATOM 2754 O O . SER A 1 358 ? 10.305 -3.287 -17.844 1 83.75 358 SER A O 1
ATOM 2756 N N . MET B 1 1 ? -83.062 -37 -13.852 1 23.47 1 MET B N 1
ATOM 2757 C CA . MET B 1 1 ? -82.688 -35.781 -14.586 1 23.47 1 MET B CA 1
ATOM 2758 C C . MET B 1 1 ? -82 -34.781 -13.648 1 23.47 1 MET B C 1
ATOM 2760 O O . MET B 1 1 ? -82.25 -33.562 -13.773 1 23.47 1 MET B O 1
ATOM 2764 N N . LYS B 1 2 ? -81.438 -35.312 -12.531 1 23.95 2 LYS B N 1
ATOM 2765 C CA . LYS B 1 2 ? -81.125 -34.5 -11.352 1 23.95 2 LYS B CA 1
ATOM 2766 C C . LYS B 1 2 ? -80.188 -33.344 -11.711 1 23.95 2 LYS B C 1
ATOM 2768 O O . LYS B 1 2 ? -79.375 -33.438 -12.656 1 23.95 2 LYS B O 1
ATOM 2773 N N . ASN B 1 3 ? -80.5 -32.125 -11.258 1 22.58 3 ASN B N 1
ATOM 2774 C CA . ASN B 1 3 ? -80.125 -30.734 -11.312 1 22.58 3 ASN B CA 1
ATOM 2775 C C . ASN B 1 3 ? -78.688 -30.547 -10.961 1 22.58 3 ASN B C 1
ATOM 2777 O O . ASN B 1 3 ? -78.188 -30.969 -9.898 1 22.58 3 ASN B O 1
ATOM 2781 N N . LEU B 1 4 ? -77.75 -30.438 -11.977 1 23.66 4 LEU B N 1
ATOM 2782 C CA . LEU B 1 4 ? -76.312 -30.219 -12.188 1 23.66 4 LEU B CA 1
ATOM 2783 C C . LEU B 1 4 ? -75.875 -28.922 -11.516 1 23.66 4 LEU B C 1
ATOM 2785 O O . LEU B 1 4 ? -76.312 -27.828 -11.922 1 23.66 4 LEU B O 1
ATOM 2789 N N . SER B 1 5 ? -75.938 -28.938 -10.133 1 21.11 5 SER B N 1
ATOM 2790 C CA . SER B 1 5 ? -75.688 -27.844 -9.211 1 21.11 5 SER B CA 1
ATOM 2791 C C . SER B 1 5 ? -74.438 -27.078 -9.609 1 21.11 5 SER B C 1
ATOM 2793 O O . SER B 1 5 ? -73.438 -27.656 -10.141 1 21.11 5 SER B O 1
ATOM 2795 N N . ALA B 1 6 ? -74.5 -25.719 -9.594 1 22.34 6 ALA B N 1
ATOM 2796 C CA . ALA B 1 6 ? -73.875 -24.469 -9.969 1 22.34 6 ALA B CA 1
ATOM 2797 C C . ALA B 1 6 ? -72.562 -24.297 -9.234 1 22.34 6 ALA B C 1
ATOM 2799 O O . ALA B 1 6 ? -72.5 -24.078 -8.016 1 22.34 6 ALA B O 1
ATOM 2800 N N . TYR B 1 7 ? -71.562 -25.219 -9.336 1 22.62 7 TYR B N 1
ATOM 2801 C CA . TYR B 1 7 ? -70.312 -25.016 -8.562 1 22.62 7 TYR B CA 1
ATOM 2802 C C . TYR B 1 7 ? -69.75 -23.641 -8.836 1 22.62 7 TYR B C 1
ATOM 2804 O O . TYR B 1 7 ? -69.5 -23.266 -9.992 1 22.62 7 TYR B O 1
ATOM 2812 N N . GLU B 1 8 ? -70.125 -22.641 -8.039 1 22.33 8 GLU B N 1
ATOM 2813 C CA . GLU B 1 8 ? -69.75 -21.234 -8.039 1 22.33 8 GLU B CA 1
ATOM 2814 C C . GLU B 1 8 ? -68.188 -21.109 -8.07 1 22.33 8 GLU B C 1
ATOM 2816 O O . GLU B 1 8 ? -67.5 -21.75 -7.285 1 22.33 8 GLU B O 1
ATOM 2821 N N . VAL B 1 9 ? -67.625 -20.828 -9.219 1 24.19 9 VAL B N 1
ATOM 2822 C CA . VAL B 1 9 ? -66.25 -20.516 -9.648 1 24.19 9 VAL B CA 1
ATOM 2823 C C . VAL B 1 9 ? -65.688 -19.406 -8.773 1 24.19 9 VAL B C 1
ATOM 2825 O O . VAL B 1 9 ? -66.188 -18.297 -8.75 1 24.19 9 VAL B O 1
ATOM 2828 N N . TYR B 1 10 ? -65.375 -19.703 -7.465 1 23.34 10 TYR B N 1
ATOM 2829 C CA . TYR B 1 10 ? -64.812 -18.672 -6.625 1 23.34 10 TYR B CA 1
ATOM 2830 C C . TYR B 1 10 ? -63.594 -18.031 -7.316 1 23.34 10 TYR B C 1
ATOM 2832 O O . TYR B 1 10 ? -62.688 -18.719 -7.75 1 23.34 10 TYR B O 1
ATOM 2840 N N . GLU B 1 11 ? -63.812 -16.938 -8.023 1 24.11 11 GLU B N 1
ATOM 2841 C CA . GLU B 1 11 ? -62.875 -16.062 -8.703 1 24.11 11 GLU B CA 1
ATOM 2842 C C . GLU B 1 11 ? -61.781 -15.562 -7.738 1 24.11 11 GLU B C 1
ATOM 2844 O O . GLU B 1 11 ? -62.094 -14.984 -6.699 1 24.11 11 GLU B O 1
ATOM 2849 N N . SER B 1 12 ? -60.75 -16.359 -7.492 1 24.5 12 SER B N 1
ATOM 2850 C CA . SER B 1 12 ? -59.688 -15.945 -6.602 1 24.5 12 SER B CA 1
ATOM 2851 C C . SER B 1 12 ? -59.25 -14.516 -6.895 1 24.5 12 SER B C 1
ATOM 2853 O O . SER B 1 12 ? -59.094 -14.133 -8.055 1 24.5 12 SER B O 1
ATOM 2855 N N . PRO B 1 13 ? -59.531 -13.57 -5.992 1 23.84 13 PRO B N 1
ATOM 2856 C CA . PRO B 1 13 ? -59.188 -12.164 -6.195 1 23.84 13 PRO B CA 1
ATOM 2857 C C . PRO B 1 13 ? -57.75 -11.953 -6.613 1 23.84 13 PRO B C 1
ATOM 2859 O O . PRO B 1 13 ? -56.875 -12.758 -6.266 1 23.84 13 PRO B O 1
ATOM 2862 N N . LYS B 1 14 ? -57.5 -11.227 -7.695 1 25.75 14 LYS B N 1
ATOM 2863 C CA . LYS B 1 14 ? -56.312 -10.703 -8.344 1 25.75 14 LYS B CA 1
ATOM 2864 C C . LYS B 1 14 ? -55.5 -9.844 -7.387 1 25.75 14 LYS B C 1
ATOM 2866 O O . LYS B 1 14 ? -55.906 -8.75 -7.008 1 25.75 14 LYS B O 1
ATOM 2871 N N . THR B 1 15 ? -55 -10.453 -6.266 1 23.7 15 THR B N 1
ATOM 2872 C CA . THR B 1 15 ? -54.219 -9.578 -5.406 1 23.7 15 THR B CA 1
ATOM 2873 C C . THR B 1 15 ? -53.156 -8.844 -6.215 1 23.7 15 THR B C 1
ATOM 2875 O O . THR B 1 15 ? -52.375 -9.469 -6.926 1 23.7 15 THR B O 1
ATOM 2878 N N . SER B 1 16 ? -53.406 -7.637 -6.75 1 25.86 16 SER B N 1
ATOM 2879 C CA . SER B 1 16 ? -52.562 -6.641 -7.402 1 25.86 16 SER B CA 1
ATOM 2880 C C . SER B 1 16 ? -51.312 -6.344 -6.578 1 25.86 16 SER B C 1
ATOM 2882 O O . SER B 1 16 ? -51.375 -5.641 -5.566 1 25.86 16 SER B O 1
ATOM 2884 N N . GLY B 1 17 ? -50.625 -7.355 -6.129 1 21.91 17 GLY B N 1
ATOM 2885 C CA . GLY B 1 17 ? -49.406 -7.051 -5.379 1 21.91 17 GLY B CA 1
ATOM 2886 C C . GLY B 1 17 ? -48.5 -6.086 -6.102 1 21.91 17 GLY B C 1
ATOM 2887 O O . GLY B 1 17 ? -47.969 -6.41 -7.164 1 21.91 17 GLY B O 1
ATOM 2888 N N . GLU B 1 18 ? -48.844 -4.773 -6.098 1 26.83 18 GLU B N 1
ATOM 2889 C CA . GLU B 1 18 ? -47.938 -3.719 -6.582 1 26.83 18 GLU B CA 1
ATOM 2890 C C . GLU B 1 18 ? -46.531 -3.914 -6.062 1 26.83 18 GLU B C 1
ATOM 2892 O O . GLU B 1 18 ? -46.281 -3.922 -4.852 1 26.83 18 GLU B O 1
ATOM 2897 N N . SER B 1 19 ? -45.844 -4.828 -6.723 1 24.72 19 SER B N 1
ATOM 2898 C CA . SER B 1 19 ? -44.406 -5 -6.5 1 24.72 19 SER B CA 1
ATOM 2899 C C . SER B 1 19 ? -43.688 -3.656 -6.512 1 24.72 19 SER B C 1
ATOM 2901 O O . SER B 1 19 ? -43.719 -2.93 -7.508 1 24.72 19 SER B O 1
ATOM 2903 N N . ARG B 1 20 ? -43.75 -2.887 -5.402 1 22.05 20 ARG B N 1
ATOM 2904 C CA . ARG B 1 20 ? -42.906 -1.706 -5.293 1 22.05 20 ARG B CA 1
ATOM 2905 C C . ARG B 1 20 ? -41.469 -2.029 -5.684 1 22.05 20 ARG B C 1
ATOM 2907 O O . ARG B 1 20 ? -40.75 -2.686 -4.93 1 22.05 20 ARG B O 1
ATOM 2914 N N . THR B 1 21 ? -41.281 -2.393 -6.906 1 24.72 21 THR B N 1
ATOM 2915 C CA . THR B 1 21 ? -39.906 -2.344 -7.395 1 24.72 21 THR B CA 1
ATOM 2916 C C . THR B 1 21 ? -39.25 -1.041 -6.977 1 24.72 21 THR B C 1
ATOM 2918 O O . THR B 1 21 ? -39.562 0.03 -7.488 1 24.72 21 THR B O 1
ATOM 2921 N N . GLU B 1 22 ? -39.125 -0.884 -5.676 1 23.89 22 GLU B N 1
ATOM 2922 C CA . GLU B 1 22 ? -38.281 0.293 -5.457 1 23.89 22 GLU B CA 1
ATOM 2923 C C . GLU B 1 22 ? -37.062 0.273 -6.363 1 23.89 22 GLU B C 1
ATOM 2925 O O . GLU B 1 22 ? -36.281 -0.698 -6.367 1 23.89 22 GLU B O 1
ATOM 2930 N N . ALA B 1 23 ? -37.156 0.94 -7.492 1 25.41 23 ALA B N 1
ATOM 2931 C CA . ALA B 1 23 ? -36.062 1.267 -8.398 1 25.41 23 ALA B CA 1
ATOM 2932 C C . ALA B 1 23 ? -34.781 1.53 -7.621 1 25.41 23 ALA B C 1
ATOM 2934 O O . ALA B 1 23 ? -34.75 2.385 -6.73 1 25.41 23 ALA B O 1
ATOM 2935 N N . VAL B 1 24 ? -34.031 0.535 -7.43 1 25.52 24 VAL B N 1
ATOM 2936 C CA . VAL B 1 24 ? -32.625 0.859 -7.145 1 25.52 24 VAL B CA 1
ATOM 2937 C C . VAL B 1 24 ? -32.219 2.078 -7.961 1 25.52 24 VAL B C 1
ATOM 2939 O O . VAL B 1 24 ? -32.219 2.045 -9.195 1 25.52 24 VAL B O 1
ATOM 2942 N N . SER B 1 25 ? -32.562 3.23 -7.531 1 24.61 25 SER B N 1
ATOM 2943 C CA . SER B 1 25 ? -32.062 4.434 -8.195 1 24.61 25 SER B CA 1
ATOM 2944 C C . SER B 1 25 ? -30.703 4.199 -8.828 1 24.61 25 SER B C 1
ATOM 2946 O O . SER B 1 25 ? -29.875 3.492 -8.258 1 24.61 25 SER B O 1
ATOM 2948 N N . GLU B 1 26 ? -30.672 4.176 -10.062 1 26.98 26 GLU B N 1
ATOM 2949 C CA . GLU B 1 26 ? -29.438 4.281 -10.82 1 26.98 26 GLU B CA 1
ATOM 2950 C C . GLU B 1 26 ? -28.406 5.125 -10.078 1 26.98 26 GLU B C 1
ATOM 2952 O O . GLU B 1 26 ? -28.578 6.336 -9.938 1 26.98 26 GLU B O 1
ATOM 2957 N N . ALA B 1 27 ? -27.875 4.633 -9.086 1 27.83 27 ALA B N 1
ATOM 2958 C CA . ALA B 1 27 ? -26.719 5.383 -8.609 1 27.83 27 ALA B CA 1
ATOM 2959 C C . ALA B 1 27 ? -25.859 5.852 -9.781 1 27.83 27 ALA B C 1
ATOM 2961 O O . ALA B 1 27 ? -25.156 5.047 -10.398 1 27.83 27 ALA B O 1
ATOM 2962 N N . ALA B 1 28 ? -26.438 6.68 -10.633 1 29.06 28 ALA B N 1
ATOM 2963 C CA . ALA B 1 28 ? -25.578 7.434 -11.539 1 29.06 28 ALA B CA 1
ATOM 2964 C C . ALA B 1 28 ? -24.281 7.867 -10.852 1 29.06 28 ALA B C 1
ATOM 2966 O O . ALA B 1 28 ? -24.312 8.695 -9.938 1 29.06 28 ALA B O 1
ATOM 2967 N N . PHE B 1 29 ? -23.469 6.949 -10.797 1 29.11 29 PHE B N 1
ATOM 2968 C CA . PHE B 1 29 ? -22.141 7.52 -10.586 1 29.11 29 PHE B CA 1
ATOM 2969 C C . PHE B 1 29 ? -21.906 8.703 -11.516 1 29.11 29 PHE B C 1
ATOM 2971 O O . PHE B 1 29 ? -21.578 8.523 -12.688 1 29.11 29 PHE B O 1
ATOM 2978 N N . GLU B 1 30 ? -22.875 9.617 -11.664 1 30.06 30 GLU B N 1
ATOM 2979 C CA . GLU B 1 30 ? -22.406 10.844 -12.305 1 30.06 30 GLU B CA 1
ATOM 2980 C C . GLU B 1 30 ? -20.953 11.133 -11.938 1 30.06 30 GLU B C 1
ATOM 2982 O O . GLU B 1 30 ? -20.594 11.156 -10.758 1 30.06 30 GLU B O 1
ATOM 2987 N N . SER B 1 31 ? -20.031 10.734 -12.742 1 33.84 31 SER B N 1
ATOM 2988 C CA . SER B 1 31 ? -18.703 11.305 -12.625 1 33.84 31 SER B CA 1
ATOM 2989 C C . SER B 1 31 ? -18.75 12.75 -12.133 1 33.84 31 SER B C 1
ATOM 2991 O O . SER B 1 31 ? -19.172 13.648 -12.867 1 33.84 31 SER B O 1
ATOM 2993 N N . ASP B 1 32 ? -19.5 12.992 -11.141 1 36.34 32 ASP B N 1
ATOM 2994 C CA . ASP B 1 32 ? -19.703 14.328 -10.594 1 36.34 32 ASP B CA 1
ATOM 2995 C C . ASP B 1 32 ? -18.484 15.211 -10.797 1 36.34 32 ASP B C 1
ATOM 2997 O O . ASP B 1 32 ? -17.359 14.703 -10.883 1 36.34 32 ASP B O 1
ATOM 3001 N N . PRO B 1 33 ? -18.578 16.484 -10.898 1 39.16 33 PRO B N 1
ATOM 3002 C CA . PRO B 1 33 ? -17.594 17.562 -10.828 1 39.16 33 PRO B CA 1
ATOM 3003 C C . PRO B 1 33 ? -16.438 17.266 -9.875 1 39.16 33 PRO B C 1
ATOM 3005 O O . PRO B 1 33 ? -16.516 16.297 -9.102 1 39.16 33 PRO B O 1
ATOM 3008 N N . GLU B 1 34 ? -15.547 18.234 -9.672 1 47.38 34 GLU B N 1
ATOM 3009 C CA . GLU B 1 34 ? -14.383 18.453 -8.812 1 47.38 34 GLU B CA 1
ATOM 3010 C C . GLU B 1 34 ? -14.586 17.812 -7.438 1 47.38 34 GLU B C 1
ATOM 3012 O O . GLU B 1 34 ? -15.492 18.203 -6.695 1 47.38 34 GLU B O 1
ATOM 3017 N N . VAL B 1 35 ? -14.414 16.5 -7.418 1 56.44 35 VAL B N 1
ATOM 3018 C CA . VAL B 1 35 ? -14.422 15.867 -6.105 1 56.44 35 VAL B CA 1
ATOM 3019 C C . VAL B 1 35 ? -13.938 16.844 -5.047 1 56.44 35 VAL B C 1
ATOM 3021 O O . VAL B 1 35 ? -12.805 17.328 -5.113 1 56.44 35 VAL B O 1
ATOM 3024 N N . SER B 1 36 ? -14.828 17.375 -4.297 1 72.38 36 SER B N 1
ATOM 3025 C CA . SER B 1 36 ? -14.562 18.375 -3.264 1 72.38 36 SER B CA 1
ATOM 3026 C C . SER B 1 36 ? -13.516 17.875 -2.275 1 72.38 36 SER B C 1
ATOM 3028 O O . SER B 1 36 ? -13.484 16.688 -1.938 1 72.38 36 SER B O 1
ATOM 3030 N N . ALA B 1 37 ? -12.586 18.656 -2.025 1 89.31 37 ALA B N 1
ATOM 3031 C CA . ALA B 1 37 ? -11.562 18.406 -1.017 1 89.31 37 ALA B CA 1
ATOM 3032 C C . ALA B 1 37 ? -12.156 18.438 0.389 1 89.31 37 ALA B C 1
ATOM 3034 O O . ALA B 1 37 ? -11.422 18.453 1.38 1 89.31 37 ALA B O 1
ATOM 3035 N N . ILE B 1 38 ? -13.594 18.406 0.486 1 94.94 38 ILE B N 1
ATOM 3036 C CA . ILE B 1 38 ? -14.242 18.469 1.791 1 94.94 38 ILE B CA 1
ATOM 3037 C C . ILE B 1 38 ? -15.281 17.344 1.898 1 94.94 38 ILE B C 1
ATOM 3039 O O . ILE B 1 38 ? -16.078 17.141 0.981 1 94.94 38 ILE B O 1
ATOM 3043 N N . LEU B 1 39 ? -15.258 16.562 2.904 1 97.12 39 LEU B N 1
ATOM 3044 C CA . LEU B 1 39 ? -16.25 15.57 3.287 1 97.12 39 LEU B CA 1
ATOM 3045 C C . LEU B 1 39 ? -16.938 15.969 4.59 1 97.12 39 LEU B C 1
ATOM 3047 O O . LEU B 1 39 ? -16.297 16.031 5.641 1 97.12 39 LEU B O 1
ATOM 3051 N N . VAL B 1 40 ? -18.203 16.266 4.527 1 97.88 40 VAL B N 1
ATOM 3052 C CA . VAL B 1 40 ? -18.969 16.609 5.727 1 97.88 40 VAL B CA 1
ATOM 3053 C C . VAL B 1 40 ? -19.797 15.406 6.164 1 97.88 40 VAL B C 1
ATOM 3055 O O . VAL B 1 40 ? -20.688 14.961 5.434 1 97.88 40 VAL B O 1
ATOM 3058 N N . LEU B 1 41 ? -19.516 14.883 7.301 1 98.25 41 LEU B N 1
ATOM 3059 C CA . LEU B 1 41 ? -20.312 13.781 7.832 1 98.25 41 LEU B CA 1
ATOM 3060 C C . LEU B 1 41 ? -21.703 14.266 8.242 1 98.25 41 LEU B C 1
ATOM 3062 O O . LEU B 1 41 ? -21.828 15.344 8.828 1 98.25 41 LEU B O 1
ATOM 3066 N N . THR B 1 42 ? -22.672 13.484 7.934 1 97.62 42 THR B N 1
ATOM 3067 C CA . THR B 1 42 ? -24 13.719 8.492 1 97.62 42 THR B CA 1
ATOM 3068 C C . THR B 1 42 ? -24.047 13.344 9.969 1 97.62 42 THR B C 1
ATOM 3070 O O . THR B 1 42 ? -23.141 12.68 10.469 1 97.62 42 THR B O 1
ATOM 3073 N N . SER B 1 43 ? -25.141 13.758 10.617 1 97.12 43 SER B N 1
ATOM 3074 C CA . SER B 1 43 ? -25.297 13.406 12.023 1 97.12 43 SER B CA 1
ATOM 3075 C C . SER B 1 43 ? -25.375 11.898 12.211 1 97.12 43 SER B C 1
ATOM 3077 O O . SER B 1 43 ? -24.828 11.359 13.18 1 97.12 43 SER B O 1
ATOM 3079 N N . SER B 1 44 ? -26.047 11.25 11.328 1 97.5 44 SER B N 1
ATOM 3080 C CA . SER B 1 44 ? -26.141 9.797 11.391 1 97.5 44 SER B CA 1
ATOM 3081 C C . SER B 1 44 ? -24.781 9.133 11.188 1 97.5 44 SER B C 1
ATOM 3083 O O . SER B 1 44 ? -24.453 8.164 11.883 1 97.5 44 SER B O 1
ATOM 3085 N N . GLU B 1 45 ? -24 9.664 10.32 1 97.81 45 GLU B N 1
ATOM 3086 C CA . GLU B 1 45 ? -22.656 9.125 10.062 1 97.81 45 GLU B CA 1
ATOM 3087 C C . GLU B 1 45 ? -21.734 9.352 11.258 1 97.81 45 GLU B C 1
ATOM 3089 O O . GLU B 1 45 ? -20.938 8.477 11.617 1 97.81 45 GLU B O 1
ATOM 3094 N N . ALA B 1 46 ? -21.859 10.531 11.844 1 97.94 46 ALA B N 1
ATOM 3095 C CA . ALA B 1 46 ? -21.078 10.828 13.047 1 97.94 46 ALA B CA 1
ATOM 3096 C C . ALA B 1 46 ? -21.438 9.875 14.18 1 97.94 46 ALA B C 1
ATOM 3098 O O . ALA B 1 46 ? -20.562 9.375 14.891 1 97.94 46 ALA B O 1
ATOM 3099 N N . SER B 1 47 ? -22.703 9.57 14.312 1 97.56 47 SER B N 1
ATOM 3100 C CA . SER B 1 47 ? -23.156 8.641 15.344 1 97.56 47 SER B CA 1
ATOM 3101 C C . SER B 1 47 ? -22.641 7.227 15.078 1 97.56 47 SER B C 1
ATOM 3103 O O . SER B 1 47 ? -22.266 6.52 16.016 1 97.56 47 SER B O 1
ATOM 3105 N N . THR B 1 48 ? -22.688 6.871 13.844 1 97.81 48 THR B N 1
ATOM 3106 C CA . THR B 1 48 ? -22.141 5.562 13.484 1 97.81 48 THR B CA 1
ATOM 3107 C C . THR B 1 48 ? -20.656 5.488 13.812 1 97.81 48 THR B C 1
ATOM 3109 O O . THR B 1 48 ? -20.172 4.48 14.344 1 97.81 48 THR B O 1
ATOM 3112 N N . LEU B 1 49 ? -19.891 6.539 13.469 1 98 49 LEU B N 1
ATOM 3113 C CA . LEU B 1 49 ? -18.469 6.59 13.773 1 98 49 LEU B CA 1
ATOM 3114 C C . LEU B 1 49 ? -18.234 6.402 15.273 1 98 49 LEU B C 1
ATOM 3116 O O . LEU B 1 49 ? -17.344 5.645 15.672 1 98 49 LEU B O 1
ATOM 3120 N N . GLU B 1 50 ? -19.062 7.043 16.062 1 97.19 50 GLU B N 1
ATOM 3121 C CA . GLU B 1 50 ? -18.938 6.914 17.516 1 97.19 50 GLU B CA 1
ATOM 3122 C C . GLU B 1 50 ? -19.203 5.477 17.953 1 97.19 50 GLU B C 1
ATOM 3124 O O . GLU B 1 50 ? -18.453 4.938 18.781 1 97.19 50 GLU B O 1
ATOM 3129 N N . ARG B 1 51 ? -20.172 4.852 17.422 1 97.5 51 ARG B N 1
ATOM 3130 C CA . ARG B 1 51 ? -20.516 3.477 17.766 1 97.5 51 ARG B CA 1
ATOM 3131 C C . ARG B 1 51 ? -19.406 2.52 17.344 1 97.5 51 ARG B C 1
ATOM 3133 O O . ARG B 1 51 ? -19.016 1.629 18.109 1 97.5 51 ARG B O 1
ATOM 3140 N N . VAL B 1 52 ? -18.938 2.732 16.141 1 97.56 52 VAL B N 1
ATOM 3141 C CA . VAL B 1 52 ? -17.891 1.858 15.602 1 97.56 52 VAL B CA 1
ATOM 3142 C C . VAL B 1 52 ? -16.609 2.025 16.406 1 97.56 52 VAL B C 1
ATOM 3144 O O . VAL B 1 52 ? -15.875 1.058 16.625 1 97.56 52 VAL B O 1
ATOM 3147 N N . ALA B 1 53 ? -16.312 3.244 16.875 1 97.69 53 ALA B N 1
ATOM 3148 C CA . ALA B 1 53 ? -15.125 3.531 17.672 1 97.69 53 ALA B CA 1
ATOM 3149 C C . ALA B 1 53 ? -15.109 2.697 18.953 1 97.69 53 ALA B C 1
ATOM 3151 O O . ALA B 1 53 ? -14.039 2.324 19.438 1 97.69 53 ALA B O 1
ATOM 3152 N N . ASP B 1 54 ? -16.266 2.336 19.406 1 96.25 54 ASP B N 1
ATOM 3153 C CA . ASP B 1 54 ? -16.391 1.568 20.656 1 96.25 54 ASP B CA 1
ATOM 3154 C C . ASP B 1 54 ? -15.914 0.129 20.453 1 96.25 54 ASP B C 1
ATOM 3156 O O . ASP B 1 54 ? -15.672 -0.592 21.422 1 96.25 54 ASP B O 1
ATOM 3160 N N . LEU B 1 55 ? -15.789 -0.246 19.25 1 95.62 55 LEU B N 1
ATOM 3161 C CA . LEU B 1 55 ? -15.328 -1.6 18.953 1 95.62 55 LEU B CA 1
ATOM 3162 C C . LEU B 1 55 ? -13.828 -1.716 19.172 1 95.62 55 LEU B C 1
ATOM 3164 O O . LEU B 1 55 ? -13.289 -2.824 19.234 1 95.62 55 LEU B O 1
ATOM 3168 N N . VAL B 1 56 ? -13.102 -0.612 19.219 1 97.69 56 VAL B N 1
ATOM 3169 C CA . VAL B 1 56 ? -11.664 -0.594 19.453 1 97.69 56 VAL B CA 1
ATOM 3170 C C . VAL B 1 56 ? -11.398 -0.531 20.969 1 97.69 56 VAL B C 1
ATOM 3172 O O . VAL B 1 56 ? -11.562 0.521 21.578 1 97.69 56 VAL B O 1
ATOM 3175 N N . THR B 1 57 ? -10.922 -1.608 21.5 1 96.69 57 THR B N 1
ATOM 3176 C CA . THR B 1 57 ? -10.82 -1.696 22.953 1 96.69 57 THR B CA 1
ATOM 3177 C C . THR B 1 57 ? -9.367 -1.662 23.391 1 96.69 57 THR B C 1
ATOM 3179 O O . THR B 1 57 ? -9.07 -1.393 24.562 1 96.69 57 THR B O 1
ATOM 3182 N N . ALA B 1 58 ? -8.477 -1.964 22.469 1 95.25 58 ALA B N 1
ATOM 3183 C CA . ALA B 1 58 ? -7.055 -1.909 22.797 1 95.25 58 ALA B CA 1
ATOM 3184 C C . ALA B 1 58 ? -6.629 -0.487 23.156 1 95.25 58 ALA B C 1
ATOM 3186 O O . ALA B 1 58 ? -7.207 0.482 22.656 1 95.25 58 ALA B O 1
ATOM 3187 N N . HIS B 1 5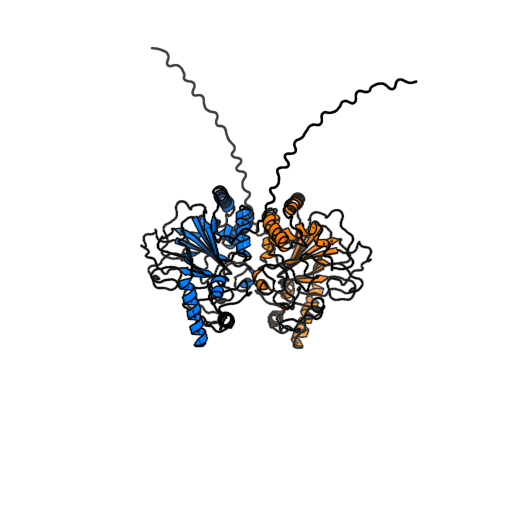9 ? -5.633 -0.375 23.969 1 93.44 59 HIS B N 1
ATOM 3188 C CA . HIS B 1 59 ? -5.145 0.939 24.375 1 93.44 59 HIS B CA 1
ATOM 3189 C C . HIS B 1 59 ? -4.234 1.539 23.312 1 93.44 59 HIS B C 1
ATOM 3191 O O . HIS B 1 59 ? -3.273 0.898 22.875 1 93.44 59 HIS B O 1
ATOM 3197 N N . ALA B 1 60 ? -4.438 2.723 22.969 1 92.19 60 ALA B N 1
ATOM 3198 C CA . ALA B 1 60 ? -3.744 3.369 21.859 1 92.19 60 ALA B CA 1
ATOM 3199 C C . ALA B 1 60 ? -2.258 3.533 22.172 1 92.19 60 ALA B C 1
ATOM 3201 O O . ALA B 1 60 ? -1.422 3.461 21.266 1 92.19 60 ALA B O 1
ATOM 3202 N N . LEU B 1 61 ? -1.861 3.713 23.422 1 90 61 LEU B N 1
ATOM 3203 C CA . LEU B 1 61 ? -0.481 3.99 23.812 1 90 61 LEU B CA 1
ATOM 3204 C C . LEU B 1 61 ? 0.263 2.697 24.125 1 90 61 LEU B C 1
ATOM 3206 O O . LEU B 1 61 ? 1.419 2.527 23.734 1 90 61 LEU B O 1
ATOM 3210 N N . TYR B 1 62 ? -0.373 1.722 24.766 1 89.5 62 TYR B N 1
ATOM 3211 C CA . TYR B 1 62 ? 0.345 0.578 25.312 1 89.5 62 TYR B CA 1
ATOM 3212 C C . TYR B 1 62 ? 0.155 -0.657 24.438 1 89.5 62 TYR B C 1
ATOM 3214 O O . TYR B 1 62 ? 0.87 -1.65 24.594 1 89.5 62 TYR B O 1
ATOM 3222 N N . ALA B 1 63 ? -0.778 -0.573 23.547 1 92.69 63 ALA B N 1
ATOM 3223 C CA . ALA B 1 63 ? -1.059 -1.672 22.625 1 92.69 63 ALA B CA 1
ATOM 3224 C C . ALA B 1 63 ? -1.358 -1.15 21.219 1 92.69 63 ALA B C 1
ATOM 3226 O O . ALA B 1 63 ? -2.361 -1.528 20.609 1 92.69 63 ALA B O 1
ATOM 3227 N N . ALA B 1 64 ? -0.44 -0.335 20.781 1 90.88 64 ALA B N 1
ATOM 3228 C CA . ALA B 1 64 ? -0.65 0.397 19.531 1 90.88 64 ALA B CA 1
ATOM 3229 C C . ALA B 1 64 ? -0.929 -0.559 18.375 1 90.88 64 ALA B C 1
ATOM 3231 O O . ALA B 1 64 ? -1.776 -0.281 17.516 1 90.88 64 ALA B O 1
ATOM 3232 N N . HIS B 1 65 ? -0.226 -1.657 18.297 1 89.19 65 HIS B N 1
ATOM 3233 C CA . HIS B 1 65 ? -0.415 -2.605 17.203 1 89.19 65 HIS B CA 1
ATOM 3234 C C . HIS B 1 65 ? -1.826 -3.184 17.219 1 89.19 65 HIS B C 1
ATOM 3236 O O . HIS B 1 65 ? -2.508 -3.189 16.188 1 89.19 65 HIS B O 1
ATOM 3242 N N . ASP B 1 66 ? -2.25 -3.68 18.375 1 92.38 66 ASP B N 1
ATOM 3243 C CA . ASP B 1 66 ? -3.598 -4.223 18.516 1 92.38 66 ASP B CA 1
ATOM 3244 C C . ASP B 1 66 ? -4.652 -3.146 18.266 1 92.38 66 ASP B C 1
ATOM 3246 O O . ASP B 1 66 ? -5.691 -3.412 17.656 1 92.38 66 ASP B O 1
ATOM 3250 N N . PHE B 1 67 ? -4.375 -1.981 18.812 1 96.44 67 PHE B N 1
ATOM 3251 C CA . PHE B 1 67 ? -5.273 -0.847 18.641 1 96.44 67 PHE B CA 1
ATOM 3252 C C . PHE B 1 67 ? -5.52 -0.582 17.156 1 96.44 67 PHE B C 1
ATOM 3254 O O . PHE B 1 67 ? -6.668 -0.5 16.719 1 96.44 67 PHE B O 1
ATOM 3261 N N . CYS B 1 68 ? -4.484 -0.527 16.359 1 94.88 68 CYS B N 1
ATOM 3262 C CA . CYS B 1 68 ? -4.59 -0.25 14.922 1 94.88 68 CYS B CA 1
ATOM 3263 C C . CYS B 1 68 ? -5.25 -1.411 14.195 1 94.88 68 CYS B C 1
ATOM 3265 O O . CYS B 1 68 ? -6.043 -1.199 13.273 1 94.88 68 CYS B O 1
ATOM 3267 N N . ALA B 1 69 ? -4.934 -2.613 14.586 1 91.31 69 ALA B N 1
ATOM 3268 C CA . ALA B 1 69 ? -5.555 -3.783 13.969 1 91.31 69 ALA B CA 1
ATOM 3269 C C . ALA B 1 69 ? -7.062 -3.791 14.195 1 91.31 69 ALA B C 1
ATOM 3271 O O . ALA B 1 69 ? -7.836 -4.074 13.273 1 91.31 69 ALA B O 1
ATOM 3272 N N . GLN B 1 70 ? -7.449 -3.5 15.422 1 95.56 70 GLN B N 1
ATOM 3273 C CA . GLN B 1 70 ? -8.875 -3.426 15.734 1 95.56 70 GLN B CA 1
ATOM 3274 C C . GLN B 1 70 ? -9.547 -2.307 14.945 1 95.56 70 GLN B C 1
ATOM 3276 O O . GLN B 1 70 ? -10.664 -2.475 14.445 1 95.56 70 GLN B O 1
ATOM 3281 N N . ALA B 1 71 ? -8.883 -1.188 14.859 1 97.62 71 ALA B N 1
ATOM 3282 C CA . ALA B 1 71 ? -9.438 -0.074 14.094 1 97.62 71 ALA B CA 1
ATOM 3283 C C . ALA B 1 71 ? -9.609 -0.452 12.625 1 97.62 71 ALA B C 1
ATOM 3285 O O . ALA B 1 71 ? -10.617 -0.111 12.008 1 97.62 71 ALA B O 1
ATOM 3286 N N . GLN B 1 72 ? -8.633 -1.141 12.109 1 94.38 72 GLN B N 1
ATOM 3287 C CA . GLN B 1 72 ? -8.695 -1.595 10.727 1 94.38 72 GLN B CA 1
ATOM 3288 C C . GLN B 1 72 ? -9.922 -2.471 10.492 1 94.38 72 GLN B C 1
ATOM 3290 O O . GLN B 1 72 ? -10.664 -2.27 9.523 1 94.38 72 GLN B O 1
ATOM 3295 N N . LEU B 1 73 ? -10.109 -3.381 11.344 1 92.62 73 LEU B N 1
ATOM 3296 C CA . LEU B 1 73 ? -11.242 -4.285 11.219 1 92.62 73 LEU B CA 1
ATOM 3297 C C . LEU B 1 73 ? -12.562 -3.533 11.383 1 92.62 73 LEU B C 1
ATOM 3299 O O . LEU B 1 73 ? -13.492 -3.725 10.602 1 92.62 73 LEU B O 1
ATOM 3303 N N . ALA B 1 74 ? -12.609 -2.641 12.344 1 95.81 74 ALA B N 1
ATOM 3304 C CA . ALA B 1 74 ? -13.828 -1.904 12.656 1 95.81 74 ALA B CA 1
ATOM 3305 C C . ALA B 1 74 ? -14.172 -0.923 11.539 1 95.81 74 ALA B C 1
ATOM 3307 O O . ALA B 1 74 ? -15.344 -0.604 11.32 1 95.81 74 ALA B O 1
ATOM 3308 N N . ALA B 1 75 ? -13.188 -0.462 10.844 1 94.75 75 ALA B N 1
ATOM 3309 C CA . ALA B 1 75 ? -13.383 0.536 9.797 1 94.75 75 ALA B CA 1
ATOM 3310 C C . ALA B 1 75 ? -14.32 0.02 8.711 1 94.75 75 ALA B C 1
ATOM 3312 O O . ALA B 1 75 ? -14.953 0.807 8 1 94.75 75 ALA B O 1
ATOM 3313 N N . ALA B 1 76 ? -14.43 -1.271 8.602 1 87.88 76 ALA B N 1
ATOM 3314 C CA . ALA B 1 76 ? -15.32 -1.885 7.621 1 87.88 76 ALA B CA 1
ATOM 3315 C C . ALA B 1 76 ? -16.781 -1.547 7.922 1 87.88 76 ALA B C 1
ATOM 3317 O O . ALA B 1 76 ? -17.641 -1.64 7.039 1 87.88 76 ALA B O 1
ATOM 3318 N N . GLU B 1 77 ? -17.094 -1.138 9.117 1 91.62 77 GLU B N 1
ATOM 3319 C CA . GLU B 1 77 ? -18.453 -0.864 9.531 1 91.62 77 GLU B CA 1
ATOM 3320 C C . GLU B 1 77 ? -18.812 0.611 9.359 1 91.62 77 GLU B C 1
ATOM 3322 O O . GLU B 1 77 ? -19.938 1.021 9.609 1 91.62 77 GLU B O 1
ATOM 3327 N N . LEU B 1 78 ? -17.875 1.387 8.891 1 95.5 78 LEU B N 1
ATOM 3328 C CA . LEU B 1 78 ? -18.172 2.793 8.641 1 95.5 78 LEU B CA 1
ATOM 3329 C C . LEU B 1 78 ? -19.141 2.945 7.484 1 95.5 78 LEU B C 1
ATOM 3331 O O . LEU B 1 78 ? -19.266 2.051 6.648 1 95.5 78 LEU B O 1
ATOM 3335 N N . PRO B 1 79 ? -19.859 4.109 7.484 1 94.62 79 PRO B N 1
ATOM 3336 C CA . PRO B 1 79 ? -20.797 4.34 6.383 1 94.62 79 PRO B CA 1
ATOM 3337 C C . PRO B 1 79 ? -20.125 4.289 5.012 1 94.62 79 PRO B C 1
ATOM 3339 O O . PRO B 1 79 ? -19.031 4.816 4.84 1 94.62 79 PRO B O 1
ATOM 3342 N N . SER B 1 80 ? -20.812 3.701 4.027 1 91.94 80 SER B N 1
ATOM 33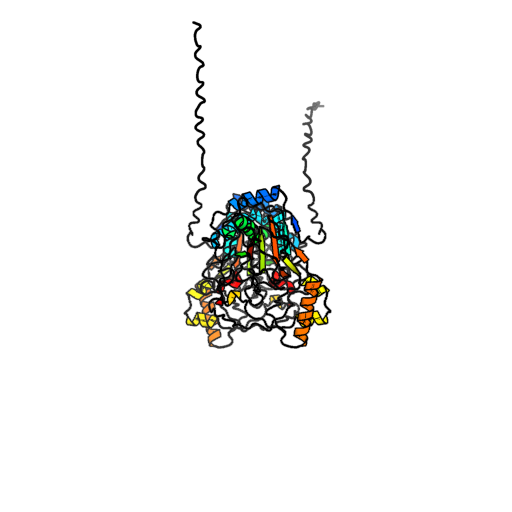43 C CA . SER B 1 80 ? -20.234 3.426 2.711 1 91.94 80 SER B CA 1
ATOM 3344 C C . SER B 1 80 ? -19.797 4.711 2.02 1 91.94 80 SER B C 1
ATOM 3346 O O . SER B 1 80 ? -18.781 4.734 1.331 1 91.94 80 SER B O 1
ATOM 3348 N N . ARG B 1 81 ? -20.562 5.758 2.225 1 94.12 81 ARG B N 1
ATOM 3349 C CA . ARG B 1 81 ? -20.219 7.023 1.592 1 94.12 81 ARG B CA 1
ATOM 3350 C C . ARG B 1 81 ? -18.875 7.543 2.107 1 94.12 81 ARG B C 1
ATOM 3352 O O . ARG B 1 81 ? -18.062 8.062 1.337 1 94.12 81 ARG B O 1
ATOM 3359 N N . VAL B 1 82 ? -18.656 7.418 3.418 1 96.31 82 VAL B N 1
ATOM 3360 C CA . VAL B 1 82 ? -17.422 7.875 4.047 1 96.31 82 VAL B CA 1
ATOM 3361 C C . VAL B 1 82 ? -16.234 7.031 3.549 1 96.31 82 VAL B C 1
ATOM 3363 O O . VAL B 1 82 ? -15.227 7.574 3.109 1 96.31 82 VAL B O 1
ATOM 3366 N N . VAL B 1 83 ? -16.438 5.738 3.512 1 94.62 83 VAL B N 1
ATOM 3367 C CA . VAL B 1 83 ? -15.391 4.816 3.086 1 94.62 83 VAL B CA 1
ATOM 3368 C C . VAL B 1 83 ? -15.039 5.07 1.622 1 94.62 83 VAL B C 1
ATOM 3370 O O . VAL B 1 83 ? -13.859 5.121 1.257 1 94.62 83 VAL B O 1
ATOM 3373 N N . ALA B 1 84 ? -16.031 5.281 0.824 1 91.94 84 ALA B N 1
ATOM 3374 C CA . ALA B 1 84 ? -15.805 5.52 -0.601 1 91.94 84 ALA B CA 1
ATOM 3375 C C . ALA B 1 84 ? -14.953 6.766 -0.824 1 91.94 84 ALA B C 1
ATOM 3377 O O . ALA B 1 84 ? -14.008 6.746 -1.619 1 91.94 84 ALA B O 1
ATOM 3378 N N . ARG B 1 85 ? -15.258 7.785 -0.082 1 94.06 85 ARG B N 1
ATOM 3379 C CA . ARG B 1 85 ? -14.516 9.031 -0.226 1 94.06 85 ARG B CA 1
ATOM 3380 C C . ARG B 1 85 ? -13.07 8.867 0.236 1 94.06 85 ARG B C 1
ATOM 3382 O O . ARG B 1 85 ? -12.148 9.398 -0.393 1 94.06 85 ARG B O 1
ATOM 3389 N N . LEU B 1 86 ? -12.914 8.164 1.287 1 95.38 86 LEU B N 1
ATOM 3390 C CA . LEU B 1 86 ? -11.57 7.93 1.812 1 95.38 86 LEU B CA 1
ATOM 3391 C C . LEU B 1 86 ? -10.75 7.078 0.85 1 95.38 86 LEU B C 1
ATOM 3393 O O . LEU B 1 86 ? -9.555 7.32 0.664 1 95.38 86 LEU B O 1
ATOM 3397 N N . GLN B 1 87 ? -11.391 6.145 0.219 1 90.62 87 GLN B N 1
ATOM 3398 C CA . GLN B 1 87 ? -10.703 5.289 -0.744 1 90.62 87 GLN B CA 1
ATOM 3399 C C . GLN B 1 87 ? -10.328 6.066 -2.002 1 90.62 87 GLN B C 1
ATOM 3401 O O . GLN B 1 87 ? -9.266 5.844 -2.578 1 90.62 87 GLN B O 1
ATOM 3406 N N . GLU B 1 88 ? -11.188 6.934 -2.412 1 89.56 88 GLU B N 1
ATOM 3407 C CA . GLU B 1 88 ? -10.875 7.812 -3.537 1 89.56 88 GLU B CA 1
ATOM 3408 C C . GLU B 1 88 ? -9.656 8.68 -3.236 1 89.56 88 GLU B C 1
ATOM 3410 O O . GLU B 1 88 ? -8.773 8.828 -4.082 1 89.56 88 GLU B O 1
ATOM 3415 N N . PHE B 1 89 ? -9.648 9.164 -2.061 1 93.88 89 PHE B N 1
ATOM 3416 C CA . PHE B 1 89 ? -8.516 9.969 -1.624 1 93.88 89 PHE B CA 1
ATOM 3417 C C . PHE B 1 89 ? -7.23 9.148 -1.629 1 93.88 89 PHE B C 1
ATOM 3419 O O . PHE B 1 89 ? -6.203 9.586 -2.148 1 93.88 89 PHE B O 1
ATOM 3426 N N . ALA B 1 90 ? -7.301 7.957 -1.103 1 93 90 ALA B N 1
ATOM 3427 C CA . ALA B 1 90 ? -6.137 7.082 -0.987 1 93 90 ALA B CA 1
ATOM 3428 C C . ALA B 1 90 ? -5.598 6.699 -2.363 1 93 90 ALA B C 1
ATOM 3430 O O . ALA B 1 90 ? -4.391 6.531 -2.541 1 93 90 ALA B O 1
ATOM 3431 N N . TRP B 1 91 ? -6.477 6.562 -3.314 1 87.62 91 TRP B N 1
ATOM 3432 C CA . TRP B 1 91 ? -6.098 6.145 -4.66 1 87.62 91 TRP B CA 1
ATOM 3433 C C . TRP B 1 91 ? -5.457 7.297 -5.43 1 87.62 91 TRP B C 1
ATOM 3435 O O . TRP B 1 91 ? -4.699 7.074 -6.375 1 87.62 91 TRP B O 1
ATOM 3445 N N . GLY B 1 92 ? -5.719 8.516 -4.996 1 85.19 92 GLY B N 1
ATOM 3446 C CA . GLY B 1 92 ? -5.117 9.672 -5.645 1 85.19 92 GLY B CA 1
ATOM 3447 C C . GLY B 1 92 ? -6.051 10.359 -6.621 1 85.19 92 GLY B C 1
ATOM 3448 O O . GLY B 1 92 ? -5.613 11.172 -7.441 1 85.19 92 GLY B O 1
ATOM 3449 N N . ASP B 1 93 ? -7.293 10.078 -6.594 1 76 93 ASP B N 1
ATOM 3450 C CA . ASP B 1 93 ? -8.258 10.625 -7.543 1 76 93 ASP B CA 1
ATOM 3451 C C . ASP B 1 93 ? -8.672 12.039 -7.152 1 76 93 ASP B C 1
ATOM 3453 O O . ASP B 1 93 ? -9.414 12.695 -7.883 1 76 93 ASP B O 1
ATOM 3457 N N . MET B 1 94 ? -8.156 12.539 -6.086 1 78.44 94 MET B N 1
ATOM 3458 C CA . MET B 1 94 ? -8.508 13.883 -5.656 1 78.44 94 MET B CA 1
ATOM 3459 C C . MET B 1 94 ? -7.441 14.891 -6.078 1 78.44 94 MET B C 1
ATOM 3461 O O . MET B 1 94 ? -6.254 14.688 -5.809 1 78.44 94 MET B O 1
ATOM 3465 N N . ASN B 1 95 ? -7.84 15.891 -6.625 1 77.12 95 ASN B N 1
ATOM 3466 C CA . ASN B 1 95 ? -6.941 16.844 -7.246 1 77.12 95 ASN B CA 1
ATOM 3467 C C . ASN B 1 95 ? -6.176 17.656 -6.203 1 77.12 95 ASN B C 1
ATOM 3469 O O . ASN B 1 95 ? -5.047 18.078 -6.441 1 77.12 95 ASN B O 1
ATOM 3473 N N . GLU B 1 96 ? -6.668 17.875 -5.066 1 87.56 96 GLU B N 1
ATOM 3474 C CA . GLU B 1 96 ? -6.152 18.875 -4.125 1 87.56 96 GLU B CA 1
ATOM 3475 C C . GLU B 1 96 ? -5.031 18.281 -3.273 1 87.56 96 GLU B C 1
ATOM 3477 O O . GLU B 1 96 ? -4.277 19.031 -2.641 1 87.56 96 GLU B O 1
ATOM 3482 N N . GLY B 1 97 ? -4.84 17 -3.262 1 93.75 97 GLY B N 1
ATOM 3483 C CA . GLY B 1 97 ? -3.811 16.375 -2.451 1 93.75 97 GLY B CA 1
ATOM 3484 C C . GLY B 1 97 ? -4.141 16.359 -0.97 1 93.75 97 GLY B C 1
ATOM 3485 O O . GLY B 1 97 ? -3.266 16.109 -0.136 1 93.75 97 GLY B O 1
ATOM 3486 N N . HIS B 1 98 ? -5.348 16.812 -0.58 1 96.94 98 HIS B N 1
ATOM 3487 C CA . HIS B 1 98 ? -5.805 16.75 0.804 1 96.94 98 HIS B CA 1
ATOM 3488 C C . HIS B 1 98 ? -7.312 16.547 0.877 1 96.94 98 HIS B C 1
ATOM 3490 O O . HIS B 1 98 ? -8.016 16.688 -0.128 1 96.94 98 HIS B O 1
ATOM 3496 N N . LEU B 1 99 ? -7.805 16.109 1.994 1 97.44 99 LEU B N 1
ATOM 3497 C CA . LEU B 1 99 ? -9.219 15.922 2.291 1 97.44 99 LEU B CA 1
ATOM 3498 C C . LEU B 1 99 ? -9.555 16.438 3.688 1 97.44 99 LEU B C 1
ATOM 3500 O O . LEU B 1 99 ? -9.016 15.938 4.68 1 97.44 99 LEU B O 1
ATOM 3504 N N . LEU B 1 100 ? -10.352 17.5 3.695 1 97.94 100 LEU B N 1
ATOM 3505 C CA . LEU B 1 100 ? -10.859 18.016 4.965 1 97.94 100 LEU B CA 1
ATOM 3506 C C . LEU B 1 100 ? -12.148 17.297 5.355 1 97.94 100 LEU B C 1
ATOM 3508 O O . LEU B 1 100 ? -13.117 17.297 4.59 1 97.94 100 LEU B O 1
ATOM 3512 N N . ILE B 1 101 ? -12.148 16.656 6.477 1 98.38 101 ILE B N 1
ATOM 3513 C CA . ILE B 1 101 ? -13.328 15.961 6.984 1 98.38 101 ILE B CA 1
ATOM 3514 C C . ILE B 1 101 ? -13.953 16.766 8.117 1 98.38 101 ILE B C 1
ATOM 3516 O O . ILE B 1 101 ? -13.273 17.125 9.086 1 98.38 101 ILE B O 1
ATOM 3520 N N . LYS B 1 102 ? -15.188 17.047 8.016 1 98.19 102 LYS B N 1
ATOM 3521 C CA . LYS B 1 102 ? -15.938 17.797 9.016 1 98.19 102 LYS B CA 1
ATOM 3522 C C . LYS B 1 102 ? -17.047 16.953 9.617 1 98.19 102 LYS B C 1
ATOM 3524 O O . LYS B 1 102 ? -17.5 15.977 9 1 98.19 102 LYS B O 1
ATOM 3529 N N . GLY B 1 103 ? -17.438 17.328 10.789 1 97.94 103 GLY B N 1
ATOM 3530 C CA . GLY B 1 103 ? -18.594 16.688 11.398 1 97.94 103 GLY B CA 1
ATOM 3531 C C . GLY B 1 103 ? -18.234 15.469 12.234 1 97.94 103 GLY B C 1
ATOM 3532 O O . GLY B 1 103 ? -19.078 14.609 12.492 1 97.94 103 GLY B O 1
ATOM 3533 N N . LEU B 1 104 ? -16.984 15.32 12.594 1 97.88 104 LEU B N 1
ATOM 3534 C CA . LEU B 1 104 ? -16.609 14.273 13.547 1 97.88 104 LEU B CA 1
ATOM 3535 C C . LEU B 1 104 ? -17.297 14.5 14.891 1 97.88 104 LEU B C 1
ATOM 3537 O O . LEU B 1 104 ? -17.594 15.641 15.258 1 97.88 104 LEU B O 1
ATOM 3541 N N . PRO B 1 105 ? -17.469 13.453 15.641 1 96.19 105 PRO B N 1
ATOM 3542 C CA . PRO B 1 105 ? -18.031 13.641 16.984 1 96.19 105 PRO B CA 1
ATOM 3543 C C . PRO B 1 105 ? -17.141 14.516 17.875 1 96.19 105 PRO B C 1
ATOM 3545 O O . PRO B 1 105 ? -15.906 14.43 17.797 1 96.19 105 PRO B O 1
ATOM 3548 N N . GLN B 1 106 ? -17.781 15.227 18.703 1 90.94 106 GLN B N 1
ATOM 3549 C CA . GLN B 1 106 ? -17.031 16.094 19.609 1 90.94 106 GLN B CA 1
ATOM 3550 C C . GLN B 1 106 ? -16.531 15.305 20.812 1 90.94 106 GLN B C 1
ATOM 3552 O O . GLN B 1 106 ? -17.219 14.43 21.328 1 90.94 106 GLN B O 1
ATOM 3557 N N . VAL B 1 107 ? -15.297 15.562 21.125 1 91.38 107 VAL B N 1
ATOM 3558 C CA . VAL B 1 107 ? -14.75 14.992 22.344 1 91.38 107 VAL B CA 1
ATOM 3559 C C . VAL B 1 107 ? -15.211 15.812 23.547 1 91.38 107 VAL B C 1
ATOM 3561 O O . VAL B 1 107 ? -14.828 16.969 23.703 1 91.38 107 VAL B O 1
ATOM 3564 N N . ARG B 1 108 ? -15.938 15.023 24.312 1 85.56 108 ARG B N 1
ATOM 3565 C CA . ARG B 1 108 ? -16.438 15.68 25.516 1 85.56 108 ARG B CA 1
ATOM 3566 C C . ARG B 1 108 ? -15.391 15.695 26.625 1 85.56 108 ARG B C 1
ATOM 3568 O O . ARG B 1 108 ? -14.578 14.766 26.719 1 85.56 108 ARG B O 1
ATOM 3575 N N . SER B 1 109 ? -15.172 16.719 27.406 1 88.19 109 SER B N 1
ATOM 3576 C CA . SER B 1 109 ? -14.258 16.859 28.531 1 88.19 109 SER B CA 1
ATOM 3577 C C . SER B 1 109 ? -12.805 16.766 28.078 1 88.19 109 SER B C 1
ATOM 3579 O O . SER B 1 109 ? -12.047 15.93 28.594 1 88.19 109 SER B O 1
ATOM 3581 N N . LEU B 1 110 ? -12.391 17.484 27.25 1 94.38 110 LEU B N 1
ATOM 3582 C CA . LEU B 1 110 ? -11.023 17.516 26.734 1 94.38 110 LEU B CA 1
ATOM 3583 C C . LEU B 1 110 ? -10.055 17.984 27.812 1 94.38 110 LEU B C 1
ATOM 3585 O O . LEU B 1 110 ? -10.305 19 28.484 1 94.38 110 LEU B O 1
ATOM 3589 N N . PRO B 1 111 ? -9.047 17.203 28.078 1 95.19 111 PRO B N 1
ATOM 3590 C CA . PRO B 1 111 ? -8.016 17.703 29 1 95.19 111 PRO B CA 1
ATOM 3591 C C . PRO B 1 111 ? -7.387 19.016 28.516 1 95.19 111 PRO B C 1
ATOM 3593 O O . PRO B 1 111 ? -7.527 19.375 27.344 1 95.19 111 PRO B O 1
ATOM 3596 N N . PRO B 1 112 ? -6.738 19.688 29.5 1 96.81 112 PRO B N 1
ATOM 3597 C CA . PRO B 1 112 ? -6.004 20.875 29.062 1 96.81 112 PRO B CA 1
ATOM 3598 C C . PRO B 1 112 ? -4.945 20.562 28.016 1 96.81 112 PRO B C 1
ATOM 3600 O O . PRO B 1 112 ? -4.402 19.453 27.969 1 96.81 112 PRO B O 1
ATOM 3603 N N . THR B 1 113 ? -4.703 21.562 27.125 1 97.25 113 THR B N 1
ATOM 3604 C CA . THR B 1 113 ? -3.617 21.422 26.172 1 97.25 113 THR B CA 1
ATOM 3605 C C . THR B 1 113 ? -2.289 21.188 26.875 1 97.25 113 THR B C 1
ATOM 3607 O O . THR B 1 113 ? -1.89 21.969 27.734 1 97.25 113 THR B O 1
ATOM 3610 N N . PRO B 1 114 ? -1.666 20.094 26.516 1 95.88 114 PRO B N 1
ATOM 3611 C CA . PRO B 1 114 ? -0.389 19.812 27.188 1 95.88 114 PRO B CA 1
ATOM 3612 C C . PRO B 1 114 ? 0.689 20.844 26.828 1 95.88 114 PRO B C 1
ATOM 3614 O O . PRO B 1 114 ? 0.58 21.531 25.812 1 95.88 114 PRO B O 1
ATOM 3617 N N . THR B 1 115 ? 1.787 20.859 27.656 1 92.44 115 THR B N 1
ATOM 3618 C CA . THR B 1 115 ? 2.852 21.844 27.469 1 92.44 115 THR B CA 1
ATOM 3619 C C . THR B 1 115 ? 3.957 21.281 26.594 1 92.44 115 THR B C 1
ATOM 3621 O O . THR B 1 115 ? 4.906 21.984 26.234 1 92.44 115 THR B O 1
ATOM 3624 N N . SER B 1 116 ? 3.865 20.016 26.344 1 91.44 116 SER B N 1
ATOM 3625 C CA . SER B 1 116 ? 4.828 19.344 25.484 1 91.44 116 SER B CA 1
ATOM 3626 C C . SER B 1 116 ? 4.18 18.172 24.734 1 91.44 116 SER B C 1
ATOM 3628 O O . SER B 1 116 ? 3.023 17.828 25 1 91.44 116 SER B O 1
ATOM 3630 N N . ASN B 1 117 ? 4.914 17.609 23.859 1 92.5 117 ASN B N 1
ATOM 3631 C CA . ASN B 1 117 ? 4.375 16.516 23.062 1 92.5 117 ASN B CA 1
ATOM 3632 C C . ASN B 1 117 ? 4.895 15.164 23.562 1 92.5 117 ASN B C 1
ATOM 3634 O O . ASN B 1 117 ? 4.824 14.164 22.844 1 92.5 117 ASN B O 1
ATOM 3638 N N . VAL B 1 118 ? 5.379 15.07 24.781 1 92.19 118 VAL B N 1
ATOM 3639 C CA . VAL B 1 118 ? 6.055 13.883 25.297 1 92.19 118 VAL B CA 1
ATOM 3640 C C . VAL B 1 118 ? 5.027 12.852 25.75 1 92.19 118 VAL B C 1
ATOM 3642 O O . VAL B 1 118 ? 5.273 11.648 25.688 1 92.19 118 VAL B O 1
ATOM 3645 N N . HIS B 1 119 ? 3.832 13.25 26.078 1 92.25 119 HIS B N 1
ATOM 3646 C CA . HIS B 1 119 ? 2.965 12.359 26.844 1 92.25 119 HIS B CA 1
ATOM 3647 C C . HIS B 1 119 ? 1.865 11.773 25.969 1 92.25 119 HIS B C 1
ATOM 3649 O O . HIS B 1 119 ? 1.087 10.93 26.422 1 92.25 119 HIS B O 1
ATOM 3655 N N . ALA B 1 120 ? 1.714 12.18 24.781 1 95.88 120 ALA B N 1
ATOM 3656 C CA . ALA B 1 120 ? 0.718 11.656 23.844 1 95.88 120 ALA B CA 1
ATOM 3657 C C . ALA B 1 120 ? -0.682 11.711 24.453 1 95.88 120 ALA B C 1
ATOM 3659 O O . ALA B 1 120 ? -1.395 10.703 24.469 1 95.88 120 ALA B O 1
ATOM 3660 N N . VAL B 1 121 ? -1.108 12.852 24.922 1 96.5 121 VAL B N 1
ATOM 3661 C CA . VAL B 1 121 ? -2.389 13.062 25.578 1 96.5 121 VAL B CA 1
ATOM 3662 C C . VAL B 1 121 ? -3.531 12.781 24.609 1 96.5 121 VAL B C 1
ATOM 3664 O O . VAL B 1 121 ? -4.562 12.219 24.984 1 96.5 121 VAL B O 1
ATOM 3667 N N . ALA B 1 122 ? -3.412 13.109 23.406 1 96.38 122 ALA B N 1
ATOM 3668 C CA . ALA B 1 122 ? -4.434 12.891 22.391 1 96.38 122 ALA B CA 1
ATOM 3669 C C . ALA B 1 122 ? -4.812 11.414 22.312 1 96.38 122 ALA B C 1
ATOM 3671 O O . ALA B 1 122 ? -5.973 11.07 22.062 1 96.38 122 ALA B O 1
ATOM 3672 N N . ALA B 1 123 ? -3.846 10.547 22.469 1 96.62 123 ALA B N 1
ATOM 3673 C CA . ALA B 1 123 ? -4.059 9.102 22.375 1 96.62 123 ALA B CA 1
ATOM 3674 C C . ALA B 1 123 ? -5.07 8.633 23.406 1 96.62 123 ALA B C 1
ATOM 3676 O O . ALA B 1 123 ? -5.715 7.594 23.234 1 96.62 123 ALA B O 1
ATOM 3677 N N . THR B 1 124 ? -5.207 9.359 24.469 1 94.31 124 THR B N 1
ATOM 3678 C CA . THR B 1 124 ? -6.059 8.945 25.578 1 94.31 124 THR B CA 1
ATOM 3679 C C . THR B 1 124 ? -7.48 9.477 25.391 1 94.31 124 THR B C 1
ATOM 3681 O O . THR B 1 124 ? -8.367 9.164 26.188 1 94.31 124 THR B O 1
ATOM 3684 N N . THR B 1 125 ? -7.738 10.273 24.453 1 95.81 125 THR B N 1
ATOM 3685 C CA . THR B 1 125 ? -9.07 10.805 24.172 1 95.81 125 THR B CA 1
ATOM 3686 C C . THR B 1 125 ? -9.781 9.953 23.125 1 95.81 125 THR B C 1
ATOM 3688 O O . THR B 1 125 ? -9.148 9.18 22.406 1 95.81 125 THR B O 1
ATOM 3691 N N . PRO B 1 126 ? -11.109 10.133 22.984 1 96 126 PRO B N 1
ATOM 3692 C CA . PRO B 1 126 ? -11.852 9.391 21.969 1 96 126 PRO B CA 1
ATOM 3693 C C . PRO B 1 126 ? -11.414 9.734 20.547 1 96 126 PRO B C 1
ATOM 3695 O O . PRO B 1 126 ? -11.656 8.953 19.625 1 96 126 PRO B O 1
ATOM 3698 N N . MET B 1 127 ? -10.781 10.844 20.375 1 97.06 127 MET B N 1
ATOM 3699 C CA . MET B 1 127 ? -10.352 11.258 19.047 1 97.06 127 MET B CA 1
ATOM 3700 C C . MET B 1 127 ? -9.414 10.234 18.422 1 97.06 127 MET B C 1
ATOM 3702 O O . MET B 1 127 ? -9.43 10.023 17.203 1 97.06 127 MET B O 1
ATOM 3706 N N . SER B 1 128 ? -8.594 9.609 19.25 1 97.75 128 SER B N 1
ATOM 3707 C CA . SER B 1 128 ? -7.66 8.609 18.719 1 97.75 128 SER B CA 1
ATOM 3708 C C . SER B 1 128 ? -8.398 7.5 17.984 1 97.75 128 SER B C 1
ATOM 3710 O O . SER B 1 128 ? -7.953 7.043 16.938 1 97.75 128 SER B O 1
ATOM 3712 N N . ARG B 1 129 ? -9.539 7.105 18.484 1 98.19 129 ARG B N 1
ATOM 3713 C CA . ARG B 1 129 ? -10.312 6.043 17.859 1 98.19 129 ARG B CA 1
ATOM 3714 C C . ARG B 1 129 ? -10.953 6.527 16.562 1 98.19 129 ARG B C 1
ATOM 3716 O O . ARG B 1 129 ? -10.945 5.816 15.547 1 98.19 129 ARG B O 1
ATOM 3723 N N . TYR B 1 130 ? -11.539 7.773 16.578 1 98.31 130 TYR B N 1
ATOM 3724 C CA . TYR B 1 130 ? -12.102 8.328 15.352 1 98.31 130 TYR B CA 1
ATOM 3725 C C . TYR B 1 130 ? -11.047 8.453 14.266 1 98.31 130 TYR B C 1
ATOM 3727 O O . TYR B 1 130 ? -11.258 8.031 13.125 1 98.31 130 TYR B O 1
ATOM 3735 N N . GLN B 1 131 ? -9.945 8.992 14.664 1 98.56 131 GLN B N 1
ATOM 3736 C CA . GLN B 1 131 ? -8.82 9.227 13.758 1 98.56 131 GLN B CA 1
ATOM 3737 C C . GLN B 1 131 ? -8.289 7.91 13.188 1 98.56 131 GLN B C 1
ATOM 3739 O O . GLN B 1 131 ? -8.039 7.805 11.992 1 98.56 131 GLN B O 1
ATOM 3744 N N . ALA B 1 132 ? -8.188 6.914 14.016 1 98.69 132 ALA B N 1
ATOM 3745 C CA . ALA B 1 132 ? -7.656 5.621 13.586 1 98.69 132 ALA B CA 1
ATOM 3746 C C . ALA B 1 132 ? -8.594 4.953 12.586 1 98.69 132 ALA B C 1
ATOM 3748 O O . ALA B 1 132 ? -8.141 4.367 11.602 1 98.69 132 ALA B O 1
ATOM 3749 N N . LEU B 1 133 ? -9.875 4.996 12.867 1 98.5 133 LEU B N 1
ATOM 3750 C CA . LEU B 1 133 ? -10.844 4.395 11.953 1 98.5 133 LEU B CA 1
ATOM 3751 C C . LEU B 1 133 ? -10.734 5.008 10.562 1 98.5 133 LEU B C 1
ATOM 3753 O O . LEU B 1 133 ? -10.703 4.285 9.562 1 98.5 133 LEU B O 1
ATOM 3757 N N . ILE B 1 134 ? -10.617 6.258 10.5 1 98.5 134 ILE B N 1
ATOM 3758 C CA . ILE B 1 134 ? -10.516 6.973 9.234 1 98.5 134 ILE B CA 1
ATOM 3759 C C . ILE B 1 134 ? -9.172 6.664 8.578 1 98.5 134 ILE B C 1
ATOM 3761 O O . ILE B 1 134 ? -9.117 6.352 7.387 1 98.5 134 ILE B O 1
ATOM 3765 N N . ASN B 1 135 ? -8.109 6.734 9.383 1 98.62 135 ASN B N 1
ATOM 3766 C CA . ASN B 1 135 ? -6.766 6.484 8.875 1 98.62 135 ASN B CA 1
ATOM 3767 C C . ASN B 1 135 ? -6.652 5.094 8.258 1 98.62 135 ASN B C 1
ATOM 3769 O O . ASN B 1 135 ? -6.051 4.93 7.195 1 98.62 135 ASN B O 1
ATOM 3773 N N . GLU B 1 136 ? -7.246 4.109 8.875 1 96.81 136 GLU B N 1
ATOM 3774 C CA . GLU B 1 136 ? -7.105 2.721 8.445 1 96.81 136 GLU B CA 1
ATOM 3775 C C . GLU B 1 136 ? -7.918 2.447 7.188 1 96.81 136 GLU B C 1
ATOM 3777 O O . GLU B 1 136 ? -7.742 1.412 6.539 1 96.81 136 GLU B O 1
ATOM 3782 N N . CYS B 1 137 ? -8.812 3.371 6.789 1 95.19 137 CYS B N 1
ATOM 3783 C CA . CYS B 1 137 ? -9.484 3.297 5.496 1 95.19 137 CYS B CA 1
ATOM 3784 C C . CYS B 1 137 ? -8.562 3.77 4.375 1 95.19 137 CYS B C 1
ATOM 3786 O O . CYS B 1 137 ? -8.766 3.42 3.211 1 95.19 137 CYS B O 1
ATOM 3788 N N . VAL B 1 138 ? -7.578 4.523 4.75 1 96 138 VAL B N 1
ATOM 3789 C CA . VAL B 1 138 ? -6.699 5.164 3.775 1 96 138 VAL B CA 1
ATOM 3790 C C . VAL B 1 138 ? -5.434 4.328 3.59 1 96 138 VAL B C 1
ATOM 3792 O O . VAL B 1 138 ? -4.922 4.203 2.475 1 96 138 VAL B O 1
ATOM 3795 N N . GLY B 1 139 ? -5.008 3.758 4.617 1 96.44 139 GLY B N 1
ATOM 3796 C CA . GLY B 1 139 ? -3.803 2.945 4.652 1 96.44 139 GLY B CA 1
ATOM 3797 C C . GLY B 1 139 ? -3.555 2.301 6 1 96.44 139 GLY B C 1
ATOM 3798 O O . GLY B 1 139 ? -4.496 1.864 6.668 1 96.44 139 GLY B O 1
ATOM 3799 N N . ARG B 1 140 ? -2.25 2.18 6.355 1 95.75 140 ARG B N 1
ATOM 3800 C CA . ARG B 1 140 ? -1.85 1.577 7.621 1 95.75 140 ARG B CA 1
ATOM 3801 C C . ARG B 1 140 ? -1.081 2.574 8.484 1 95.75 140 ARG B C 1
ATOM 3803 O O . ARG B 1 140 ? -0.139 3.215 8.008 1 95.75 140 ARG B O 1
ATOM 3810 N N . MET B 1 141 ? -1.473 2.625 9.688 1 97.31 141 MET B N 1
ATOM 3811 C CA . MET B 1 141 ? -0.835 3.584 10.586 1 97.31 141 MET B CA 1
ATOM 3812 C C . MET B 1 141 ? 0.515 3.062 11.062 1 97.31 141 MET B C 1
ATOM 3814 O O . MET B 1 141 ? 0.639 1.892 11.43 1 97.31 141 MET B O 1
ATOM 3818 N N . ILE B 1 142 ? 1.472 3.936 11.008 1 96.25 142 ILE B N 1
ATOM 3819 C CA . ILE B 1 142 ? 2.785 3.67 11.578 1 96.25 142 ILE B CA 1
ATOM 3820 C C . ILE B 1 142 ? 3.281 4.902 12.328 1 96.25 142 ILE B C 1
ATOM 3822 O O . ILE B 1 142 ? 2.643 5.957 12.297 1 96.25 142 ILE B O 1
ATOM 3826 N N . ALA B 1 143 ? 4.359 4.723 13.047 1 96.44 143 ALA B N 1
ATOM 3827 C CA . ALA B 1 143 ? 4.996 5.805 13.789 1 96.44 143 ALA B CA 1
ATOM 3828 C C . ALA B 1 143 ? 6.504 5.832 13.539 1 96.44 143 ALA B C 1
ATOM 3830 O O . ALA B 1 143 ? 7.051 4.91 12.93 1 96.44 143 ALA B O 1
ATOM 3831 N N . TYR B 1 144 ? 7.109 6.871 13.883 1 95.12 144 TYR B N 1
ATOM 3832 C CA . TYR B 1 144 ? 8.547 7.055 13.727 1 95.12 144 TYR B CA 1
ATOM 3833 C C . TYR B 1 144 ? 9.195 7.383 15.07 1 95.12 144 TYR B C 1
ATOM 3835 O O . TYR B 1 144 ? 8.805 8.336 15.742 1 95.12 144 TYR B O 1
ATOM 3843 N N . GLU B 1 145 ? 10.188 6.637 15.375 1 92.5 145 GLU B N 1
ATOM 3844 C CA . GLU B 1 145 ? 10.859 6.727 16.672 1 92.5 145 GLU B CA 1
ATOM 3845 C C . GLU B 1 145 ? 11.297 8.164 16.969 1 92.5 145 GLU B C 1
ATOM 3847 O O . GLU B 1 145 ? 11.156 8.633 18.094 1 92.5 145 GLU B O 1
ATOM 3852 N N . ALA B 1 146 ? 11.75 8.844 15.945 1 89.5 146 ALA B N 1
ATOM 3853 C CA . ALA B 1 146 ? 12.359 10.156 16.141 1 89.5 146 ALA B CA 1
ATOM 3854 C C . ALA B 1 146 ? 11.312 11.266 16.047 1 89.5 146 ALA B C 1
ATOM 3856 O O . ALA B 1 146 ? 11.617 12.438 16.297 1 89.5 146 ALA B O 1
ATOM 3857 N N . GLU B 1 147 ? 10.117 10.984 15.695 1 90.38 147 GLU B N 1
ATOM 3858 C CA . GLU B 1 147 ? 9.047 11.969 15.547 1 90.38 147 GLU B CA 1
ATOM 3859 C C . GLU B 1 147 ? 7.969 11.781 16.609 1 90.38 147 GLU B C 1
ATOM 3861 O O . GLU B 1 147 ? 7.312 10.734 16.656 1 90.38 147 GLU B O 1
ATOM 3866 N N . GLY B 1 148 ? 7.836 12.797 17.422 1 90.38 148 GLY B N 1
ATOM 3867 C CA . GLY B 1 148 ? 6.824 12.727 18.469 1 90.38 148 GLY B CA 1
ATOM 3868 C C . GLY B 1 148 ? 7.074 11.602 19.453 1 90.38 148 GLY B C 1
ATOM 3869 O O . GLY B 1 148 ? 6.129 10.977 19.938 1 90.38 148 GLY B O 1
ATOM 3870 N N . HIS B 1 149 ? 8.305 11.242 19.578 1 89.88 149 HIS B N 1
ATOM 3871 C CA . HIS B 1 149 ? 8.734 10.25 20.562 1 89.88 149 HIS B CA 1
ATOM 3872 C C . HIS B 1 149 ? 8.227 8.859 20.188 1 89.88 149 HIS B C 1
ATOM 3874 O O . HIS B 1 149 ? 7.996 8.023 21.062 1 89.88 149 HIS B O 1
ATOM 3880 N N . GLY B 1 150 ? 7.93 8.664 18.922 1 92.25 150 GLY B N 1
ATOM 3881 C CA . GLY B 1 150 ? 7.508 7.352 18.469 1 92.25 150 GLY B CA 1
ATOM 3882 C C . GLY B 1 150 ? 6.031 7.086 18.703 1 92.25 150 GLY B C 1
ATOM 3883 O O . GLY B 1 150 ? 5.559 5.965 18.484 1 92.25 150 GLY B O 1
ATOM 3884 N N . HIS B 1 151 ? 5.289 8.086 19.094 1 94.94 151 HIS B N 1
ATOM 3885 C CA . HIS B 1 151 ? 3.871 7.906 19.375 1 94.94 151 HIS B CA 1
ATOM 3886 C C . HIS B 1 151 ? 3.062 7.77 18.094 1 94.94 151 HIS B C 1
ATOM 3888 O O . HIS B 1 151 ? 3.34 8.453 17.094 1 94.94 151 HIS B O 1
ATOM 3894 N N . THR B 1 152 ? 2.018 6.879 18.141 1 96.69 152 THR B N 1
ATOM 3895 C CA . THR B 1 152 ? 1.104 6.727 17.016 1 96.69 152 THR B CA 1
ATOM 3896 C C . THR B 1 152 ? 0.259 7.984 16.844 1 96.69 152 THR B C 1
ATOM 3898 O O . THR B 1 152 ? -0.015 8.391 15.703 1 96.69 152 THR B O 1
ATOM 3901 N N . PHE B 1 153 ? -0.142 8.539 17.969 1 98 153 PHE B N 1
ATOM 3902 C CA . PHE B 1 153 ? -0.834 9.82 18.016 1 98 153 PHE B CA 1
ATOM 3903 C C . PHE B 1 153 ? 0.017 10.867 18.719 1 98 153 PHE B C 1
ATOM 3905 O O . PHE B 1 153 ? 0.277 10.766 19.922 1 98 153 PHE B O 1
ATOM 3912 N N . GLN B 1 154 ? 0.362 11.898 17.953 1 97.38 154 GLN B N 1
ATOM 3913 C CA . GLN B 1 154 ? 1.288 12.906 18.469 1 97.38 154 GLN B CA 1
ATOM 3914 C C . GLN B 1 154 ? 0.555 14.195 18.828 1 97.38 154 GLN B C 1
ATOM 3916 O O . GLN B 1 154 ? -0.278 14.68 18.062 1 97.38 154 GLN B O 1
ATOM 3921 N N . ASP B 1 155 ? 0.946 14.734 19.953 1 97.25 155 ASP B N 1
ATOM 3922 C CA . ASP B 1 155 ? 0.4 16.031 20.375 1 97.25 155 ASP B CA 1
ATOM 3923 C C . ASP B 1 155 ? 1.061 17.172 19.625 1 97.25 155 ASP B C 1
ATOM 3925 O O . ASP B 1 155 ? 2.25 17.438 19.812 1 97.25 155 ASP B O 1
ATOM 3929 N N . MET B 1 156 ? 0.295 17.766 18.781 1 96.88 156 MET B N 1
ATOM 3930 C CA . MET B 1 156 ? 0.737 19.016 18.188 1 96.88 156 MET B CA 1
ATOM 3931 C C . MET B 1 156 ? 0.264 20.203 19.031 1 96.88 156 MET B C 1
ATOM 3933 O O . MET B 1 156 ? -0.893 20.625 18.922 1 96.88 156 MET B O 1
ATOM 3937 N N . VAL B 1 157 ? 1.162 20.719 19.828 1 97 157 VAL B N 1
ATOM 3938 C CA . VAL B 1 157 ? 0.871 21.781 20.781 1 97 157 VAL B CA 1
ATOM 3939 C C . VAL B 1 157 ? 2.004 22.812 20.781 1 97 157 VAL B C 1
ATOM 3941 O O . VAL B 1 157 ? 3.146 22.484 20.453 1 97 157 VAL B O 1
ATOM 3944 N N . PRO B 1 158 ? 1.636 24.031 21.094 1 96 158 PRO B N 1
ATOM 3945 C CA . PRO B 1 158 ? 2.73 25 21.203 1 96 158 PRO B CA 1
ATOM 3946 C C . PRO B 1 158 ? 3.584 24.781 22.453 1 96 158 PRO B C 1
ATOM 3948 O O . PRO B 1 158 ? 3.061 24.422 23.5 1 96 158 PRO B O 1
ATOM 3951 N N . SER B 1 159 ? 4.836 24.953 22.234 1 93.06 159 SER B N 1
ATOM 3952 C CA . SER B 1 159 ? 5.781 24.953 23.344 1 93.06 159 SER B CA 1
ATOM 3953 C C . SER B 1 159 ? 6.527 26.281 23.453 1 93.06 159 SER B C 1
ATOM 3955 O O . SER B 1 159 ? 7.082 26.766 22.469 1 93.06 159 SER B O 1
ATOM 3957 N N . ALA B 1 160 ? 6.594 26.812 24.703 1 91.69 160 ALA B N 1
ATOM 3958 C CA . ALA B 1 160 ? 7.281 28.078 24.906 1 91.69 160 ALA B CA 1
ATOM 3959 C C . ALA B 1 160 ? 8.766 27.969 24.578 1 91.69 160 ALA B C 1
ATOM 3961 O O . ALA B 1 160 ? 9.352 28.875 23.969 1 91.69 160 ALA B O 1
ATOM 3962 N N . MET B 1 161 ? 9.336 26.875 24.859 1 89.94 161 MET B N 1
ATOM 3963 C CA . MET B 1 161 ? 10.766 26.641 24.672 1 89.94 161 MET B CA 1
ATOM 3964 C C . MET B 1 161 ? 11.109 26.5 23.203 1 89.94 161 MET B C 1
ATOM 3966 O O . MET B 1 161 ? 12.242 26.766 22.797 1 89.94 161 MET B O 1
ATOM 3970 N N . SER B 1 162 ? 10.102 26.203 22.375 1 89.69 162 SER B N 1
ATOM 3971 C CA . SER B 1 162 ? 10.336 25.938 20.953 1 89.69 162 SER B CA 1
ATOM 3972 C C . SER B 1 162 ? 9.602 26.938 20.078 1 89.69 162 SER B C 1
ATOM 3974 O O . SER B 1 162 ? 9.297 26.656 18.922 1 89.69 162 SER B O 1
ATOM 3976 N N . ALA B 1 163 ? 9.281 28.062 20.562 1 91.75 163 ALA B N 1
ATOM 3977 C CA . ALA B 1 163 ? 8.406 29.016 19.891 1 91.75 163 ALA B CA 1
ATOM 3978 C C . ALA B 1 163 ? 8.984 29.453 18.547 1 91.75 163 ALA B C 1
ATOM 3980 O O . ALA B 1 163 ? 8.25 29.734 17.594 1 91.75 163 ALA B O 1
ATOM 3981 N N . HIS B 1 164 ? 10.289 29.469 18.375 1 92.19 164 HIS B N 1
ATOM 3982 C CA . HIS B 1 164 ? 10.914 30 17.156 1 92.19 164 HIS B CA 1
ATOM 3983 C C . HIS B 1 164 ? 11.508 28.875 16.328 1 92.19 164 HIS B C 1
ATOM 3985 O O . HIS B 1 164 ? 12.227 29.125 15.352 1 92.19 164 HIS B O 1
ATOM 3991 N N . SER B 1 165 ? 11.172 27.656 16.688 1 88.44 165 SER B N 1
ATOM 3992 C CA . SER B 1 165 ? 11.742 26.516 15.977 1 88.44 165 SER B CA 1
ATOM 3993 C C . SER B 1 165 ? 10.906 26.156 14.75 1 88.44 165 SER B C 1
ATOM 3995 O O . SER B 1 165 ? 9.711 26.469 14.695 1 88.44 165 SER B O 1
ATOM 3997 N N . GLN B 1 166 ? 11.539 25.594 13.727 1 88.94 166 GLN B N 1
ATOM 3998 C CA . GLN B 1 166 ? 10.867 25.047 12.547 1 88.94 166 GLN B CA 1
ATOM 3999 C C . GLN B 1 166 ? 10.398 23.609 12.797 1 88.94 166 GLN B C 1
ATOM 4001 O O . GLN B 1 166 ? 10.75 22.703 12.055 1 88.94 166 GLN B O 1
ATOM 4006 N N . THR B 1 167 ? 9.695 23.422 13.891 1 87.31 167 THR B N 1
ATOM 4007 C CA . THR B 1 167 ? 9.094 22.141 14.273 1 87.31 167 THR B CA 1
ATOM 4008 C C . THR B 1 167 ? 7.602 22.312 14.555 1 87.31 167 THR B C 1
ATOM 4010 O O . THR B 1 167 ? 7.09 23.438 14.547 1 87.31 167 THR B O 1
ATOM 4013 N N . SER B 1 168 ? 6.93 21.234 14.781 1 87.19 168 SER B N 1
ATOM 4014 C CA . SER B 1 168 ? 5.492 21.234 15.047 1 87.19 168 SER B CA 1
ATOM 4015 C C . SER B 1 168 ? 5.172 21.969 16.344 1 87.19 168 SER B C 1
ATOM 4017 O O . SER B 1 168 ? 4.016 22.312 16.594 1 87.19 168 SER B O 1
ATOM 4019 N N . LEU B 1 169 ? 6.129 22.266 17.141 1 88.44 169 LEU B N 1
ATOM 4020 C CA . LEU B 1 169 ? 5.93 22.906 18.438 1 88.44 169 LEU B CA 1
ATOM 4021 C C . LEU B 1 169 ? 6.066 24.422 18.328 1 88.44 169 LEU B C 1
ATOM 4023 O O . LEU B 1 169 ? 5.746 25.141 19.281 1 88.44 169 LEU B O 1
ATOM 4027 N N . GLY B 1 170 ? 6.488 24.875 17.219 1 90.56 170 GLY B N 1
ATOM 4028 C CA . GLY B 1 170 ? 6.688 26.297 17.016 1 90.56 170 GLY B CA 1
ATOM 4029 C C . GLY B 1 170 ? 5.387 27.062 16.875 1 90.56 170 GLY B C 1
ATOM 4030 O O . GLY B 1 170 ? 4.371 26.516 16.469 1 90.56 170 GLY B O 1
ATOM 4031 N N . SER B 1 171 ? 5.512 28.406 17.203 1 92.69 171 SER B N 1
ATOM 4032 C CA . SER B 1 171 ? 4.34 29.266 17.094 1 92.69 171 SER B CA 1
ATOM 4033 C C . SER B 1 171 ? 4.723 30.672 16.641 1 92.69 171 SER B C 1
ATOM 4035 O O . SER B 1 171 ? 3.926 31.359 16 1 92.69 171 SER B O 1
ATOM 4037 N N . ALA B 1 172 ? 5.926 31.078 16.859 1 94.25 172 ALA B N 1
ATOM 4038 C CA . ALA B 1 172 ? 6.336 32.469 16.656 1 94.25 172 ALA B CA 1
ATOM 4039 C C . ALA B 1 172 ? 6.898 32.688 15.258 1 94.25 172 ALA B C 1
ATOM 4041 O O . ALA B 1 172 ? 7.207 33.812 14.867 1 94.25 172 ALA B O 1
ATOM 4042 N N . VAL B 1 173 ? 7.105 31.672 14.562 1 94.12 173 VAL B N 1
ATOM 4043 C CA . VAL B 1 173 ? 7.5 31.734 13.156 1 94.12 173 VAL B CA 1
ATOM 4044 C C . VAL B 1 173 ? 6.57 30.859 12.32 1 94.12 173 VAL B C 1
ATOM 4046 O O . VAL B 1 173 ? 5.988 29.891 12.82 1 94.12 173 VAL B O 1
ATOM 4049 N N . GLU B 1 174 ? 6.441 31.234 11.117 1 95.81 174 GLU B N 1
ATOM 4050 C CA . GLU B 1 174 ? 5.684 30.375 10.219 1 95.81 174 GLU B CA 1
ATOM 4051 C C . GLU B 1 174 ? 6.391 29.031 10.008 1 95.81 174 GLU B C 1
ATOM 4053 O O . GLU B 1 174 ? 7.609 28.984 9.828 1 95.81 174 GLU B O 1
ATOM 4058 N N . LEU B 1 175 ? 5.652 27.984 10.281 1 95.56 175 LEU B N 1
ATOM 4059 C CA . LEU B 1 175 ? 6.188 26.703 9.836 1 95.56 175 LEU B CA 1
ATOM 4060 C C . LEU B 1 175 ? 6.199 26.625 8.312 1 95.56 175 LEU B C 1
ATOM 4062 O O . LEU B 1 175 ? 5.141 26.547 7.684 1 95.56 175 LEU B O 1
ATOM 4066 N N . GLU B 1 176 ? 7.336 26.625 7.766 1 96.56 176 GLU B N 1
ATOM 4067 C CA . GLU B 1 176 ? 7.535 26.75 6.328 1 96.56 176 GLU B CA 1
ATOM 4068 C C . GLU B 1 176 ? 7.027 25.516 5.582 1 96.56 176 GLU B C 1
ATOM 4070 O O . GLU B 1 176 ? 6.867 24.453 6.18 1 96.56 176 GLU B O 1
ATOM 4075 N N . LEU B 1 177 ? 6.762 25.719 4.289 1 97.12 177 LEU B N 1
ATOM 4076 C CA . LEU B 1 177 ? 6.188 24.641 3.484 1 97.12 177 LEU B CA 1
ATOM 4077 C C . LEU B 1 177 ? 7.113 23.438 3.467 1 97.12 177 LEU B C 1
ATOM 4079 O O . LEU B 1 177 ? 8.328 23.578 3.338 1 97.12 177 LEU B O 1
ATOM 4083 N N . HIS B 1 178 ? 6.527 22.25 3.676 1 98.19 178 HIS B N 1
ATOM 4084 C CA . HIS B 1 178 ? 7.367 21.062 3.682 1 98.19 178 HIS B CA 1
ATOM 4085 C C . HIS B 1 178 ? 6.539 19.812 3.426 1 98.19 178 HIS B C 1
ATOM 4087 O O . HIS B 1 178 ? 5.332 19.797 3.67 1 98.19 178 HIS B O 1
ATOM 4093 N N . THR B 1 179 ? 7.172 18.812 2.805 1 98.5 179 THR B N 1
ATOM 4094 C CA . THR B 1 179 ? 6.781 17.406 2.867 1 98.5 179 THR B CA 1
ATOM 4095 C C . THR B 1 179 ? 7.25 16.766 4.176 1 98.5 179 THR B C 1
ATOM 4097 O O . THR B 1 179 ? 8.398 16.938 4.574 1 98.5 179 THR B O 1
ATOM 4100 N N . GLU B 1 180 ? 6.273 16.156 4.859 1 97.88 180 GLU B N 1
ATOM 4101 C CA . GLU B 1 180 ? 6.68 15.5 6.102 1 97.88 180 GLU B CA 1
ATOM 4102 C C . GLU B 1 180 ? 7.844 14.539 5.867 1 97.88 180 GLU B C 1
ATOM 4104 O O . GLU B 1 180 ? 7.766 13.656 5.016 1 97.88 180 GLU B O 1
ATOM 4109 N N . GLN B 1 181 ? 8.953 14.789 6.59 1 96.56 181 GLN B N 1
ATOM 4110 C CA . GLN B 1 181 ? 10.156 13.961 6.52 1 96.56 181 GLN B CA 1
ATOM 4111 C C . GLN B 1 181 ? 10.68 13.875 5.09 1 96.56 181 GLN B C 1
ATOM 4113 O O . GLN B 1 181 ? 10.992 12.781 4.605 1 96.56 181 GLN B O 1
ATOM 4118 N N . ALA B 1 182 ? 10.812 14.938 4.461 1 97.19 182 ALA B N 1
ATOM 4119 C CA . ALA B 1 182 ? 11.25 15.031 3.07 1 97.19 182 ALA B CA 1
ATOM 4120 C C . ALA B 1 182 ? 12.562 14.289 2.852 1 97.19 182 ALA B C 1
ATOM 4122 O O . ALA B 1 182 ? 12.828 13.789 1.755 1 97.19 182 ALA B O 1
ATOM 4123 N N . PHE B 1 183 ? 13.336 14.125 3.883 1 95.12 183 PHE B N 1
ATOM 4124 C CA . PHE B 1 183 ? 14.68 13.562 3.783 1 95.12 183 PHE B CA 1
ATOM 4125 C C . PHE B 1 183 ? 14.633 12.039 3.775 1 95.12 183 PHE B C 1
ATOM 4127 O O . PHE B 1 183 ? 15.617 11.383 3.439 1 95.12 183 PHE B O 1
ATOM 4134 N N . SER B 1 184 ? 13.617 11.484 4.18 1 95.19 184 SER B N 1
ATOM 4135 C CA . SER B 1 184 ? 13.594 10.047 4.445 1 95.19 184 SER B CA 1
ATOM 4136 C C . SER B 1 184 ? 12.953 9.289 3.289 1 95.19 184 SER B C 1
ATOM 4138 O O . SER B 1 184 ? 11.852 9.617 2.846 1 95.19 184 SER B O 1
ATOM 4140 N N . PRO B 1 185 ? 13.602 8.188 2.801 1 93.81 185 PRO B N 1
ATOM 4141 C CA . PRO B 1 185 ? 12.938 7.305 1.835 1 93.81 185 PRO B CA 1
ATOM 4142 C C . PRO B 1 185 ? 11.773 6.531 2.445 1 93.81 185 PRO B C 1
ATOM 4144 O O . PRO B 1 185 ? 11 5.902 1.721 1 93.81 185 PRO B O 1
ATOM 4147 N N . LEU B 1 186 ? 11.648 6.559 3.781 1 95.56 186 LEU B N 1
ATOM 4148 C CA . LEU B 1 186 ? 10.594 5.828 4.48 1 95.56 186 LEU B CA 1
ATOM 4149 C C . LEU B 1 186 ? 9.531 6.785 5.02 1 95.56 186 LEU B C 1
ATOM 4151 O O . LEU B 1 186 ? 8.766 6.422 5.914 1 95.56 186 LEU B O 1
ATOM 4155 N N . ARG B 1 187 ? 9.516 7.984 4.496 1 97.25 187 ARG B N 1
ATOM 4156 C CA . ARG B 1 187 ? 8.57 8.992 4.969 1 97.25 187 ARG B CA 1
ATOM 4157 C C . ARG B 1 187 ? 7.137 8.492 4.84 1 97.25 187 ARG B C 1
ATOM 4159 O O . ARG B 1 187 ? 6.84 7.652 3.99 1 97.25 187 ARG B O 1
ATOM 4166 N N . PRO B 1 188 ? 6.227 8.992 5.707 1 98.12 188 PRO B N 1
ATOM 4167 C CA . PRO B 1 188 ? 4.82 8.594 5.586 1 98.12 188 PRO B CA 1
ATOM 4168 C C . PRO B 1 188 ? 4.195 9.031 4.266 1 98.12 188 PRO B C 1
ATOM 4170 O O . PRO B 1 188 ? 4.598 10.047 3.693 1 98.12 188 PRO B O 1
ATOM 4173 N N . ASP B 1 189 ? 3.229 8.266 3.812 1 98.25 189 ASP B N 1
ATOM 4174 C CA . ASP B 1 189 ? 2.52 8.602 2.58 1 98.25 189 ASP B CA 1
ATOM 4175 C C . ASP B 1 189 ? 1.391 9.594 2.846 1 98.25 189 ASP B C 1
ATOM 4177 O O . ASP B 1 189 ? 1.001 10.352 1.955 1 98.25 189 ASP B O 1
ATOM 4181 N N . PHE B 1 190 ? 0.841 9.562 4.051 1 98.56 190 PHE B N 1
ATOM 4182 C CA . PHE B 1 190 ? -0.228 10.469 4.453 1 98.56 190 PHE B CA 1
ATOM 4183 C C . PHE B 1 190 ? 0.022 11.008 5.855 1 98.56 190 PHE B C 1
ATOM 4185 O O . PHE B 1 190 ? 0.585 10.312 6.703 1 98.56 190 PHE B O 1
ATOM 4192 N N . VAL B 1 191 ? -0.426 12.211 6.02 1 98.75 191 VAL B N 1
ATOM 4193 C CA . VAL B 1 191 ? -0.44 12.859 7.324 1 98.75 191 VAL B CA 1
ATOM 4194 C C . VAL B 1 191 ? -1.879 13.164 7.738 1 98.75 191 VAL B C 1
ATOM 4196 O O . VAL B 1 191 ? -2.676 13.641 6.93 1 98.75 191 VAL B O 1
ATOM 4199 N N . SER B 1 192 ? -2.131 12.797 8.922 1 98.69 192 SER B N 1
ATOM 4200 C CA . SER B 1 192 ? -3.455 13.039 9.484 1 98.69 192 SER B CA 1
ATOM 4201 C C . SER B 1 192 ? -3.387 14.031 10.641 1 98.69 192 SER B C 1
ATOM 4203 O O . SER B 1 192 ? -2.627 13.828 11.594 1 98.69 192 SER B O 1
ATOM 4205 N N . LEU B 1 193 ? -4.172 15.117 10.578 1 98.75 193 LEU B N 1
ATOM 4206 C CA . LEU B 1 193 ? -4.281 16.125 11.633 1 98.75 193 LEU B CA 1
ATOM 4207 C C . LEU B 1 193 ? -5.715 16.219 12.141 1 98.75 193 LEU B C 1
ATOM 4209 O O . LEU B 1 193 ? -6.602 16.703 11.43 1 98.75 193 LEU B O 1
ATOM 4213 N N . ALA B 1 194 ? -5.941 15.781 13.344 1 98.69 194 ALA B N 1
ATOM 4214 C CA . ALA B 1 194 ? -7.262 15.875 13.961 1 98.69 194 ALA B CA 1
ATOM 4215 C C . ALA B 1 194 ? -7.301 16.984 15.016 1 98.69 194 ALA B C 1
ATOM 4217 O O . ALA B 1 194 ? -6.418 17.047 15.875 1 98.69 194 ALA B O 1
ATOM 4218 N N . CYS B 1 195 ? -8.305 17.75 14.992 1 98.5 195 CYS B N 1
ATOM 4219 C CA . CYS B 1 195 ? -8.344 18.922 15.859 1 98.5 195 CYS B CA 1
ATOM 4220 C C . CYS B 1 195 ? -9.117 18.609 17.141 1 98.5 195 CYS B C 1
ATOM 4222 O O . CYS B 1 195 ? -10.312 18.312 17.094 1 98.5 195 CYS B O 1
ATOM 4224 N N . LEU B 1 196 ? -8.453 18.688 18.203 1 98 196 LEU B N 1
ATOM 4225 C CA . LEU B 1 196 ? -9.086 18.609 19.516 1 98 196 LEU B CA 1
ATOM 4226 C C . LEU B 1 196 ? -9.508 19.984 20 1 98 196 LEU B C 1
ATOM 4228 O O . LEU B 1 196 ? -10.609 20.156 20.531 1 98 196 LEU B O 1
ATOM 4232 N N . ARG B 1 197 ? -8.594 20.969 19.859 1 97.38 197 ARG B N 1
ATOM 4233 C CA . ARG B 1 197 ? -8.828 22.375 20.172 1 97.38 197 ARG B CA 1
ATOM 4234 C C . ARG B 1 197 ? -8.242 23.281 19.078 1 97.38 197 ARG B C 1
ATOM 4236 O O . ARG B 1 197 ? -7.094 23.109 18.672 1 97.38 197 ARG B O 1
ATOM 4243 N N . GLY B 1 198 ? -9.117 24.203 18.641 1 95.75 198 GLY B N 1
ATOM 4244 C CA . GLY B 1 198 ? -8.664 25.078 17.578 1 95.75 198 GLY B CA 1
ATOM 4245 C C . GLY B 1 198 ? -8.172 26.422 18.094 1 95.75 198 GLY B C 1
ATOM 4246 O O . GLY B 1 198 ? -8.289 26.719 19.281 1 95.75 198 GLY B O 1
ATOM 4247 N N . ASP B 1 199 ? -7.52 27.125 17.25 1 95.81 199 ASP B N 1
ATOM 4248 C CA . ASP B 1 199 ? -7.137 28.531 17.391 1 95.81 199 ASP B CA 1
ATOM 4249 C C . ASP B 1 199 ? -7.395 29.297 16.094 1 95.81 199 ASP B C 1
ATOM 4251 O O . ASP B 1 199 ? -6.828 28.969 15.047 1 95.81 199 ASP B O 1
ATOM 4255 N N . PRO B 1 200 ? -8.25 30.281 16.141 1 93.69 200 PRO B N 1
ATOM 4256 C CA . PRO B 1 200 ? -8.641 31 14.922 1 93.69 200 PRO B CA 1
ATOM 4257 C C . PRO B 1 200 ? -7.449 31.641 14.211 1 93.69 200 PRO B C 1
ATOM 4259 O O . PRO B 1 200 ? -7.543 32 13.031 1 93.69 200 PRO B O 1
ATOM 4262 N N . ARG B 1 201 ? -6.383 31.844 14.844 1 93.62 201 ARG B N 1
ATOM 4263 C CA . ARG B 1 201 ? -5.211 32.469 14.25 1 93.62 201 ARG B CA 1
ATOM 4264 C C . ARG B 1 201 ? -4.27 31.438 13.656 1 93.62 201 ARG B C 1
ATOM 4266 O O . ARG B 1 201 ? -3.326 31.781 12.938 1 93.62 201 ARG B O 1
ATOM 4273 N N . ALA B 1 202 ? -4.457 30.219 13.969 1 96.06 202 ALA B N 1
ATOM 4274 C CA . ALA B 1 202 ? -3.58 29.156 13.492 1 96.06 202 ALA B CA 1
ATOM 4275 C C . ALA B 1 202 ? -4.148 28.5 12.234 1 96.06 202 ALA B C 1
ATOM 4277 O O . ALA B 1 202 ? -5.102 27.719 12.312 1 96.06 202 ALA B O 1
ATOM 4278 N N . LEU B 1 203 ? -3.527 28.797 11.141 1 97.38 203 LEU B N 1
ATOM 4279 C CA . LEU B 1 203 ? -3.943 28.281 9.844 1 97.38 203 LEU B CA 1
ATOM 4280 C C . LEU B 1 203 ? -2.992 27.188 9.367 1 97.38 203 LEU B C 1
ATOM 4282 O O . LEU B 1 203 ? -1.774 27.297 9.523 1 97.38 203 LEU B O 1
ATOM 4286 N N . THR B 1 204 ? -3.549 26.078 8.883 1 97.75 204 THR B N 1
ATOM 4287 C CA . THR B 1 204 ? -2.771 25.094 8.133 1 97.75 204 THR B CA 1
ATOM 4288 C C . THR B 1 204 ? -2.791 25.422 6.641 1 97.75 204 THR B C 1
ATOM 4290 O O . THR B 1 204 ? -3.861 25.578 6.047 1 97.75 204 THR B O 1
ATOM 4293 N N . TYR B 1 205 ? -1.622 25.578 6.113 1 97.81 205 TYR B N 1
ATOM 4294 C CA . TYR B 1 205 ? -1.491 25.875 4.691 1 97.81 205 TYR B CA 1
ATOM 4295 C C . TYR B 1 205 ? -1.255 24.609 3.885 1 97.81 205 TYR B C 1
ATOM 4297 O O . TYR B 1 205 ? -0.556 23.703 4.336 1 97.81 205 TYR B O 1
ATOM 4305 N N . LEU B 1 206 ? -1.841 24.578 2.68 1 97.75 206 LEU B N 1
ATOM 4306 C CA . LEU B 1 206 ? -1.658 23.453 1.76 1 97.75 206 LEU B CA 1
ATOM 4307 C C . LEU B 1 206 ? -1.375 23.953 0.347 1 97.75 206 LEU B C 1
ATOM 4309 O O . LEU B 1 206 ? -1.912 24.984 -0.073 1 97.75 206 LEU B O 1
ATOM 4313 N N . PHE B 1 207 ? -0.548 23.234 -0.306 1 97.56 207 PHE B N 1
ATOM 4314 C CA . PHE B 1 207 ? -0.181 23.516 -1.689 1 97.56 207 PHE B CA 1
ATOM 4315 C C . PHE B 1 207 ? 0.168 22.234 -2.428 1 97.56 207 PHE B C 1
ATOM 4317 O O . PHE B 1 207 ? 1.073 21.5 -2.018 1 97.56 207 PHE B O 1
ATOM 4324 N N . SER B 1 208 ? -0.562 21.906 -3.529 1 97 208 SER B N 1
ATOM 4325 C CA . SER B 1 208 ? -0.407 20.609 -4.184 1 97 208 SER B CA 1
ATOM 4326 C C . SER B 1 208 ? 0.581 20.688 -5.344 1 97 208 SER B C 1
ATOM 4328 O O . SER B 1 208 ? 0.819 21.766 -5.887 1 97 208 SER B O 1
ATOM 4330 N N . ALA B 1 209 ? 1.118 19.547 -5.707 1 97.31 209 ALA B N 1
ATOM 4331 C CA . ALA B 1 209 ? 1.991 19.422 -6.871 1 97.31 209 ALA B CA 1
ATOM 4332 C C . ALA B 1 209 ? 1.269 19.844 -8.148 1 97.31 209 ALA B C 1
ATOM 4334 O O . ALA B 1 209 ? 1.866 20.453 -9.031 1 97.31 209 ALA B O 1
ATOM 4335 N N . ARG B 1 210 ? 0.016 19.516 -8.258 1 95.56 210 ARG B N 1
ATOM 4336 C CA . ARG B 1 210 ? -0.76 19.891 -9.438 1 95.56 210 ARG B CA 1
ATOM 4337 C C . ARG B 1 210 ? -0.878 21.406 -9.555 1 95.56 210 ARG B C 1
ATOM 4339 O O . ARG B 1 210 ? -0.74 21.953 -10.648 1 95.56 210 ARG B O 1
ATOM 4346 N N . GLN B 1 211 ? -1.144 22.062 -8.438 1 95.75 211 GLN B N 1
ATOM 4347 C CA . GLN B 1 211 ? -1.164 23.531 -8.43 1 95.75 211 GLN B CA 1
ATOM 4348 C C . GLN B 1 211 ? 0.183 24.094 -8.867 1 95.75 211 GLN B C 1
ATOM 4350 O O . GLN B 1 211 ? 0.237 25.031 -9.664 1 95.75 211 GLN B O 1
ATOM 4355 N N . LEU B 1 212 ? 1.236 23.5 -8.344 1 98 212 LEU B N 1
ATOM 4356 C CA . LEU B 1 212 ? 2.574 23.969 -8.695 1 98 212 LEU B CA 1
ATOM 4357 C C . LEU B 1 212 ? 2.809 23.844 -10.195 1 98 212 LEU B C 1
ATOM 4359 O O . LEU B 1 212 ? 3.215 24.812 -10.844 1 98 212 LEU B O 1
ATOM 4363 N N . VAL B 1 213 ? 2.533 22.719 -10.766 1 97.75 213 VAL B N 1
ATOM 4364 C CA . VAL B 1 213 ? 2.787 22.453 -12.18 1 97.75 213 VAL B CA 1
ATOM 4365 C C . VAL B 1 213 ? 1.995 23.422 -13.047 1 97.75 213 VAL B C 1
ATOM 4367 O O . VAL B 1 213 ? 2.475 23.875 -14.094 1 97.75 213 VAL B O 1
ATOM 4370 N N . ALA B 1 214 ? 0.868 23.797 -12.617 1 96.56 214 ALA B N 1
ATOM 4371 C CA . ALA B 1 214 ? 0.003 24.703 -13.367 1 96.56 214 ALA B CA 1
ATOM 4372 C C . ALA B 1 214 ? 0.615 26.094 -13.461 1 96.56 214 ALA B C 1
ATOM 4374 O O . ALA B 1 214 ? 0.22 26.891 -14.312 1 96.56 214 ALA B O 1
ATOM 4375 N N . THR B 1 215 ? 1.584 26.438 -12.633 1 97.25 215 THR B N 1
ATOM 4376 C CA . THR B 1 215 ? 2.174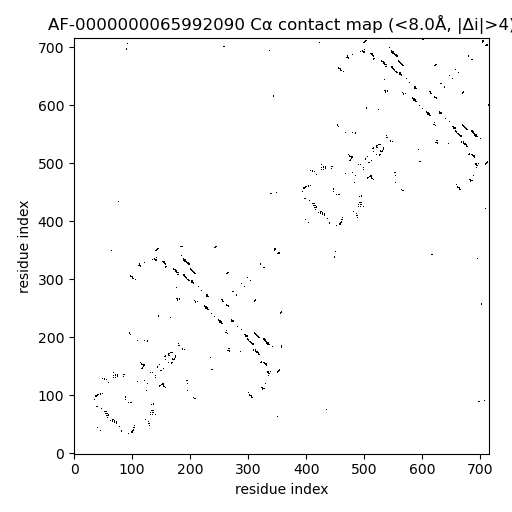 27.766 -12.602 1 97.25 215 THR B CA 1
ATOM 4377 C C . THR B 1 215 ? 3.506 27.781 -13.344 1 97.25 215 THR B C 1
ATOM 4379 O O . THR B 1 215 ? 4.121 28.844 -13.5 1 97.25 215 THR B O 1
ATOM 4382 N N . LEU B 1 216 ? 3.941 26.641 -13.828 1 98.19 216 LEU B N 1
ATOM 4383 C CA . LEU B 1 216 ? 5.309 26.531 -14.328 1 98.19 216 LEU B CA 1
ATOM 4384 C C . LEU B 1 216 ? 5.32 26.328 -15.844 1 98.19 216 LEU B C 1
ATOM 4386 O O . LEU B 1 216 ? 4.344 25.844 -16.422 1 98.19 216 LEU B O 1
ATOM 4390 N N . THR B 1 217 ? 6.48 26.656 -16.469 1 98.12 217 THR B N 1
ATOM 4391 C CA . THR B 1 217 ? 6.727 26.328 -17.859 1 98.12 217 THR B CA 1
ATOM 4392 C C . THR B 1 217 ? 7.137 24.875 -18.016 1 98.12 217 THR B C 1
ATOM 4394 O O . THR B 1 217 ? 7.559 24.234 -17.047 1 98.12 217 THR B O 1
ATOM 4397 N N . THR B 1 218 ? 7.078 24.422 -19.219 1 97.88 218 THR B N 1
ATOM 4398 C CA . THR B 1 218 ? 7.484 23.047 -19.516 1 97.88 218 THR B CA 1
ATOM 4399 C C . THR B 1 218 ? 8.953 22.828 -19.156 1 97.88 218 THR B C 1
ATOM 4401 O O . THR B 1 218 ? 9.32 21.766 -18.656 1 97.88 218 THR B O 1
ATOM 4404 N N . GLN B 1 219 ? 9.68 23.812 -19.391 1 98 219 GLN B N 1
ATOM 4405 C CA . GLN B 1 219 ? 11.102 23.719 -19.094 1 98 219 GLN B CA 1
ATOM 4406 C C . GLN B 1 219 ? 11.352 23.641 -17.594 1 98 219 GLN B C 1
ATOM 4408 O O . GLN B 1 219 ? 12.18 22.844 -17.141 1 98 219 GLN B O 1
ATOM 4413 N N . GLU B 1 220 ? 10.664 24.484 -16.859 1 98.5 220 GLU B N 1
ATOM 4414 C CA . GLU B 1 220 ? 10.805 24.469 -15.406 1 98.5 220 GLU B CA 1
ATOM 4415 C C . GLU B 1 220 ? 10.367 23.125 -14.828 1 98.5 220 GLU B C 1
ATOM 4417 O O . GLU B 1 220 ? 11.016 22.594 -13.922 1 98.5 220 GLU B O 1
ATOM 4422 N N . ILE B 1 221 ? 9.312 22.625 -15.375 1 98.69 221 ILE B N 1
ATOM 4423 C CA . ILE B 1 221 ? 8.82 21.328 -14.938 1 98.69 221 ILE B CA 1
ATOM 4424 C C . ILE B 1 221 ? 9.883 20.266 -15.188 1 98.69 221 ILE B C 1
ATOM 4426 O O . ILE B 1 221 ? 10.18 19.453 -14.312 1 98.69 221 ILE B O 1
ATOM 4430 N N . ALA B 1 222 ? 10.453 20.281 -16.344 1 98.38 222 ALA B N 1
ATOM 4431 C CA . ALA B 1 222 ? 11.484 19.312 -16.688 1 98.38 222 ALA B CA 1
ATOM 4432 C C . ALA B 1 222 ? 12.68 19.422 -15.742 1 98.38 222 ALA B C 1
ATOM 4434 O O . ALA B 1 222 ? 13.227 18.406 -15.32 1 98.38 222 ALA B O 1
ATOM 4435 N N . MET B 1 223 ? 13.031 20.594 -15.445 1 98.56 223 MET B N 1
ATOM 4436 C CA . MET B 1 223 ? 14.172 20.797 -14.555 1 98.56 223 MET B CA 1
ATOM 4437 C C . MET B 1 223 ? 13.859 20.312 -13.148 1 98.56 223 MET B C 1
ATOM 4439 O O . MET B 1 223 ? 14.719 19.734 -12.477 1 98.56 223 MET B O 1
ATOM 4443 N N . LEU B 1 224 ? 12.656 20.531 -12.672 1 98.81 224 LEU B N 1
ATOM 4444 C CA . LEU B 1 224 ? 12.258 20.141 -11.32 1 98.81 224 LEU B CA 1
ATOM 4445 C C . LEU B 1 224 ? 12.242 18.625 -11.195 1 98.81 224 LEU B C 1
ATOM 4447 O O . LEU B 1 224 ? 12.219 18.094 -10.078 1 98.81 224 LEU B O 1
ATOM 4451 N N . ARG B 1 225 ? 12.234 17.938 -12.297 1 98.44 225 ARG B N 1
ATOM 4452 C CA . ARG B 1 225 ? 12.227 16.484 -12.289 1 98.44 225 ARG B CA 1
ATOM 4453 C C . ARG B 1 225 ? 13.641 15.914 -12.289 1 98.44 225 ARG B C 1
ATOM 4455 O O . ARG B 1 225 ? 13.836 14.703 -12.172 1 98.44 225 ARG B O 1
ATOM 4462 N N . GLU B 1 226 ? 14.633 16.797 -12.391 1 98.38 226 GLU B N 1
ATOM 4463 C CA . GLU B 1 226 ? 16.031 16.375 -12.297 1 98.38 226 GLU B CA 1
ATOM 4464 C C . GLU B 1 226 ? 16.516 16.391 -10.844 1 98.38 226 GLU B C 1
ATOM 4466 O O . GLU B 1 226 ? 16.078 17.234 -10.047 1 98.38 226 GLU B O 1
ATOM 4471 N N . PRO B 1 227 ? 17.375 15.43 -10.492 1 98.38 227 PRO B N 1
ATOM 4472 C CA . PRO B 1 227 ? 17.922 15.414 -9.133 1 98.38 227 PRO B CA 1
ATOM 4473 C C . PRO B 1 227 ? 18.906 16.547 -8.875 1 98.38 227 PRO B C 1
ATOM 4475 O O . PRO B 1 227 ? 20.125 16.328 -8.953 1 98.38 227 PRO B O 1
ATOM 4478 N N . MET B 1 228 ? 18.406 17.688 -8.453 1 98.62 228 MET B N 1
ATOM 4479 C CA . MET B 1 228 ? 19.281 18.859 -8.383 1 98.62 228 MET B CA 1
ATOM 4480 C C . MET B 1 228 ? 19.203 19.5 -7.004 1 98.62 228 MET B C 1
ATOM 4482 O O . MET B 1 228 ? 19.688 20.625 -6.809 1 98.62 228 MET B O 1
ATOM 4486 N N . TRP B 1 229 ? 18.609 18.859 -6.027 1 98.69 229 TRP B N 1
ATOM 4487 C CA . TRP B 1 229 ? 18.484 19.453 -4.699 1 98.69 229 TRP B CA 1
ATOM 4488 C C . TRP B 1 229 ? 18.969 18.484 -3.621 1 98.69 229 TRP B C 1
ATOM 4490 O O . TRP B 1 229 ? 18.719 17.281 -3.709 1 98.69 229 TRP B O 1
ATOM 4500 N N . THR B 1 230 ? 19.594 19.016 -2.648 1 98 230 THR B N 1
ATOM 4501 C CA . THR B 1 230 ? 19.984 18.266 -1.457 1 98 230 THR B CA 1
ATOM 4502 C C . THR B 1 230 ? 19.172 18.719 -0.245 1 98 230 THR B C 1
ATOM 4504 O O . THR B 1 230 ? 18.594 19.812 -0.261 1 98 230 THR B O 1
ATOM 4507 N N . THR B 1 231 ? 19.031 17.875 0.702 1 97 231 THR B N 1
ATOM 4508 C CA . THR B 1 231 ? 18.375 18.219 1.956 1 97 231 THR B CA 1
ATOM 4509 C C . THR B 1 231 ? 19.094 17.562 3.141 1 97 231 THR B C 1
ATOM 4511 O O . THR B 1 231 ? 20.047 16.797 2.957 1 97 231 THR B O 1
ATOM 4514 N N . THR B 1 232 ? 18.75 17.969 4.32 1 94.31 232 THR B N 1
ATOM 4515 C CA . THR B 1 232 ? 19.281 17.391 5.543 1 94.31 232 THR B CA 1
ATOM 4516 C C . THR B 1 232 ? 18.156 16.891 6.445 1 94.31 232 THR B C 1
ATOM 4518 O O . THR B 1 232 ? 16.984 16.969 6.086 1 94.31 232 THR B O 1
ATOM 4521 N N . VAL B 1 233 ? 18.578 16.266 7.516 1 91.25 233 VAL B N 1
ATOM 4522 C CA . VAL B 1 233 ? 17.656 15.594 8.422 1 91.25 233 VAL B CA 1
ATOM 4523 C C . VAL B 1 233 ? 16.984 16.625 9.328 1 91.25 233 VAL B C 1
ATOM 4525 O O . VAL B 1 233 ? 17.641 17.562 9.789 1 91.25 233 VAL B O 1
ATOM 4528 N N . ASP B 1 234 ? 15.703 16.422 9.617 1 87.88 234 ASP B N 1
ATOM 4529 C CA . ASP B 1 234 ? 14.938 17.328 10.461 1 87.88 234 ASP B CA 1
ATOM 4530 C C . ASP B 1 234 ? 15.578 17.469 11.844 1 87.88 234 ASP B C 1
ATOM 4532 O O . ASP B 1 234 ? 16.094 16.484 12.391 1 87.88 234 ASP B O 1
ATOM 4536 N N . GLU B 1 235 ? 15.391 18.609 12.414 1 78.44 235 GLU B N 1
ATOM 4537 C CA . GLU B 1 235 ? 15.906 18.906 13.742 1 78.44 235 GLU B CA 1
ATOM 4538 C C . GLU B 1 235 ? 15.383 17.906 14.773 1 78.44 235 GLU B C 1
ATOM 4540 O O . GLU B 1 235 ? 16.109 17.484 15.672 1 78.44 235 GLU B O 1
ATOM 4545 N N . SER B 1 236 ? 14.164 17.547 14.648 1 78 236 SER B N 1
ATOM 4546 C CA . SER B 1 236 ? 13.547 16.625 15.602 1 78 236 SER B CA 1
ATOM 4547 C C . SER B 1 236 ? 14.25 15.281 15.609 1 78 236 SER B C 1
ATOM 4549 O O . SER B 1 236 ? 14.203 14.555 16.609 1 78 236 SER B O 1
ATOM 4551 N N . PHE B 1 237 ? 14.867 14.906 14.547 1 79.75 237 PHE B N 1
ATOM 4552 C CA . PHE B 1 237 ? 15.539 13.609 14.43 1 79.75 237 PHE B CA 1
ATOM 4553 C C . PHE B 1 237 ? 16.953 13.68 14.977 1 79.75 237 PHE B C 1
ATOM 4555 O O . PHE B 1 237 ? 17.578 12.648 15.234 1 79.75 237 PHE B O 1
ATOM 4562 N N . LEU B 1 238 ? 17.484 14.852 14.992 1 76.06 238 LEU B N 1
ATOM 4563 C CA . LEU B 1 238 ? 18.875 15.016 15.406 1 76.06 238 LEU B CA 1
ATOM 4564 C C . LEU B 1 238 ? 19 15.016 16.922 1 76.06 238 LEU B C 1
ATOM 4566 O O . LEU B 1 238 ? 20.094 14.883 17.469 1 76.06 238 LEU B O 1
ATOM 4570 N N . ALA B 1 239 ? 17.922 14.922 17.469 1 66.88 239 ALA B N 1
ATOM 4571 C CA . ALA B 1 239 ? 17.969 14.93 18.922 1 66.88 239 ALA B CA 1
ATOM 4572 C C . ALA B 1 239 ? 18.609 13.648 19.469 1 66.88 239 ALA B C 1
ATOM 4574 O O . ALA B 1 239 ? 18.625 12.625 18.781 1 66.88 239 ALA B O 1
ATOM 4575 N N . GLU B 1 240 ? 19.484 13.75 20.422 1 68.25 240 GLU B N 1
ATOM 4576 C CA . GLU B 1 240 ? 20.016 12.648 21.219 1 68.25 240 GLU B CA 1
ATOM 4577 C C . GLU B 1 240 ? 21.234 12.023 20.562 1 68.25 240 GLU B C 1
ATOM 4579 O O . GLU B 1 240 ? 21.609 10.891 20.891 1 68.25 240 GLU B O 1
ATOM 4584 N N . GLY B 1 241 ? 21.672 12.641 19.562 1 72 241 GLY B N 1
ATOM 4585 C CA . GLY B 1 241 ? 22.906 12.125 18.984 1 72 241 GLY B CA 1
ATOM 4586 C C . GLY B 1 241 ? 22.688 10.914 18.094 1 72 241 GLY B C 1
ATOM 4587 O O . GLY B 1 241 ? 23.531 10.023 18.047 1 72 241 GLY B O 1
ATOM 4588 N N . ARG B 1 242 ? 21.578 10.883 17.5 1 77.62 242 ARG B N 1
ATOM 4589 C CA . ARG B 1 242 ? 21.25 9.734 16.656 1 77.62 242 ARG B CA 1
ATOM 4590 C C . ARG B 1 242 ? 22.109 9.734 15.391 1 77.62 242 ARG B C 1
ATOM 4592 O O . ARG B 1 242 ? 22.5 10.789 14.891 1 77.62 242 ARG B O 1
ATOM 4599 N N . THR B 1 243 ? 22.438 8.477 15.008 1 80 243 THR B N 1
ATOM 4600 C CA . THR B 1 243 ? 23.125 8.281 13.734 1 80 243 THR B CA 1
ATOM 4601 C C . THR B 1 243 ? 22.172 7.684 12.695 1 80 243 THR B C 1
ATOM 4603 O O . THR B 1 243 ? 21.219 6.988 13.047 1 80 243 THR B O 1
ATOM 4606 N N . PHE B 1 244 ? 22.469 8.062 11.461 1 84.25 244 PHE B N 1
ATOM 4607 C CA . PHE B 1 244 ? 21.625 7.625 10.352 1 84.25 244 PHE B CA 1
ATOM 4608 C C . PHE B 1 244 ? 22.438 6.816 9.344 1 84.25 244 PHE B C 1
ATOM 4610 O O . PHE B 1 244 ? 23.531 7.207 8.969 1 84.25 244 PHE B O 1
ATOM 4617 N N . LEU B 1 245 ? 21.891 5.754 8.852 1 83.19 245 LEU B N 1
ATOM 4618 C CA . LEU B 1 245 ? 22.578 4.883 7.898 1 83.19 245 LEU B CA 1
ATOM 4619 C C . LEU B 1 245 ? 22.875 5.621 6.598 1 83.19 245 LEU B C 1
ATOM 4621 O O . LEU B 1 245 ? 23.906 5.387 5.969 1 83.19 245 LEU B O 1
ATOM 4625 N N . LEU B 1 246 ? 21.984 6.582 6.289 1 85.31 246 LEU B N 1
ATOM 4626 C CA . LEU B 1 246 ? 22.141 7.285 5.023 1 85.31 246 LEU B CA 1
ATOM 4627 C C . LEU B 1 246 ? 22.938 8.578 5.215 1 85.31 246 LEU B C 1
ATOM 4629 O O . LEU B 1 246 ? 23.062 9.375 4.281 1 85.31 246 LEU B O 1
ATOM 4633 N N . GLY B 1 247 ? 23.312 8.852 6.406 1 86.88 247 GLY B N 1
ATOM 4634 C CA . GLY B 1 247 ? 24.062 10.078 6.68 1 86.88 247 GLY B CA 1
ATOM 4635 C C . GLY B 1 247 ? 23.156 11.273 6.926 1 86.88 247 GLY B C 1
ATOM 4636 O O . GLY B 1 247 ? 21.938 11.133 7.004 1 86.88 247 GLY B O 1
ATOM 4637 N N . PHE B 1 248 ? 23.781 12.406 7.059 1 89.31 248 PHE B N 1
ATOM 4638 C CA . PHE B 1 248 ? 23.062 13.625 7.395 1 89.31 248 PHE B CA 1
ATOM 4639 C C . PHE B 1 248 ? 22.578 14.336 6.137 1 89.31 248 PHE B C 1
ATOM 4641 O O . PHE B 1 248 ? 21.484 14.922 6.121 1 89.31 248 PHE B O 1
ATOM 4648 N N . GLU B 1 249 ? 23.391 14.281 5.129 1 92.19 249 GLU B N 1
ATOM 4649 C CA . GLU B 1 249 ? 23.047 14.906 3.857 1 92.19 249 GLU B CA 1
ATOM 4650 C C . GLU B 1 249 ? 22.391 13.898 2.912 1 92.19 249 GLU B C 1
ATOM 4652 O O . GLU B 1 249 ? 22.844 12.766 2.783 1 92.19 249 GLU B O 1
ATOM 4657 N N . ARG B 1 250 ? 21.297 14.344 2.336 1 94.81 250 ARG B N 1
ATOM 4658 C CA . ARG B 1 250 ? 20.562 13.516 1.382 1 94.81 250 ARG B CA 1
ATOM 4659 C C . ARG B 1 250 ? 20.578 14.141 -0.009 1 94.81 250 ARG B C 1
ATOM 4661 O O . ARG B 1 250 ? 20.594 15.367 -0.145 1 94.81 250 ARG B O 1
ATOM 4668 N N . GLY B 1 251 ? 20.391 13.211 -1.011 1 93 251 GLY B N 1
ATOM 4669 C CA . GLY B 1 251 ? 20.266 13.68 -2.383 1 93 251 GLY B CA 1
ATOM 4670 C C . GLY B 1 251 ? 21.578 13.641 -3.145 1 93 251 GLY B C 1
ATOM 4671 O O . GLY B 1 251 ? 22.547 13.039 -2.686 1 93 251 GLY B O 1
ATOM 4672 N N . PRO B 1 252 ? 21.594 14.367 -4.188 1 97.31 252 PRO B N 1
ATOM 4673 C CA . PRO B 1 252 ? 20.531 15.234 -4.711 1 97.31 252 PRO B CA 1
ATOM 4674 C C . PRO B 1 252 ? 19.281 14.469 -5.117 1 97.31 252 PRO B C 1
ATOM 4676 O O . PRO B 1 252 ? 19.375 13.305 -5.527 1 97.31 252 PRO B O 1
ATOM 4679 N N . ILE B 1 253 ? 18.078 15.133 -4.949 1 97.75 253 ILE B N 1
ATOM 4680 C CA . ILE B 1 253 ? 16.781 14.555 -5.305 1 97.75 253 ILE B CA 1
ATOM 4681 C C . ILE B 1 253 ? 15.984 15.547 -6.145 1 97.75 253 ILE B C 1
ATOM 4683 O O . ILE B 1 253 ? 16.281 16.75 -6.145 1 97.75 253 ILE B O 1
ATOM 4687 N N . PRO B 1 254 ? 15.078 15.031 -6.965 1 98.56 254 PRO B N 1
ATOM 4688 C CA . PRO B 1 254 ? 14.156 15.93 -7.664 1 98.56 254 PRO B CA 1
ATOM 4689 C C . PRO B 1 254 ? 13.047 16.453 -6.754 1 98.56 254 PRO B C 1
ATOM 4691 O O . PRO B 1 254 ? 12.719 15.828 -5.742 1 98.56 254 PRO B O 1
ATOM 4694 N N . ILE B 1 255 ? 12.469 17.562 -7.07 1 98.75 255 ILE B N 1
ATOM 4695 C CA . ILE B 1 255 ? 11.328 18.125 -6.348 1 98.75 255 ILE B CA 1
ATOM 4696 C C . ILE B 1 255 ? 10.031 17.516 -6.887 1 98.75 255 ILE B C 1
ATOM 4698 O O . ILE B 1 255 ? 9.102 17.25 -6.121 1 98.75 255 ILE B O 1
ATOM 4702 N N . LEU B 1 256 ? 9.992 17.344 -8.227 1 98.56 256 LEU B N 1
ATOM 4703 C CA . LEU B 1 256 ? 8.82 16.734 -8.852 1 98.56 256 LEU B CA 1
ATOM 4704 C C . LEU B 1 256 ? 9.148 15.336 -9.367 1 98.56 256 LEU B C 1
ATOM 4706 O O . LEU B 1 256 ? 10.25 15.094 -9.875 1 98.56 256 LEU B O 1
ATOM 4710 N N . SER B 1 257 ? 8.258 14.43 -9.211 1 97.56 257 SER B N 1
ATOM 4711 C CA . SER B 1 257 ? 8.297 13.094 -9.797 1 97.56 257 SER B CA 1
ATOM 4712 C C . SER B 1 257 ? 6.895 12.602 -10.148 1 97.56 257 SER B C 1
ATOM 4714 O O . SER B 1 257 ? 5.949 13.398 -10.203 1 97.56 257 SER B O 1
ATOM 4716 N N . GLY B 1 258 ? 6.766 11.32 -10.422 1 93.94 258 GLY B N 1
ATOM 4717 C CA . GLY B 1 258 ? 5.461 10.75 -10.719 1 93.94 258 GLY B CA 1
ATOM 4718 C C . GLY B 1 258 ? 4.996 11.031 -12.133 1 93.94 258 GLY B C 1
ATOM 4719 O O . GLY B 1 258 ? 5.777 11.477 -12.977 1 93.94 258 GLY B O 1
ATOM 4720 N N . ALA B 1 259 ? 3.717 10.742 -12.375 1 93.25 259 ALA B N 1
ATOM 4721 C CA . ALA B 1 259 ? 3.115 10.906 -13.695 1 93.25 259 ALA B CA 1
ATOM 4722 C C . ALA B 1 259 ? 2.902 12.383 -14.016 1 93.25 259 ALA B C 1
ATOM 4724 O O . ALA B 1 259 ? 2.756 13.211 -13.117 1 93.25 259 ALA B O 1
ATOM 4725 N N . ASP B 1 260 ? 2.836 12.688 -15.297 1 92.06 260 ASP B N 1
ATOM 4726 C CA . ASP B 1 260 ? 2.619 14.07 -15.711 1 92.06 260 ASP B CA 1
ATOM 4727 C C . ASP B 1 260 ? 1.265 14.586 -15.227 1 92.06 260 ASP B C 1
ATOM 4729 O O . ASP B 1 260 ? 1.143 15.734 -14.82 1 92.06 260 ASP B O 1
ATOM 4733 N N . ASP B 1 261 ? 0.315 13.734 -15.242 1 91.12 261 ASP B N 1
ATOM 4734 C CA . ASP B 1 261 ? -1.029 14.164 -14.867 1 91.12 261 ASP B CA 1
ATOM 4735 C C . ASP B 1 261 ? -1.292 13.914 -13.383 1 91.12 261 ASP B C 1
ATOM 4737 O O . ASP B 1 261 ? -2.385 14.195 -12.883 1 91.12 261 ASP B O 1
ATOM 4741 N N . ASP B 1 262 ? -0.374 13.406 -12.695 1 93.38 262 ASP B N 1
ATOM 4742 C CA . ASP B 1 262 ? -0.432 13.18 -11.25 1 93.38 262 ASP B CA 1
ATOM 4743 C C . ASP B 1 262 ? 0.947 13.344 -10.617 1 93.38 262 ASP B C 1
ATOM 4745 O O . ASP B 1 262 ? 1.521 12.375 -10.109 1 93.38 262 ASP B O 1
ATOM 4749 N N . PRO B 1 263 ? 1.42 14.539 -10.594 1 96.06 263 PRO B N 1
ATOM 4750 C CA . PRO B 1 263 ? 2.775 14.773 -10.086 1 96.06 263 PRO B CA 1
ATOM 4751 C C . PRO B 1 263 ? 2.873 14.641 -8.57 1 96.06 263 PRO B C 1
ATOM 4753 O O . PRO B 1 263 ? 1.927 14.977 -7.852 1 96.06 263 PRO B O 1
ATOM 4756 N N . PHE B 1 264 ? 3.996 14.086 -8.172 1 97.5 264 PHE B N 1
ATOM 4757 C CA . PHE B 1 264 ? 4.387 14.062 -6.77 1 97.5 264 PHE B CA 1
ATOM 4758 C C . PHE B 1 264 ? 5.367 15.18 -6.457 1 97.5 264 PHE B C 1
ATOM 4760 O O . PHE B 1 264 ? 6.059 15.672 -7.352 1 97.5 264 PHE B O 1
ATOM 4767 N N . ILE B 1 265 ? 5.402 15.594 -5.18 1 98.38 265 ILE B N 1
ATOM 4768 C CA . ILE B 1 265 ? 6.289 16.672 -4.773 1 98.38 265 ILE B CA 1
ATOM 4769 C C . ILE B 1 265 ? 7.004 16.297 -3.477 1 98.38 265 ILE B C 1
ATOM 4771 O O . ILE B 1 265 ? 6.398 15.711 -2.576 1 98.38 265 ILE B O 1
ATOM 4775 N N . VAL B 1 266 ? 8.25 16.531 -3.41 1 98.62 266 VAL B N 1
ATOM 4776 C CA . VAL B 1 266 ? 9.039 16.516 -2.182 1 98.62 266 VAL B CA 1
ATOM 4777 C C . VAL B 1 266 ? 9.742 17.859 -2.006 1 98.62 266 VAL B C 1
ATOM 4779 O O . VAL B 1 266 ? 10.484 18.297 -2.891 1 98.62 266 VAL B O 1
ATOM 4782 N N . PHE B 1 267 ? 9.469 18.5 -0.895 1 98.69 267 PHE B N 1
ATOM 4783 C CA . PHE B 1 267 ? 10 19.844 -0.708 1 98.69 267 PHE B CA 1
ATOM 4784 C C . PHE B 1 267 ? 10.156 20.172 0.774 1 98.69 267 PHE B C 1
ATOM 4786 O O . PHE B 1 267 ? 9.336 19.75 1.595 1 98.69 267 PHE B O 1
ATOM 4793 N N . ASP B 1 268 ? 11.195 20.797 1.1 1 98.19 268 ASP B N 1
ATOM 4794 C CA . ASP B 1 268 ? 11.453 21.375 2.416 1 98.19 268 ASP B CA 1
ATOM 4795 C C . ASP B 1 268 ? 12.133 22.734 2.295 1 98.19 268 ASP B C 1
ATOM 4797 O O . ASP B 1 268 ? 13.328 22.812 2.004 1 98.19 268 ASP B O 1
ATOM 4801 N N . GLN B 1 269 ? 11.375 23.719 2.553 1 97.62 269 GLN B N 1
ATOM 4802 C CA . GLN B 1 269 ? 11.867 25.078 2.355 1 97.62 269 GLN B CA 1
ATOM 4803 C C . GLN B 1 269 ? 13.062 25.359 3.256 1 97.62 269 GLN B C 1
ATOM 4805 O O . GLN B 1 269 ? 14.016 26.031 2.838 1 97.62 269 GLN B O 1
ATOM 4810 N N . ASP B 1 270 ? 13.047 24.891 4.414 1 95.06 270 ASP B N 1
ATOM 4811 C CA . ASP B 1 270 ? 14.062 25.203 5.414 1 95.06 270 ASP B CA 1
ATOM 4812 C C . ASP B 1 270 ? 15.359 24.438 5.133 1 95.06 270 ASP B C 1
ATOM 4814 O O . ASP B 1 270 ? 16.453 24.984 5.301 1 95.06 270 ASP B O 1
ATOM 4818 N N . LEU B 1 271 ? 15.273 23.203 4.66 1 96.12 271 LEU B N 1
ATOM 4819 C CA . LEU B 1 271 ? 16.438 22.328 4.703 1 96.12 271 LEU B CA 1
ATOM 4820 C C . LEU B 1 271 ? 16.922 22 3.295 1 96.12 271 LEU B C 1
ATOM 4822 O O . LEU B 1 271 ? 18.078 21.578 3.115 1 96.12 271 LEU B O 1
ATOM 4826 N N . MET B 1 272 ? 16.125 22.188 2.307 1 97.62 272 MET B N 1
ATOM 4827 C CA . MET B 1 272 ? 16.484 21.797 0.942 1 97.62 272 MET B CA 1
ATOM 4828 C C . MET B 1 272 ? 17.234 22.922 0.244 1 97.62 272 MET B C 1
ATOM 4830 O O . MET B 1 272 ? 16.891 24.094 0.391 1 97.62 272 MET B O 1
ATOM 4834 N N . ARG B 1 273 ? 18.297 22.562 -0.539 1 98 273 ARG B N 1
ATOM 4835 C CA . ARG B 1 273 ? 19.109 23.516 -1.279 1 98 273 ARG B CA 1
ATOM 4836 C C . ARG B 1 273 ? 19.422 23.016 -2.684 1 98 273 ARG B C 1
ATOM 4838 O O . ARG B 1 273 ? 19.719 21.828 -2.871 1 98 273 ARG B O 1
ATOM 4845 N N . GLY B 1 274 ? 19.344 23.969 -3.635 1 98.25 274 GLY B N 1
ATOM 4846 C CA . GLY B 1 274 ? 19.797 23.641 -4.977 1 98.25 274 GLY B CA 1
ATOM 4847 C C . GLY B 1 274 ? 21.297 23.469 -5.078 1 98.25 274 GLY B C 1
ATOM 4848 O O . GLY B 1 274 ? 22.062 24.203 -4.449 1 98.25 274 GLY B O 1
ATOM 4849 N N . ILE B 1 275 ? 21.688 22.531 -5.918 1 98.12 275 ILE B N 1
ATOM 4850 C CA . ILE B 1 275 ? 23.109 22.234 -6.016 1 98.12 275 ILE B CA 1
ATOM 4851 C C . ILE B 1 275 ? 23.781 23.234 -6.969 1 98.12 275 ILE B C 1
ATOM 4853 O O . ILE B 1 275 ? 25.016 23.219 -7.121 1 98.12 275 ILE B O 1
ATOM 4857 N N . SER B 1 276 ? 23.062 24.016 -7.684 1 98.12 276 SER B N 1
ATOM 4858 C CA . SER B 1 276 ? 23.531 25.047 -8.609 1 98.12 276 SER B CA 1
ATOM 4859 C C . SER B 1 276 ? 22.656 26.297 -8.516 1 98.12 276 SER B C 1
ATOM 4861 O O . SER B 1 276 ? 21.594 26.281 -7.891 1 98.12 276 SER B O 1
ATOM 4863 N N . ALA B 1 277 ? 23.156 27.344 -9.078 1 97.88 277 ALA B N 1
ATOM 4864 C CA . ALA B 1 277 ? 22.422 28.609 -9.039 1 97.88 277 ALA B CA 1
ATOM 4865 C C . ALA B 1 277 ? 21.062 28.469 -9.727 1 97.88 277 ALA B C 1
ATOM 4867 O O . ALA B 1 277 ? 20.047 28.906 -9.18 1 97.88 277 ALA B O 1
ATOM 4868 N N . PRO B 1 278 ? 21.016 27.859 -10.891 1 97.69 278 PRO B N 1
ATOM 4869 C CA . PRO B 1 278 ? 19.703 27.672 -11.516 1 97.69 278 PRO B CA 1
ATOM 4870 C C . PRO B 1 278 ? 18.75 26.859 -10.656 1 97.69 278 PRO B C 1
ATOM 4872 O O . PRO B 1 278 ? 17.547 27.156 -10.594 1 97.69 278 PRO B O 1
ATOM 4875 N N . ALA B 1 279 ? 19.266 25.844 -10.023 1 98.25 279 ALA B N 1
ATOM 4876 C CA . ALA B 1 279 ? 18.438 25.016 -9.141 1 98.25 279 ALA B CA 1
ATOM 4877 C C . ALA B 1 279 ? 17.922 25.828 -7.961 1 98.25 279 ALA B C 1
ATOM 4879 O O . ALA B 1 279 ? 16.75 25.688 -7.57 1 98.25 279 ALA B O 1
ATOM 4880 N N . GLN B 1 280 ? 18.75 26.672 -7.453 1 98.12 280 GLN B N 1
ATOM 4881 C CA . GLN B 1 280 ? 18.344 27.531 -6.34 1 98.12 280 GLN B CA 1
ATOM 4882 C C . GLN B 1 280 ? 17.281 28.516 -6.766 1 98.12 280 GLN B C 1
ATOM 4884 O O . GLN B 1 280 ? 16.328 28.781 -6.023 1 98.12 280 GLN B O 1
ATOM 4889 N N . GLU B 1 281 ? 17.453 29.047 -7.863 1 98.06 281 GLU B N 1
ATOM 4890 C CA . GLU B 1 281 ? 16.469 29.984 -8.383 1 98.06 281 GLU B CA 1
ATOM 4891 C C . GLU B 1 281 ? 15.117 29.297 -8.586 1 98.06 281 GLU B C 1
ATOM 4893 O O . GLU B 1 281 ? 14.062 29.891 -8.305 1 98.06 281 GLU B O 1
ATOM 4898 N N . LEU B 1 282 ? 15.188 28.141 -9.125 1 98.31 282 LEU B N 1
ATOM 4899 C CA . LEU B 1 282 ? 13.953 27.375 -9.344 1 98.31 282 LEU B CA 1
ATOM 4900 C C . LEU B 1 282 ? 13.281 27.047 -8.016 1 98.31 282 LEU B C 1
ATOM 4902 O O . LEU B 1 282 ? 12.055 27.016 -7.926 1 98.31 282 LEU B O 1
ATOM 4906 N N . GLN B 1 283 ? 14.047 26.781 -7.043 1 98.25 283 GLN B N 1
ATOM 4907 C CA . GLN B 1 283 ? 13.516 26.562 -5.703 1 98.25 283 GLN B CA 1
ATOM 4908 C C . GLN B 1 283 ? 12.734 27.781 -5.219 1 98.25 283 GLN B C 1
ATOM 4910 O O . GLN B 1 283 ? 11.664 27.641 -4.621 1 98.25 283 GLN B O 1
ATOM 4915 N N . GLN B 1 284 ? 13.266 28.906 -5.445 1 98.31 284 GLN B N 1
ATOM 4916 C CA . GLN B 1 284 ? 12.586 30.141 -5.082 1 98.31 284 GLN B CA 1
ATOM 4917 C C . GLN B 1 284 ? 11.273 30.297 -5.852 1 98.31 284 GLN B C 1
ATOM 4919 O O . GLN B 1 284 ? 10.297 30.828 -5.324 1 98.31 284 GLN B O 1
ATOM 4924 N N . THR B 1 285 ? 11.305 29.859 -7.062 1 98.5 285 THR B N 1
ATOM 4925 C CA . THR B 1 285 ? 10.078 29.891 -7.855 1 98.5 285 THR B CA 1
ATOM 4926 C C . THR B 1 285 ? 8.992 29.031 -7.207 1 98.5 285 THR B C 1
ATOM 4928 O O . THR B 1 285 ? 7.828 29.438 -7.152 1 98.5 285 THR B O 1
ATOM 4931 N N . VAL B 1 286 ? 9.328 27.859 -6.703 1 98.62 286 VAL B N 1
ATOM 4932 C CA . VAL B 1 286 ? 8.398 26.984 -6.008 1 98.62 286 VAL B CA 1
ATOM 4933 C C . VAL B 1 286 ? 7.844 27.688 -4.77 1 98.62 286 VAL B C 1
ATOM 4935 O O . VAL B 1 286 ? 6.637 27.656 -4.523 1 98.62 286 VAL B O 1
ATOM 4938 N N . ILE B 1 287 ? 8.711 28.359 -4.027 1 98.56 287 ILE B N 1
ATOM 4939 C CA . ILE B 1 287 ? 8.328 29.047 -2.801 1 98.56 287 ILE B CA 1
ATOM 4940 C C . ILE B 1 287 ? 7.359 30.172 -3.123 1 98.56 287 ILE B C 1
ATOM 4942 O O . ILE B 1 287 ? 6.332 30.328 -2.459 1 98.56 287 ILE B O 1
ATOM 4946 N N . ARG B 1 288 ? 7.656 30.891 -4.152 1 98.38 288 ARG B N 1
ATOM 4947 C CA . ARG B 1 288 ? 6.781 31.984 -4.559 1 98.38 288 ARG B CA 1
ATOM 4948 C C . ARG B 1 288 ? 5.41 31.469 -4.969 1 98.38 288 ARG B C 1
ATOM 4950 O O . ARG B 1 288 ? 4.387 32.062 -4.633 1 98.38 288 ARG B O 1
ATOM 4957 N N . ALA B 1 289 ? 5.398 30.391 -5.723 1 98.44 289 ALA B N 1
ATOM 4958 C CA . ALA B 1 289 ? 4.133 29.797 -6.137 1 98.44 289 ALA B CA 1
ATOM 4959 C C . ALA B 1 289 ? 3.299 29.375 -4.93 1 98.44 289 ALA B C 1
ATOM 4961 O O . ALA B 1 289 ? 2.084 29.594 -4.906 1 98.44 289 ALA B O 1
ATOM 4962 N N . TYR B 1 290 ? 3.93 28.797 -3.939 1 97.75 290 TYR B N 1
ATOM 4963 C CA . TYR B 1 290 ? 3.266 28.391 -2.707 1 97.75 290 TYR B CA 1
ATOM 4964 C C . TYR B 1 290 ? 2.604 29.594 -2.025 1 97.75 290 TYR B C 1
ATOM 4966 O O . TYR B 1 290 ? 1.419 29.531 -1.686 1 97.75 290 TYR B O 1
ATOM 4974 N N . TYR B 1 291 ? 3.316 30.656 -1.865 1 97.75 291 TYR B N 1
ATOM 4975 C CA . TYR B 1 291 ? 2.797 31.797 -1.131 1 97.75 291 TYR B CA 1
ATOM 4976 C C . TYR B 1 291 ? 1.695 32.5 -1.919 1 97.75 291 TYR B C 1
ATOM 4978 O O . TYR B 1 291 ? 0.794 33.094 -1.335 1 97.75 291 TYR B O 1
ATOM 4986 N N . ALA B 1 292 ? 1.704 32.281 -3.176 1 97.44 292 ALA B N 1
ATOM 4987 C CA . ALA B 1 292 ? 0.709 32.938 -4.035 1 97.44 292 ALA B CA 1
ATOM 4988 C C . ALA B 1 292 ? -0.576 32.125 -4.09 1 97.44 292 ALA B C 1
ATOM 4990 O O . ALA B 1 292 ? -1.669 32.656 -4.223 1 97.44 292 ALA B O 1
ATOM 4991 N N . GLU B 1 293 ? -0.44 30.75 -3.979 1 96.06 293 GLU B N 1
ATOM 4992 C CA . GLU B 1 293 ? -1.563 29.922 -4.387 1 96.06 293 GLU B CA 1
ATOM 4993 C C . GLU B 1 293 ? -2.018 29.016 -3.25 1 96.06 293 GLU B C 1
ATOM 4995 O O . GLU B 1 293 ? -3.029 28.312 -3.369 1 96.06 293 GLU B O 1
ATOM 5000 N N . ARG B 1 294 ? -1.34 29 -2.135 1 96.25 294 ARG B N 1
ATOM 5001 C CA . ARG B 1 294 ? -1.663 28.062 -1.06 1 96.25 294 ARG B CA 1
ATOM 5002 C C . ARG B 1 294 ? -3.09 28.281 -0.562 1 96.25 294 ARG B C 1
ATOM 5004 O O . ARG B 1 294 ? -3.621 29.391 -0.639 1 96.25 294 ARG B O 1
ATOM 5011 N N . VAL B 1 295 ? -3.686 27.188 -0.155 1 95.56 295 VAL B N 1
ATOM 5012 C CA . VAL B 1 295 ? -4.992 27.25 0.496 1 95.56 295 VAL B CA 1
ATOM 5013 C C . VAL B 1 295 ? -4.816 27.141 2.01 1 95.56 295 VAL B C 1
ATOM 5015 O O . VAL B 1 295 ? -3.816 26.609 2.488 1 95.56 295 VAL B O 1
ATOM 5018 N N . SER B 1 296 ? -5.75 27.75 2.754 1 96.19 296 SER B N 1
ATOM 5019 C CA . SER B 1 296 ? -5.652 27.75 4.211 1 96.19 296 SER B CA 1
ATOM 5020 C C . SER B 1 296 ? -6.891 27.141 4.852 1 96.19 296 SER B C 1
ATOM 5022 O O . SER B 1 296 ? -8.008 27.344 4.375 1 96.19 296 SER B O 1
ATOM 5024 N N . HIS B 1 297 ? -6.66 26.344 5.863 1 96.31 297 HIS B N 1
ATOM 5025 C CA . HIS B 1 297 ? -7.727 25.812 6.703 1 96.31 297 HIS B CA 1
ATOM 5026 C C . HIS B 1 297 ? -7.48 26.141 8.172 1 96.31 297 HIS B C 1
ATOM 5028 O O . HIS B 1 297 ? -6.391 25.891 8.695 1 96.31 297 HIS B O 1
ATOM 5034 N N . CYS B 1 298 ? -8.414 26.766 8.797 1 97.56 298 CYS B N 1
ATOM 5035 C CA . CYS B 1 298 ? -8.445 26.875 10.25 1 97.56 298 CYS B CA 1
ATOM 5036 C C . CYS B 1 298 ? -9.195 25.703 10.875 1 97.56 298 CYS B C 1
ATOM 5038 O O . CYS B 1 298 ? -10.422 25.703 10.906 1 97.56 298 CYS B O 1
ATOM 5040 N N . LEU B 1 299 ? -8.469 24.734 11.383 1 97.62 299 LEU B N 1
ATOM 5041 C CA . LEU B 1 299 ? -9.102 23.516 11.867 1 97.62 299 LEU B CA 1
ATOM 5042 C C . LEU B 1 299 ? -9.852 23.781 13.172 1 97.62 299 LEU B C 1
ATOM 5044 O O . LEU B 1 299 ? -9.344 24.469 14.055 1 97.62 299 LEU B O 1
ATOM 5048 N N . ALA B 1 300 ? -11.023 23.297 13.234 1 96.94 300 ALA B N 1
ATOM 5049 C CA . ALA B 1 300 ? -11.883 23.422 14.406 1 96.94 300 ALA B CA 1
ATOM 5050 C C . ALA B 1 300 ? -12.18 22.047 15.008 1 96.94 300 ALA B C 1
ATOM 5052 O O . ALA B 1 300 ? -12.031 21.016 14.336 1 96.94 300 ALA B O 1
ATOM 5053 N N . PRO B 1 301 ? -12.523 22.078 16.344 1 96.38 301 PRO B N 1
ATOM 5054 C CA . PRO B 1 301 ? -12.914 20.781 16.922 1 96.38 301 PRO B CA 1
ATOM 5055 C C . PRO B 1 301 ? -13.961 20.062 16.078 1 96.38 301 PRO B C 1
ATOM 5057 O O . PRO B 1 301 ? -14.906 20.672 15.594 1 96.38 301 PRO B O 1
ATOM 5060 N N . GLY B 1 302 ? -13.75 18.75 15.828 1 95.06 302 GLY B N 1
ATOM 5061 C CA . GLY B 1 302 ? -14.641 17.984 14.977 1 95.06 302 GLY B CA 1
ATOM 5062 C C . GLY B 1 302 ? -14.18 17.922 13.531 1 95.06 302 GLY B C 1
ATOM 5063 O O . GLY B 1 302 ? -14.883 17.375 12.672 1 95.06 302 GLY B O 1
ATOM 5064 N N . GLU B 1 303 ? -13.031 18.516 13.297 1 97.75 303 GLU B N 1
ATOM 5065 C CA . GLU B 1 303 ? -12.469 18.469 11.953 1 97.75 303 GLU B CA 1
ATOM 5066 C C . GLU B 1 303 ? -11.141 17.719 11.93 1 97.75 303 GLU B C 1
ATOM 5068 O O . GLU B 1 303 ? -10.43 17.672 12.938 1 97.75 303 GLU B O 1
ATOM 5073 N N . MET B 1 304 ? -10.891 17.078 10.82 1 98.25 304 MET B N 1
ATOM 5074 C CA . MET B 1 304 ? -9.648 16.359 10.555 1 98.25 304 MET B CA 1
ATOM 5075 C C . MET B 1 304 ? -9.172 16.609 9.125 1 98.25 304 MET B C 1
ATOM 5077 O O . MET B 1 304 ? -9.984 16.672 8.203 1 98.25 304 MET B O 1
ATOM 5081 N N . LEU B 1 305 ? -7.926 16.781 9.031 1 98.5 305 LEU B N 1
ATOM 5082 C CA . LEU B 1 305 ? -7.312 17 7.727 1 98.5 305 LEU B CA 1
ATOM 5083 C C . LEU B 1 305 ? -6.41 15.836 7.344 1 98.5 305 LEU B C 1
ATOM 5085 O O . LEU B 1 305 ? -5.523 15.453 8.117 1 98.5 305 LEU B O 1
ATOM 5089 N N . LEU B 1 306 ? -6.691 15.203 6.211 1 98.5 306 LEU B N 1
ATOM 5090 C CA . LEU B 1 306 ? -5.797 14.227 5.594 1 98.5 306 LEU B CA 1
ATOM 5091 C C . LEU B 1 306 ? -4.977 14.875 4.48 1 98.5 306 LEU B C 1
ATOM 5093 O O . LEU B 1 306 ? -5.531 15.539 3.605 1 98.5 306 LEU B O 1
ATOM 5097 N N . ILE B 1 307 ? -3.711 14.703 4.574 1 98.25 307 ILE B N 1
ATOM 5098 C CA . ILE B 1 307 ? -2.801 15.242 3.568 1 98.25 307 ILE B CA 1
ATOM 5099 C C . ILE B 1 307 ? -2.076 14.094 2.867 1 98.25 307 ILE B C 1
ATOM 5101 O O . ILE B 1 307 ? -1.474 13.242 3.521 1 98.25 307 ILE B O 1
ATOM 5105 N N . ASP B 1 308 ? -2.229 13.945 1.567 1 98.06 308 ASP B N 1
ATOM 5106 C CA . ASP B 1 308 ? -1.356 13.062 0.802 1 98.06 308 ASP B CA 1
ATOM 5107 C C . ASP B 1 308 ? 0.054 13.633 0.695 1 98.06 308 ASP B C 1
ATOM 5109 O O . ASP B 1 308 ? 0.317 14.5 -0.146 1 98.06 308 ASP B O 1
ATOM 5113 N N . ASN B 1 309 ? 0.937 13.133 1.499 1 98.25 309 ASN B N 1
ATOM 5114 C CA . ASN B 1 309 ? 2.289 13.641 1.708 1 98.25 309 ASN B CA 1
ATOM 5115 C C . ASN B 1 309 ? 3.123 13.555 0.433 1 98.25 309 ASN B C 1
ATOM 5117 O O . ASN B 1 309 ? 4.184 14.18 0.338 1 98.25 309 ASN B O 1
ATOM 5121 N N . ARG B 1 310 ? 2.615 12.836 -0.609 1 97.5 310 ARG B N 1
ATOM 5122 C CA . ARG B 1 310 ? 3.285 12.719 -1.9 1 97.5 310 ARG B CA 1
ATOM 5123 C C . ARG B 1 310 ? 2.814 13.805 -2.861 1 97.5 310 ARG B C 1
ATOM 5125 O O . ARG B 1 310 ? 3.488 14.094 -3.852 1 97.5 310 ARG B O 1
ATOM 5132 N N . ARG B 1 311 ? 1.661 14.383 -2.535 1 97.25 311 ARG B N 1
ATOM 5133 C CA . ARG B 1 311 ? 1.018 15.203 -3.557 1 97.25 311 ARG B CA 1
ATOM 5134 C C . ARG B 1 311 ? 0.853 16.641 -3.078 1 97.25 311 ARG B C 1
ATOM 5136 O O . ARG B 1 311 ? 0.526 17.531 -3.867 1 97.25 311 ARG B O 1
ATOM 5143 N N . ALA B 1 312 ? 1.098 16.844 -1.797 1 97.62 312 ALA B N 1
ATOM 5144 C CA . ALA B 1 312 ? 0.924 18.188 -1.269 1 97.62 312 ALA B CA 1
ATOM 5145 C C . ALA B 1 312 ? 1.938 18.484 -0.167 1 97.62 312 ALA B C 1
ATOM 5147 O O . ALA B 1 312 ? 2.242 17.609 0.653 1 97.62 312 ALA B O 1
ATOM 5148 N N . VAL B 1 313 ? 2.402 19.688 -0.182 1 98.25 313 VAL B N 1
ATOM 5149 C CA . VAL B 1 313 ? 3.201 20.219 0.919 1 98.25 313 VAL B CA 1
ATOM 5150 C C . VAL B 1 313 ? 2.318 21.047 1.849 1 98.25 313 VAL B C 1
ATOM 5152 O O . VAL B 1 313 ? 1.213 21.453 1.473 1 98.25 313 VAL B O 1
ATOM 5155 N N . HIS B 1 314 ? 2.797 21.188 3.068 1 98.44 314 HIS B N 1
ATOM 5156 C CA . HIS B 1 314 ? 1.977 21.906 4.035 1 98.44 314 HIS B CA 1
ATOM 5157 C C . HIS B 1 314 ? 2.832 22.797 4.926 1 98.44 314 HIS B C 1
ATOM 5159 O O . HIS B 1 314 ? 4.059 22.672 4.957 1 98.44 314 HIS B O 1
ATOM 5165 N N . GLY B 1 315 ? 2.223 23.797 5.52 1 98 315 GLY B N 1
ATOM 5166 C CA . GLY B 1 315 ? 2.773 24.719 6.496 1 98 315 GLY B CA 1
ATOM 5167 C C . GLY B 1 315 ? 1.754 25.188 7.516 1 98 315 GLY B C 1
ATOM 5168 O O . GLY B 1 315 ? 0.667 24.609 7.621 1 98 315 GLY B O 1
ATOM 5169 N N . ARG B 1 316 ? 2.205 26.109 8.312 1 97.5 316 ARG B N 1
ATOM 5170 C CA . ARG B 1 316 ? 1.311 26.625 9.344 1 97.5 316 ARG B CA 1
ATOM 5171 C C . ARG B 1 316 ? 1.612 28.078 9.656 1 97.5 316 ARG B C 1
ATOM 5173 O O . ARG B 1 316 ? 2.777 28.469 9.742 1 97.5 316 ARG B O 1
ATOM 5180 N N . SER B 1 317 ? 0.641 28.812 9.906 1 97.38 317 SER B N 1
ATOM 5181 C CA . SER B 1 317 ? 0.78 30.234 10.227 1 97.38 317 SER B CA 1
ATOM 5182 C C . SER B 1 317 ? 1.402 30.438 11.602 1 97.38 317 SER B C 1
ATOM 5184 O O . SER B 1 317 ? 1.47 29.5 12.406 1 97.38 317 SER B O 1
ATOM 5186 N N . ILE B 1 318 ? 1.854 31.641 11.719 1 96.19 318 ILE B N 1
ATOM 5187 C CA . ILE B 1 318 ? 2.191 32.094 13.062 1 96.19 318 ILE B CA 1
ATOM 5188 C C . ILE B 1 318 ? 0.92 32.219 13.906 1 96.19 318 ILE B C 1
ATOM 5190 O O . ILE B 1 318 ? -0.157 32.5 13.367 1 96.19 318 ILE B O 1
ATOM 5194 N N . PHE B 1 319 ? 0.991 31.953 15.18 1 95.75 319 PHE B N 1
ATOM 5195 C CA . PHE B 1 319 ? -0.082 32.25 16.125 1 95.75 319 PHE B CA 1
ATOM 5196 C C . PHE B 1 319 ? 0.48 32.531 17.5 1 95.75 319 PHE B C 1
ATOM 5198 O O . PHE B 1 319 ? 1.693 32.469 17.719 1 95.75 319 PHE B O 1
ATOM 5205 N N . ALA B 1 320 ? -0.404 32.938 18.438 1 94.38 320 ALA B N 1
ATOM 5206 C CA . ALA B 1 320 ? 0.059 33.406 19.75 1 94.38 320 ALA B CA 1
ATOM 5207 C C . ALA B 1 320 ? -0.577 32.625 20.875 1 94.38 320 ALA B C 1
ATOM 5209 O O . ALA B 1 320 ? -1.6 33 21.438 1 94.38 320 ALA B O 1
ATOM 5210 N N . PRO B 1 321 ? 0.108 31.547 21.266 1 95.94 321 PRO B N 1
ATOM 5211 C CA . PRO B 1 321 ? -0.425 30.781 22.391 1 95.94 321 PRO B CA 1
ATOM 5212 C C . PRO B 1 321 ? -0.398 31.547 23.703 1 95.94 321 PRO B C 1
ATOM 5214 O O . PRO B 1 321 ? 0.473 32.406 23.906 1 95.94 321 PRO B O 1
ATOM 5217 N N . ARG B 1 322 ? -1.328 31.172 24.578 1 95.38 322 ARG B N 1
ATOM 5218 C CA . ARG B 1 322 ? -1.395 31.797 25.906 1 95.38 322 ARG B CA 1
ATOM 5219 C C . ARG B 1 322 ? -0.72 30.906 26.938 1 95.38 322 ARG B C 1
ATOM 5221 O O . ARG B 1 322 ? -0.443 31.359 28.062 1 95.38 322 ARG B O 1
ATOM 5228 N N . PHE B 1 323 ? -0.544 29.703 26.688 1 94.81 323 PHE B N 1
ATOM 5229 C CA . PHE B 1 323 ? 0.048 28.703 27.562 1 94.81 323 PHE B CA 1
ATOM 5230 C C . PHE B 1 323 ? -0.767 28.562 28.844 1 94.81 323 PHE B C 1
ATOM 5232 O O . PHE B 1 323 ? -0.205 28.484 29.938 1 94.81 323 PHE B O 1
ATOM 5239 N N . ASP B 1 324 ? -2.088 28.562 28.688 1 95.5 324 ASP B N 1
ATOM 5240 C CA . ASP B 1 324 ? -2.998 28.484 29.812 1 95.5 324 ASP B CA 1
ATOM 5241 C C . ASP B 1 324 ? -3.807 27.188 29.781 1 95.5 324 ASP B C 1
ATOM 5243 O O . ASP B 1 324 ? -4.824 27.062 30.469 1 95.5 324 ASP B O 1
ATOM 5247 N N . GLY B 1 325 ? -3.4 26.312 28.953 1 95.69 325 GLY B N 1
ATOM 5248 C CA . GLY B 1 325 ? -4.078 25.031 28.859 1 95.69 325 GLY B CA 1
ATOM 5249 C C . GLY B 1 325 ? -5.211 25.031 27.859 1 95.69 325 GLY B C 1
ATOM 5250 O O . GLY B 1 325 ? -5.867 24 27.656 1 95.69 325 GLY B O 1
ATOM 5251 N N . ALA B 1 326 ? -5.402 26.141 27.156 1 96.06 326 ALA B N 1
ATOM 5252 C CA . ALA B 1 326 ? -6.52 26.25 26.219 1 96.06 326 ALA B CA 1
ATOM 5253 C C . ALA B 1 326 ? -6.023 26.578 24.812 1 96.06 326 ALA B C 1
ATOM 5255 O O . ALA B 1 326 ? -6.801 27.016 23.953 1 96.06 326 ALA B O 1
ATOM 5256 N N . ASP B 1 327 ? -4.801 26.328 24.609 1 97.19 327 ASP B N 1
ATOM 5257 C CA . ASP B 1 327 ? -4.203 26.641 23.312 1 97.19 327 ASP B CA 1
ATOM 5258 C C . ASP B 1 327 ? -4.508 25.547 22.297 1 97.19 327 ASP B C 1
ATOM 5260 O O . ASP B 1 327 ? -5.098 24.516 22.625 1 97.19 327 ASP B O 1
ATOM 5264 N N . ARG B 1 328 ? -4.133 25.844 21.047 1 97.38 328 ARG B N 1
ATOM 5265 C CA . ARG B 1 328 ? -4.309 24.906 19.938 1 97.38 328 ARG B CA 1
ATOM 5266 C C . ARG B 1 328 ? -3.797 23.531 20.312 1 97.38 328 ARG B C 1
ATOM 5268 O O . ARG B 1 328 ? -2.732 23.391 20.922 1 97.38 328 ARG B O 1
ATOM 5275 N N . PHE B 1 329 ? -4.586 22.516 20.016 1 97.88 329 PHE B N 1
ATOM 5276 C CA . PHE B 1 329 ? -4.258 21.125 20.297 1 97.88 329 PHE B CA 1
ATOM 5277 C C . PHE B 1 329 ? -4.742 20.219 19.188 1 97.88 329 PHE B C 1
ATOM 5279 O O . PHE B 1 329 ? -5.938 19.953 19.062 1 97.88 329 PHE B O 1
ATOM 5286 N N . LEU B 1 330 ? -3.771 19.719 18.344 1 98.19 330 LEU B N 1
ATOM 5287 C CA . LEU B 1 330 ? -4.078 18.75 17.297 1 98.19 330 LEU B CA 1
ATOM 5288 C C . LEU B 1 330 ? -3.439 17.406 17.594 1 98.19 330 LEU B C 1
ATOM 5290 O O . LEU B 1 330 ? -2.459 17.328 18.328 1 98.19 330 LEU B O 1
ATOM 5294 N N . SER B 1 331 ? -4.043 16.375 17.078 1 98.38 331 SER B N 1
ATOM 5295 C CA . SER B 1 331 ? -3.443 15.039 17.031 1 98.38 331 SER B CA 1
ATOM 5296 C C . SER B 1 331 ? -2.902 14.734 15.633 1 98.38 331 SER B C 1
ATOM 5298 O O . SER B 1 331 ? -3.656 14.719 14.656 1 98.38 331 SER B O 1
ATOM 5300 N N . ARG B 1 332 ? -1.61 14.508 15.523 1 98.44 332 ARG B N 1
ATOM 5301 C CA . ARG B 1 332 ? -1.012 14.102 14.258 1 98.44 332 ARG B CA 1
ATOM 5302 C C . ARG B 1 332 ? -0.731 12.609 14.242 1 98.44 332 ARG B C 1
ATOM 5304 O O . ARG B 1 332 ? -0.271 12.047 15.234 1 98.44 332 ARG B O 1
ATOM 5311 N N . SER B 1 333 ? -0.982 11.961 13.188 1 98.56 333 SER B N 1
ATOM 5312 C CA . SER B 1 333 ? -0.623 10.562 12.953 1 98.56 333 SER B CA 1
ATOM 5313 C C . SER B 1 333 ? -0.175 10.344 11.516 1 98.56 333 SER B C 1
ATOM 5315 O O . SER B 1 333 ? -0.394 11.195 10.656 1 98.56 333 SER B O 1
ATOM 5317 N N . PHE B 1 334 ? 0.476 9.234 11.312 1 98.5 334 PHE B N 1
ATOM 5318 C CA . PHE B 1 334 ? 1.06 8.938 10.008 1 98.5 334 PHE B CA 1
ATOM 5319 C C . PHE B 1 334 ? 0.484 7.645 9.438 1 98.5 334 PHE B C 1
ATOM 5321 O O . PHE B 1 334 ? 0.162 6.719 10.188 1 98.5 334 PHE B O 1
ATOM 5328 N N . ILE B 1 335 ? 0.34 7.645 8.141 1 98.5 335 ILE B N 1
ATOM 5329 C CA . ILE B 1 335 ? -0.208 6.504 7.41 1 98.5 335 ILE B CA 1
ATOM 5330 C C . ILE B 1 335 ? 0.705 6.156 6.238 1 98.5 335 ILE B C 1
ATOM 5332 O O . ILE B 1 335 ? 1.225 7.047 5.562 1 98.5 335 ILE B O 1
ATOM 5336 N N . VAL B 1 336 ? 0.892 4.883 6.027 1 97.62 336 VAL B N 1
ATOM 5337 C CA . VAL B 1 336 ? 1.571 4.422 4.82 1 97.62 336 VAL B CA 1
ATOM 5338 C C . VAL B 1 336 ? 0.625 3.553 3.992 1 97.62 336 VAL B C 1
ATOM 5340 O O . VAL B 1 336 ? -0.221 2.848 4.547 1 97.62 336 VAL B O 1
ATOM 5343 N N . ALA B 1 337 ? 0.839 3.609 2.73 1 96.56 337 ALA B N 1
ATOM 5344 C CA . ALA B 1 337 ? 0.026 2.799 1.827 1 96.56 337 ALA B CA 1
ATOM 5345 C C . ALA B 1 337 ? 0.454 1.334 1.869 1 96.56 337 ALA B C 1
ATOM 5347 O O . ALA B 1 337 ? -0.371 0.435 1.688 1 96.56 337 ALA B O 1
ATOM 5348 N N . ASP B 1 338 ? 1.709 1.074 2.088 1 95.5 338 ASP B N 1
ATOM 5349 C CA . ASP B 1 338 ? 2.293 -0.263 2.125 1 95.5 338 ASP B CA 1
ATOM 5350 C C . ASP B 1 338 ? 3.244 -0.413 3.312 1 95.5 338 ASP B C 1
ATOM 5352 O O . ASP B 1 338 ? 4.375 0.076 3.273 1 95.5 338 ASP B O 1
ATOM 5356 N N . GLY B 1 339 ? 2.805 -1.168 4.242 1 92.56 339 GLY B N 1
ATOM 5357 C CA . GLY B 1 339 ? 3.59 -1.343 5.453 1 92.56 339 GLY B CA 1
ATOM 5358 C C . GLY B 1 339 ? 4.863 -2.139 5.23 1 92.56 339 GLY B C 1
ATOM 5359 O O . GLY B 1 339 ? 5.805 -2.047 6.023 1 92.56 339 GLY B O 1
ATOM 5360 N N . SER B 1 340 ? 4.934 -2.922 4.188 1 92.12 340 SER B N 1
ATOM 5361 C CA . SER B 1 340 ? 6.086 -3.783 3.955 1 92.12 340 SER B CA 1
ATOM 5362 C C . SER B 1 340 ? 7.324 -2.965 3.602 1 92.12 340 SER B C 1
ATOM 5364 O O . SER B 1 340 ? 8.453 -3.416 3.809 1 92.12 340 SER B O 1
ATOM 5366 N N . ARG B 1 341 ? 7.172 -1.815 3.174 1 91.88 341 ARG B N 1
ATOM 5367 C CA . ARG B 1 341 ? 8.273 -0.972 2.725 1 91.88 341 ARG B CA 1
ATOM 5368 C C . ARG B 1 341 ? 9.195 -0.608 3.885 1 91.88 341 ARG B C 1
ATOM 5370 O O . ARG B 1 341 ? 10.398 -0.44 3.697 1 91.88 341 ARG B O 1
ATOM 5377 N N . SER B 1 342 ? 8.617 -0.491 5.035 1 93.56 342 SER B N 1
ATOM 5378 C CA . SER B 1 342 ? 9.43 -0.103 6.184 1 93.56 342 SER B CA 1
ATOM 5379 C C . SER B 1 342 ? 9.625 -1.272 7.145 1 93.56 342 SER B C 1
ATOM 5381 O O . SER B 1 342 ? 10.141 -1.095 8.25 1 93.56 342 SER B O 1
ATOM 5383 N N . ARG B 1 343 ? 9.234 -2.445 6.707 1 92.69 343 ARG B N 1
ATOM 5384 C CA . ARG B 1 343 ? 9.273 -3.59 7.613 1 92.69 343 ARG B CA 1
ATOM 5385 C C . ARG B 1 343 ? 10.688 -3.816 8.141 1 92.69 343 ARG B C 1
ATOM 5387 O O . ARG B 1 343 ? 10.875 -4.141 9.312 1 92.69 343 ARG B O 1
ATOM 5394 N N . HIS B 1 344 ? 11.688 -3.641 7.379 1 91.06 344 HIS B N 1
ATOM 5395 C CA . HIS B 1 344 ? 13.078 -3.867 7.762 1 91.06 344 HIS B CA 1
ATOM 5396 C C . HIS B 1 344 ? 13.531 -2.867 8.82 1 91.06 344 HIS B C 1
ATOM 5398 O O . HIS B 1 344 ? 14.531 -3.09 9.508 1 91.06 344 HIS B O 1
ATOM 5404 N N . ALA B 1 345 ? 12.82 -1.795 8.906 1 94.31 345 ALA B N 1
ATOM 5405 C CA . ALA B 1 345 ? 13.219 -0.706 9.797 1 94.31 345 ALA B CA 1
ATOM 5406 C C . ALA B 1 345 ? 12.398 -0.715 11.078 1 94.31 345 ALA B C 1
ATOM 5408 O O . ALA B 1 345 ? 12.523 0.191 11.906 1 94.31 345 ALA B O 1
ATOM 5409 N N . ARG B 1 346 ? 11.531 -1.647 11.164 1 92.31 346 ARG B N 1
ATOM 5410 C CA . ARG B 1 346 ? 10.68 -1.764 12.344 1 92.31 346 ARG B CA 1
ATOM 5411 C C . ARG B 1 346 ? 11.023 -3.02 13.141 1 92.31 346 ARG B C 1
ATOM 5413 O O . ARG B 1 346 ? 11.398 -4.043 12.562 1 92.31 346 ARG B O 1
ATOM 5420 N N . SER B 1 347 ? 10.953 -2.854 14.422 1 84.56 347 SER B N 1
ATOM 5421 C CA . SER B 1 347 ? 11.203 -4.027 15.25 1 84.56 347 SER B CA 1
ATOM 5422 C C . SER B 1 347 ? 10.016 -4.984 15.219 1 84.56 347 SER B C 1
ATOM 5424 O O . SER B 1 347 ? 8.875 -4.582 15.469 1 84.56 347 SER B O 1
ATOM 5426 N N . SER B 1 348 ? 10.391 -6.301 14.852 1 76.81 348 SER B N 1
ATOM 5427 C CA . SER B 1 348 ? 9.383 -7.348 14.734 1 76.81 348 SER B CA 1
ATOM 5428 C C . SER B 1 348 ? 8.203 -6.883 13.883 1 76.81 348 SER B C 1
ATOM 5430 O O . SER B 1 348 ? 8.383 -6.398 12.766 1 76.81 348 SER B O 1
ATOM 5432 N N . PHE B 1 349 ? 7.043 -7.008 14.242 1 66.56 349 PHE B N 1
ATOM 5433 C CA . PHE B 1 349 ? 5.875 -6.613 13.461 1 66.56 349 PHE B CA 1
ATOM 5434 C C . PHE B 1 349 ? 5.195 -5.398 14.078 1 66.56 349 PHE B C 1
ATOM 5436 O O . PHE B 1 349 ? 4 -5.176 13.875 1 66.56 349 PHE B O 1
ATOM 5443 N N . GLY B 1 350 ? 6.195 -4.668 14.703 1 82.19 350 GLY B N 1
ATOM 5444 C CA . GLY B 1 350 ? 5.688 -3.447 15.312 1 82.19 350 GLY B CA 1
ATOM 5445 C C . GLY B 1 350 ? 5.449 -2.336 14.305 1 82.19 350 GLY B C 1
ATOM 5446 O O . GLY B 1 350 ? 5.594 -2.541 13.102 1 82.19 350 GLY B O 1
ATOM 5447 N N . ARG B 1 351 ? 5.012 -1.172 14.742 1 90.62 351 ARG B N 1
ATOM 5448 C CA . ARG B 1 351 ? 4.551 -0.11 13.852 1 90.62 351 ARG B CA 1
ATOM 5449 C C . ARG B 1 351 ? 5.508 1.08 13.883 1 90.62 351 ARG B C 1
ATOM 5451 O O . ARG B 1 351 ? 5.328 2.045 13.141 1 90.62 351 ARG B O 1
ATOM 5458 N N . VAL B 1 352 ? 6.621 1.045 14.695 1 93.94 352 VAL B N 1
ATOM 5459 C CA . VAL B 1 352 ? 7.492 2.207 14.852 1 93.94 352 VAL B CA 1
ATOM 5460 C C . VAL B 1 352 ? 8.75 2.027 14.008 1 93.94 352 VAL B C 1
ATOM 5462 O O . VAL B 1 352 ? 9.516 1.087 14.219 1 93.94 352 VAL B O 1
ATOM 5465 N N . VAL B 1 353 ? 8.984 2.883 13.109 1 94.94 353 VAL B N 1
ATOM 5466 C CA . VAL B 1 353 ? 10.18 2.889 12.266 1 94.94 353 VAL B CA 1
ATOM 5467 C C . VAL B 1 353 ? 11.367 3.439 13.062 1 94.94 353 VAL B C 1
ATOM 5469 O O . VAL B 1 353 ? 11.289 4.535 13.625 1 94.94 353 VAL B O 1
ATOM 5472 N N . SER B 1 354 ? 12.422 2.689 13.086 1 92.56 354 SER B N 1
ATOM 5473 C CA . SER B 1 354 ? 13.633 3.113 13.773 1 92.56 354 SER B CA 1
ATOM 5474 C C . SER B 1 354 ? 14.266 4.32 13.094 1 92.56 354 SER B C 1
ATOM 5476 O O . SER B 1 354 ? 14.32 4.391 11.859 1 92.56 354 SER B O 1
ATOM 5478 N N . ALA B 1 355 ? 14.797 5.203 13.93 1 90.06 355 ALA B N 1
ATOM 5479 C CA . ALA B 1 355 ? 15.359 6.457 13.438 1 90.06 355 ALA B CA 1
ATOM 5480 C C . ALA B 1 355 ? 16.578 6.203 12.555 1 90.06 355 ALA B C 1
ATOM 5482 O O . ALA B 1 355 ? 16.828 6.945 11.609 1 90.06 355 ALA B O 1
ATOM 5483 N N . ARG B 1 356 ? 17.25 5.195 12.883 1 88.62 356 ARG B N 1
ATOM 5484 C CA . ARG B 1 356 ? 18.5 4.914 12.195 1 88.62 356 ARG B CA 1
ATOM 5485 C C . ARG B 1 356 ? 18.266 4.68 10.703 1 88.62 356 ARG B C 1
ATOM 5487 O O . ARG B 1 356 ? 19.172 4.859 9.891 1 88.62 356 ARG B O 1
ATOM 5494 N N . PHE B 1 357 ? 17.016 4.316 10.336 1 88.12 357 PHE B N 1
ATOM 5495 C CA . PHE B 1 357 ? 16.719 3.979 8.953 1 88.12 357 PHE B CA 1
ATOM 5496 C C . PHE B 1 357 ? 16.109 5.172 8.219 1 88.12 357 PHE B C 1
ATOM 5498 O O . PHE B 1 357 ? 15.852 5.102 7.02 1 88.12 357 PHE B O 1
ATOM 5505 N N . SER B 1 358 ? 15.891 6.246 8.898 1 83.19 358 SER B N 1
ATOM 5506 C CA . SER B 1 358 ? 15.266 7.41 8.281 1 83.19 358 SER B CA 1
ATOM 5507 C C . SER B 1 358 ? 16.281 8.227 7.492 1 83.19 358 SER B C 1
ATOM 5509 O O . SER B 1 358 ? 17.469 8.219 7.809 1 83.19 358 SER B O 1
#

InterPro domains:
  IPR014503 Clavaminate synthase-like [PIRSF019543] (35-354)
  IPR042098 Glutarate 2-hydroxylase superfamily [G3DSA:3.60.130.10] (31-353)

Nearest PDB structures (foldseek):
  6f2a-assembly1_A  TM=9.895E-01  e=2.000E-67  Catenulispora acidiphila DSM 44928
  6f2e-assembly4_D  TM=9.842E-01  e=1.411E-65  Catenulispora acidiphila DSM 44928
  6f2b-assembly2_B  TM=9.857E-01  e=1.618E-63  Catenulispora acidiphila DSM 44928
  6f2b-assembly4_D  TM=9.805E-01  e=7.398E-63  Catenulispora acidiphila DSM 44928
  2og7-assembly1_A  TM=9.155E-01  e=1.823E-32  Streptomyces coelicolor A3(2)